Protein AF-0000000074001658 (afdb_homodimer)

Secondary structure (DSSP, 8-state):
-PBPEEEE-IIIIIHHT-SSPPPHHHHHHHHHHHHHTT--EEEEEE---TTT-GGGTTHHHHHHHHHT-HHHHTTSEEEEE--SHHHHHHHHHHT-SEEEEEEES-HHHHHHHHSS-HHHHHHHHHHHHHHHHHHT-EEEEEEE-SSEETTTEE--HHHHHHHHHHHHHHT-SEEEEEETTS---HHHHHHHHHHHTTTS-GGGEEEEEB-TTS-HHHHHHHHHHTT--EEEEBGGG----TTSTT---BPBHHHHHHHHHHHT-B----HHHHHHHHHHHHHHHTS----HHHHHHHTTTT-/-PBPEEEE-IIIIIHHT-SSPPPHHHHHHHHHHHHHTT--EEEEEE---TTT-GGGTTHHHHHHHHHT-HHHHTTSEEEEE--SHHHHHHHHHHT-SEEEEEEES-HHHHHHHHSS-HHHHHHHHHHHHHHHHHHT-EEEEEEE-SSEETTTEE--HHHHHHHHHHHHHHT-SEEEEEETTS---HHHHHHHHHHHTTTS-GGGEEEEEB-TTS-HHHHHHHHHHTT--EEEEBGGG----TTSTT---BPBHHHHHHHHHHHT-B----HHHHHHHHHHHHHHHTS----HHHHHHHTTTT-

InterPro domains:
  IPR000891 Pyruvate carboxyltransferase [PF00682] (4-279)
  IPR000891 Pyruvate carboxyltransferase [PS50991] (4-275)
  IPR013785 Aldolase-type TIM barrel [G3DSA:3.20.20.70] (1-299)
  IPR043594 HMG-CoA lyase [PTHR42738] (2-299)

pLDDT: mean 95.86, std 7.38, range [32.97, 98.94]

Foldseek 3Di:
DAAFAEAAECQAQQCQPQPDQFDLVLLLVLLVLQVVQQHQHYAHAELDDCVVGVNRVCVLVNLLVQVVDCVRPVRHQYEYEAQADVRLVSCVVSPHQEYEYEDELDQVVRCVPPNDGRVRSLVRCLVVLVVCVVVNGAYAYEYAQCAADPVPGGDQLVSVLVSLVSVVVSPHQAYEYHPFQQPDALVSLLNNLVVNVVPHPLARYEYWHFQQPHRRLRNVVSSVVSVHRYYYFHALQRHDHPSDPPGGTTHHPLLVCVSQVVVPHHHSGNNVSSLVSSVSVCVRSVHHGDHPRSVVVVVVVVD/DAAFAEAAECQAQQCQPQPDQFDLVLLLVLLVLQVVQQHQHYAHAELDDCVVGVSRVCVLVNLLVQVVDCVRPVRHQYEYEAQAVVRLVSCVVSPHQEYEYEDELDQVVRCVPPNDGRVRSLVRCLVVLVVCVVVNGAYAYEYAQCAADPVPGGDQLVSVLVSLVSVVVSPHQAYEYHPFQQPDALVSLLNNLVVNVVPHPLARYEYWHWQQPHRRLRNVVSSVVSVHRYYYFHALQRHDHPSDPPGGTTHHPLLVCVSQVVVPHHHSGNNVSSLVSSVSVCVRSVHHGDHPRSVVVVVVVVD

Sequence (606 aa):
METIKITEVGPRDGLQNEKKVLSTESKFVYIQKLAAAGLKRIEATSFVKKEKIPQMADASELSDEIFQHPHLSQTIAFSCLTPNTIAYEKALSAGYKEVAVFTATSETFTKKNINKTVRESLDAFTEIFQNARRDKIKVRAYISTVIACPYEGKILPEKTKEIAKRLLDEGAYEISLGETIGVAVPNEIAKLFSNLLSDIPKELFAGHFHDTYGMAIANVNEALRFGIRSFDSASGGLGGCPYAKGAAGNLATEDLVYFLERQGYETGIDLSKLVEASAYMQNQIARPLNSRTFIAREKDSAVMETIKITEVGPRDGLQNEKKVLSTESKFVYIQKLAAAGLKRIEATSFVKKEKIPQMADASELSDEIFQHPHLSQTIAFSCLTPNTIAYEKALSAGYKEVAVFTATSETFTKKNINKTVRESLDAFTEIFQNARRDKIKVRAYISTVIACPYEGKILPEKTKEIAKRLLDEGAYEISLGETIGVAVPNEIAKLFSNLLSDIPKELFAGHFHDTYGMAIANVNEALRFGIRSFDSASGGLGGCPYAKGAAGNLATEDLVYFLERQGYETGIDLSKLVEASAYMQNQIARPLNSRTFIAREKDSAV

Nearest PDB structures (foldseek):
  2cw6-assembly1_A  TM=9.741E-01  e=1.013E-39  Homo sapiens
  3mp5-assembly1_B  TM=9.664E-01  e=3.556E-39  Homo sapiens
  2ftp-assembly1_A  TM=9.738E-01  e=3.480E-37  Pseudomonas aeruginosa PAO1
  1ydo-assembly1_A  TM=9.804E-01  e=7.392E-37  Bacillus subtilis subsp. subtilis str. 168
  1ydn-assembly4_D  TM=9.862E-01  e=2.385E-34  Brucella melitensis bv. 1 str. 16M

Solvent-accessible surface area (backbone atoms only — not comparable to full-atom values): 29914 Å² total; per-residue (Å²): 118,59,67,42,48,57,37,37,28,26,65,23,64,15,39,49,75,46,85,68,67,71,54,61,66,58,51,49,54,42,51,52,30,39,45,72,11,38,51,44,27,36,32,56,31,31,49,57,60,37,89,80,35,62,55,33,51,52,32,68,62,42,36,49,58,47,60,70,34,58,82,50,53,75,64,28,54,48,28,31,39,28,88,43,62,69,23,42,52,52,40,50,72,54,63,49,55,30,38,27,39,75,52,40,58,40,50,69,58,26,31,74,73,72,69,32,48,48,68,55,51,57,57,59,43,49,60,46,40,52,50,23,61,74,69,68,34,46,38,35,33,35,35,30,25,44,52,35,34,100,85,75,38,76,40,61,46,66,52,42,41,54,53,49,52,54,43,45,73,61,55,34,70,34,40,33,41,19,32,60,69,11,78,62,46,40,64,59,50,48,52,37,49,58,58,42,52,72,81,39,70,46,86,38,39,26,46,29,38,17,22,18,41,58,28,28,63,32,32,49,56,46,40,43,74,70,58,40,48,31,35,44,26,6,53,31,16,30,48,45,27,93,88,24,61,87,14,42,10,31,24,20,35,50,33,49,49,54,52,39,45,73,67,54,35,41,67,71,57,41,63,72,42,40,42,49,28,29,52,53,48,30,64,73,66,69,50,88,65,74,18,34,33,39,43,30,46,57,59,55,66,76,98,118,59,67,42,48,58,37,36,28,26,65,23,64,16,39,49,75,45,84,68,68,71,53,60,66,58,52,49,53,43,53,51,30,40,44,73,10,39,52,45,28,35,32,57,30,30,49,59,61,40,90,79,36,61,56,32,52,50,32,68,61,43,36,49,59,46,59,71,34,56,81,50,54,75,62,29,52,49,29,30,38,28,88,43,60,68,24,43,50,53,41,50,74,54,63,48,55,29,38,28,39,75,52,39,58,41,50,69,57,26,31,74,72,71,70,30,48,48,68,53,50,54,58,60,44,49,59,45,39,52,51,24,61,73,70,68,34,47,38,36,33,35,35,31,25,44,51,36,34,100,84,74,39,76,38,61,45,66,52,40,41,55,53,48,53,53,44,46,74,59,55,35,70,32,40,34,41,20,33,61,69,12,78,63,45,39,66,58,50,50,52,37,49,58,60,41,52,72,82,39,70,47,86,37,39,24,45,28,40,16,22,17,40,58,29,29,62,32,32,48,55,47,41,44,74,71,58,41,47,32,36,42,24,5,54,31,16,29,47,46,29,93,88,23,62,88,14,41,12,32,23,20,34,50,33,50,50,54,50,40,45,76,67,54,34,40,67,71,58,42,63,70,43,39,41,50,28,29,51,53,46,30,64,72,66,69,50,87,64,73,18,34,32,40,42,32,47,57,57,55,66,76,99

Organism: NCBI:txid1917863

Structure (mmCIF, N/CA/C/O backbone):
data_AF-0000000074001658-model_v1
#
loop_
_entity.id
_entity.type
_entity.pdbx_description
1 polymer '2-isopropylmalate synthase'
#
loop_
_atom_site.group_PDB
_atom_site.id
_atom_site.type_symbol
_atom_site.label_atom_id
_atom_site.label_alt_id
_atom_site.label_comp_id
_atom_site.label_asym_id
_atom_site.label_entity_id
_atom_site.label_seq_id
_atom_site.pdbx_PDB_ins_code
_atom_site.Cartn_x
_atom_site.Cartn_y
_atom_site.Cartn_z
_atom_site.occupancy
_atom_site.B_iso_or_equiv
_atom_site.auth_seq_id
_atom_site.auth_comp_id
_atom_site.auth_asym_id
_atom_site.auth_atom_id
_atom_site.pdbx_PDB_model_num
ATOM 1 N N . MET A 1 1 ? -1.39 -0.233 25.719 1 79.31 1 MET A N 1
ATOM 2 C CA . MET A 1 1 ? -1.068 -0.083 24.297 1 79.31 1 MET A CA 1
ATOM 3 C C . MET A 1 1 ? -0.528 1.313 24.016 1 79.31 1 MET A C 1
ATOM 5 O O . MET A 1 1 ? -0.947 2.289 24.641 1 79.31 1 MET A O 1
ATOM 9 N N . GLU A 1 2 ? 0.47 1.406 23.234 1 95 2 GLU A N 1
ATOM 10 C CA . GLU A 1 2 ? 1.055 2.697 22.875 1 95 2 GLU A CA 1
ATOM 11 C C . GLU A 1 2 ? 0.135 3.488 21.953 1 95 2 GLU A C 1
ATOM 13 O O . GLU A 1 2 ? -0.503 2.916 21.062 1 95 2 GLU A O 1
ATOM 18 N N . THR A 1 3 ? 0.035 4.73 22.188 1 97.31 3 THR A N 1
ATOM 19 C CA . THR A 1 3 ? -0.812 5.605 21.391 1 97.31 3 THR A CA 1
ATOM 20 C C . THR A 1 3 ? -0.002 6.277 20.281 1 97.31 3 THR A C 1
ATOM 22 O O . THR A 1 3 ? 1.125 6.719 20.516 1 97.31 3 THR A O 1
ATOM 25 N N . ILE A 1 4 ? -0.525 6.293 19.078 1 98.75 4 ILE A N 1
ATOM 26 C CA . ILE A 1 4 ? 0.076 7 17.953 1 98.75 4 ILE A CA 1
ATOM 27 C C . ILE A 1 4 ? -0.666 8.312 17.719 1 98.75 4 ILE A C 1
ATOM 29 O O . ILE A 1 4 ? -1.898 8.336 17.656 1 98.75 4 ILE A O 1
ATOM 33 N N . LYS A 1 5 ? 0.056 9.422 17.641 1 98.75 5 LYS A N 1
ATOM 34 C CA . LYS A 1 5 ? -0.485 10.727 17.281 1 98.75 5 LYS A CA 1
ATOM 35 C C . LYS A 1 5 ? -0.726 10.836 15.781 1 98.75 5 LYS A C 1
ATOM 37 O O . LYS A 1 5 ? 0.189 10.625 14.984 1 98.75 5 LYS A O 1
ATOM 42 N N . ILE A 1 6 ? -1.959 11.07 15.398 1 98.94 6 ILE A N 1
ATOM 43 C CA . ILE A 1 6 ? -2.295 11.273 13.992 1 98.94 6 ILE A CA 1
ATOM 44 C C . ILE A 1 6 ? -2.787 12.703 13.781 1 98.94 6 ILE A C 1
ATOM 46 O O . ILE A 1 6 ? -3.701 13.156 14.469 1 98.94 6 ILE A O 1
ATOM 50 N N . THR A 1 7 ? -2.139 13.43 12.914 1 98.94 7 THR A N 1
ATOM 51 C CA . THR A 1 7 ? -2.586 14.75 12.484 1 98.94 7 THR A CA 1
ATOM 52 C C . THR A 1 7 ? -3.275 14.672 11.125 1 98.94 7 THR A C 1
ATOM 54 O O . THR A 1 7 ? -2.65 14.305 10.125 1 98.94 7 THR A O 1
ATOM 57 N N . GLU A 1 8 ? -4.562 14.984 11.141 1 98.94 8 GLU A N 1
ATOM 58 C CA . GLU A 1 8 ? -5.344 14.992 9.906 1 98.94 8 GLU A CA 1
ATOM 59 C C . GLU A 1 8 ? -5.09 16.266 9.102 1 98.94 8 GLU A C 1
ATOM 61 O O . GLU A 1 8 ? -5.363 17.375 9.578 1 98.94 8 GLU A O 1
ATOM 66 N N . VAL A 1 9 ? -4.629 16.047 7.863 1 98.88 9 VAL A N 1
ATOM 67 C CA . VAL A 1 9 ? -4.277 17.234 7.086 1 98.88 9 VAL A CA 1
ATOM 68 C C . VAL A 1 9 ? -5.195 17.344 5.871 1 98.88 9 VAL A C 1
ATOM 70 O O . VAL A 1 9 ? -4.977 18.188 4.996 1 98.88 9 VAL A O 1
ATOM 73 N N . GLY A 1 10 ? -6.258 16.594 5.797 1 98.62 10 GLY A N 1
ATOM 74 C CA . GLY A 1 10 ? -7.207 16.562 4.699 1 98.62 10 GLY A CA 1
ATOM 75 C C . GLY A 1 10 ? -7.77 17.938 4.363 1 98.62 10 GLY A C 1
ATOM 76 O O . GLY A 1 10 ? -7.719 18.359 3.211 1 98.62 10 GLY A O 1
ATOM 77 N N . PRO A 1 11 ? -8.25 18.672 5.348 1 98.75 11 PRO A N 1
ATOM 78 C CA . PRO A 1 11 ? -8.875 19.969 5.059 1 98.75 11 PRO A CA 1
ATOM 79 C C . PRO A 1 11 ? -7.906 20.969 4.449 1 98.75 11 PRO A C 1
ATOM 81 O O . PRO A 1 11 ? -8.297 21.781 3.602 1 98.75 11 PRO A O 1
ATOM 84 N N . ARG A 1 12 ? -6.703 20.906 4.871 1 98.44 12 ARG A N 1
ATOM 85 C CA . ARG A 1 12 ? -5.73 21.875 4.367 1 98.44 12 ARG A CA 1
ATOM 86 C C . ARG A 1 12 ? -4.918 21.281 3.217 1 98.44 12 ARG A C 1
ATOM 88 O O . ARG A 1 12 ? -5.18 21.578 2.049 1 98.44 12 ARG A O 1
ATOM 95 N N . ASP A 1 13 ? -4.027 20.328 3.463 1 97.38 13 ASP A N 1
ATOM 96 C CA . ASP A 1 13 ? -3.113 19.734 2.488 1 97.38 13 ASP A CA 1
ATOM 97 C C . ASP A 1 13 ? -3.869 18.891 1.472 1 97.38 13 ASP A C 1
ATOM 99 O O . ASP A 1 13 ? -3.588 18.938 0.273 1 97.38 13 ASP A O 1
ATOM 103 N N . GLY A 1 14 ? -4.789 18.094 1.959 1 97.56 14 GLY A N 1
ATOM 104 C CA . GLY A 1 14 ? -5.562 17.219 1.1 1 97.56 14 GLY A CA 1
ATOM 105 C C . GLY A 1 14 ? -6.398 17.969 0.079 1 97.56 14 GLY A C 1
ATOM 106 O O . GLY A 1 14 ? -6.516 17.531 -1.071 1 97.56 14 GLY A O 1
ATOM 107 N N . LEU A 1 15 ? -6.969 19.078 0.465 1 97.38 15 LEU A N 1
ATOM 108 C CA . LEU A 1 15 ? -7.891 19.812 -0.398 1 97.38 15 LEU A CA 1
ATOM 109 C C . LEU A 1 15 ? -7.137 20.844 -1.25 1 97.38 15 LEU A C 1
ATOM 111 O O . LEU A 1 15 ? -7.668 21.328 -2.248 1 97.38 15 LEU A O 1
ATOM 115 N N . GLN A 1 16 ? -5.926 21.109 -0.881 1 94 16 GLN A N 1
ATOM 116 C CA . GLN A 1 16 ? -5.191 22.234 -1.431 1 94 16 GLN A CA 1
ATOM 117 C C . GLN A 1 16 ? -5.176 22.203 -2.955 1 94 16 GLN A C 1
ATOM 119 O O . GLN A 1 16 ? -5.359 23.234 -3.611 1 94 16 GLN A O 1
ATOM 124 N N . ASN A 1 17 ? -5.031 21.062 -3.533 1 88.12 17 ASN A N 1
ATOM 125 C CA . ASN A 1 17 ? -4.852 20.953 -4.977 1 88.12 17 ASN A CA 1
ATOM 126 C C . ASN A 1 17 ? -6.098 20.406 -5.664 1 88.12 17 ASN A C 1
ATOM 128 O O . ASN A 1 17 ? -6.062 20.062 -6.848 1 88.12 17 ASN A O 1
ATOM 132 N N . GLU A 1 18 ? -7.137 20.297 -4.898 1 93.12 18 GLU A N 1
ATOM 133 C CA . GLU A 1 18 ? -8.383 19.859 -5.508 1 93.12 18 GLU A CA 1
ATOM 134 C C . GLU A 1 18 ? -8.906 20.875 -6.508 1 93.12 18 GLU A C 1
ATOM 136 O O . GLU A 1 18 ? -8.914 22.078 -6.23 1 93.12 18 GLU A O 1
ATOM 141 N N . LYS A 1 19 ? -9.32 20.453 -7.641 1 89.62 19 LYS A N 1
ATOM 142 C CA . LYS A 1 19 ? -9.75 21.328 -8.727 1 89.62 19 LYS A CA 1
ATOM 143 C C . LYS A 1 19 ? -11.039 22.062 -8.352 1 89.62 19 LYS A C 1
ATOM 145 O O . LYS A 1 19 ? -11.172 23.266 -8.617 1 89.62 19 LYS A O 1
ATOM 150 N N . LYS A 1 20 ? -11.961 21.359 -7.832 1 94.25 20 LYS A N 1
ATOM 151 C CA . LYS A 1 20 ? -13.227 21.953 -7.422 1 94.25 20 LYS A CA 1
ATOM 152 C C . LYS A 1 20 ? -13.086 22.672 -6.086 1 94.25 20 LYS A C 1
ATOM 154 O O . LYS A 1 20 ? -12.766 22.047 -5.066 1 94.25 20 LYS A O 1
ATOM 159 N N . VAL A 1 21 ? -13.297 23.938 -6.082 1 96.69 21 VAL A N 1
ATOM 160 C CA . VAL A 1 21 ? -13.266 24.703 -4.84 1 96.69 21 VAL A CA 1
ATOM 161 C C . VAL A 1 21 ? -14.531 24.422 -4.031 1 96.69 21 VAL A C 1
ATOM 163 O O . VAL A 1 21 ? -15.648 24.594 -4.535 1 96.69 21 VAL A O 1
ATOM 166 N N . LEU A 1 22 ? -14.414 24.016 -2.861 1 98.19 22 LEU A N 1
ATOM 167 C CA . LEU A 1 22 ? -15.539 23.672 -1.997 1 98.19 22 LEU A CA 1
ATOM 168 C C . LEU A 1 22 ? -16.016 24.875 -1.21 1 98.19 22 LEU A C 1
ATOM 170 O O . LEU A 1 22 ? -15.227 25.781 -0.921 1 98.19 22 LEU A O 1
ATOM 174 N N . SER A 1 23 ? -17.297 24.891 -0.864 1 98.38 23 SER A N 1
ATOM 175 C CA . SER A 1 23 ? -17.844 25.953 -0.021 1 98.38 23 SER A CA 1
ATOM 176 C C . SER A 1 23 ? -17.328 25.844 1.41 1 98.38 23 SER A C 1
ATOM 178 O O . SER A 1 23 ? -16.922 24.766 1.847 1 98.38 23 SER A O 1
ATOM 180 N N . THR A 1 24 ? -17.328 26.969 2.107 1 98.56 24 THR A N 1
ATOM 181 C CA . THR A 1 24 ? -16.969 26.984 3.521 1 98.56 24 THR A CA 1
ATOM 182 C C . THR A 1 24 ? -17.828 26 4.305 1 98.56 24 THR A C 1
ATOM 184 O O . THR A 1 24 ? -17.344 25.297 5.195 1 98.56 24 THR A O 1
ATOM 187 N N . GLU A 1 25 ? -19.094 25.906 3.928 1 98.44 25 GLU A N 1
ATOM 188 C CA . GLU A 1 25 ? -20.031 25.016 4.605 1 98.44 25 GLU A CA 1
ATOM 189 C C . GLU A 1 25 ? -19.641 23.562 4.406 1 98.44 25 GLU A C 1
ATOM 191 O O . GLU A 1 25 ? -19.672 22.766 5.355 1 98.44 25 GLU A O 1
ATOM 196 N N . SER A 1 26 ? -19.297 23.203 3.207 1 98.62 26 SER A N 1
ATOM 197 C CA . SER A 1 26 ? -18.891 21.844 2.91 1 98.62 26 SER A CA 1
ATOM 198 C C . SER A 1 26 ? -17.641 21.453 3.689 1 98.62 26 SER A C 1
ATOM 200 O O . SER A 1 26 ? -17.547 20.328 4.195 1 98.62 26 SER A O 1
ATOM 202 N N . LYS A 1 27 ? -16.719 22.359 3.762 1 98.75 27 LYS A N 1
ATOM 203 C CA . LYS A 1 27 ? -15.492 22.109 4.512 1 98.75 27 LYS A CA 1
ATOM 204 C C . LYS A 1 27 ? -15.781 21.953 6 1 98.75 27 LYS A C 1
ATOM 206 O O . LYS A 1 27 ? -15.195 21.094 6.66 1 98.75 27 LYS A O 1
ATOM 211 N N . PHE A 1 28 ? -16.656 22.781 6.48 1 98.75 28 PHE A N 1
ATOM 212 C CA . PHE A 1 28 ? -17 22.719 7.898 1 98.75 28 PHE A CA 1
ATOM 213 C C . PHE A 1 28 ? -17.688 21.406 8.227 1 98.75 28 PHE A C 1
ATOM 215 O O . PHE A 1 28 ? -17.406 20.781 9.25 1 98.75 28 PHE A O 1
ATOM 222 N N . VAL A 1 29 ? -18.594 20.938 7.375 1 98.75 29 VAL A N 1
ATOM 223 C CA . VAL A 1 29 ? -19.266 19.656 7.562 1 98.75 29 VAL A CA 1
ATOM 224 C C . VAL A 1 29 ? -18.234 18.531 7.574 1 98.75 29 VAL A C 1
ATOM 226 O O . VAL A 1 29 ? -18.312 17.609 8.398 1 98.75 29 VAL A O 1
ATOM 229 N N . TYR A 1 30 ? -17.281 18.609 6.703 1 98.81 30 TYR A N 1
ATOM 230 C CA . TYR A 1 30 ? -16.188 17.641 6.633 1 98.81 30 TYR A CA 1
ATOM 231 C C . TYR A 1 30 ? -15.414 17.594 7.945 1 98.81 30 TYR A C 1
ATOM 233 O O . TYR A 1 30 ? -15.188 16.516 8.5 1 98.81 30 TYR A O 1
ATOM 241 N N . ILE A 1 31 ? -15.062 18.734 8.5 1 98.81 31 ILE A N 1
ATOM 242 C CA . ILE A 1 31 ? -14.305 18.828 9.742 1 98.81 31 ILE A CA 1
ATOM 243 C C . ILE A 1 31 ? -15.133 18.234 10.891 1 98.81 31 ILE A C 1
ATOM 245 O O . ILE A 1 31 ? -14.594 17.531 11.75 1 98.81 31 ILE A O 1
ATOM 249 N N . GLN A 1 32 ? -16.438 18.484 10.867 1 98.75 32 GLN A N 1
ATOM 250 C CA . GLN A 1 32 ? -17.312 17.938 11.891 1 98.75 32 GLN A CA 1
ATOM 251 C C . GLN A 1 32 ? -17.328 16.406 11.836 1 98.75 32 GLN A C 1
ATOM 253 O O . GLN A 1 32 ? -17.328 15.742 12.875 1 98.75 32 GLN A O 1
ATOM 258 N N . LYS A 1 33 ? -17.359 15.883 10.648 1 98.81 33 LYS A N 1
ATOM 259 C CA . LYS A 1 33 ? -17.359 14.43 10.484 1 98.81 33 LYS A CA 1
ATOM 260 C C . LYS A 1 33 ? -16.031 13.836 10.938 1 98.81 33 LYS A C 1
ATOM 262 O O . LY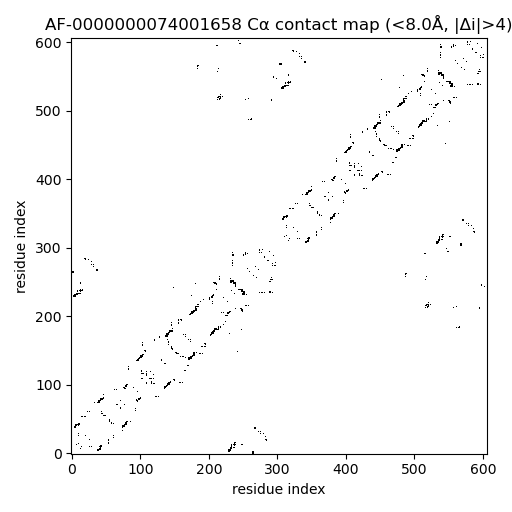S A 1 33 ? -16 12.758 11.539 1 98.81 33 LYS A O 1
ATOM 267 N N . LEU A 1 34 ? -14.922 14.516 10.633 1 98.88 34 LEU A N 1
ATOM 268 C CA . LEU A 1 34 ? -13.617 14.07 11.109 1 98.88 34 LEU A CA 1
ATOM 269 C C . LEU A 1 34 ? -13.562 14.086 12.633 1 98.88 34 LEU A C 1
ATOM 271 O O . LEU A 1 34 ? -13.031 13.156 13.242 1 98.88 34 LEU A O 1
ATOM 275 N N . ALA A 1 35 ? -14.086 15.141 13.211 1 98.69 35 ALA A N 1
ATOM 276 C CA . ALA A 1 35 ? -14.148 15.25 14.664 1 98.69 35 ALA A CA 1
ATOM 277 C C . ALA A 1 35 ? -14.969 14.109 15.266 1 98.69 35 ALA A C 1
ATOM 279 O O . ALA A 1 35 ? -14.578 13.523 16.281 1 98.69 35 ALA A O 1
ATOM 280 N N . ALA A 1 36 ? -16.094 13.82 14.633 1 98.38 36 ALA A N 1
ATOM 281 C CA . ALA A 1 36 ? -16.969 12.766 15.109 1 98.38 36 ALA A CA 1
ATOM 282 C C . ALA A 1 36 ? -16.281 11.406 15.07 1 98.38 36 ALA A C 1
ATOM 284 O O . ALA A 1 36 ? -16.594 10.523 15.875 1 98.38 36 ALA A O 1
ATOM 285 N N . ALA A 1 37 ? -15.32 11.297 14.172 1 98.69 37 ALA A N 1
ATOM 286 C CA . ALA A 1 37 ? -14.57 10.047 14.047 1 98.69 37 ALA A CA 1
ATOM 287 C C . ALA A 1 37 ? -13.539 9.914 15.164 1 98.69 37 ALA A C 1
ATOM 289 O O . ALA A 1 37 ? -12.977 8.844 15.375 1 98.69 37 ALA A O 1
ATOM 290 N N . GLY A 1 38 ? -13.211 10.984 15.836 1 98.62 38 GLY A N 1
ATOM 291 C CA . GLY A 1 38 ? -12.32 10.906 16.984 1 98.62 38 GLY A CA 1
ATOM 292 C C . GLY A 1 38 ? -10.984 11.57 16.75 1 98.62 38 GLY A C 1
ATOM 293 O O . GLY A 1 38 ? -10.078 11.469 17.578 1 98.62 38 GLY A O 1
ATOM 294 N N . LEU A 1 39 ? -10.82 12.258 15.609 1 98.75 39 LEU A N 1
ATOM 295 C CA . LEU A 1 39 ? -9.578 12.977 15.352 1 98.75 39 LEU A CA 1
ATOM 296 C C . LEU A 1 39 ? -9.406 14.133 16.328 1 98.75 39 LEU A C 1
ATOM 298 O O . LEU A 1 39 ? -10.336 14.914 16.547 1 98.75 39 LEU A O 1
ATOM 302 N N . LYS A 1 40 ? -8.211 14.227 16.875 1 98.56 40 LYS A N 1
ATOM 303 C CA . LYS A 1 40 ? -7.969 15.219 17.922 1 98.56 40 LYS A CA 1
ATOM 304 C C . LYS A 1 40 ? -7.039 16.328 17.422 1 98.56 40 LYS A C 1
ATOM 306 O O . LYS A 1 40 ? -6.855 17.344 18.094 1 98.56 40 LYS A O 1
ATOM 311 N N . ARG A 1 41 ? -6.48 16.156 16.281 1 98.81 41 ARG A N 1
ATOM 312 C CA . ARG A 1 41 ? -5.578 17.125 15.648 1 98.81 41 ARG A CA 1
ATOM 313 C C . ARG A 1 41 ? -5.898 17.281 14.164 1 98.81 41 ARG A C 1
ATOM 315 O O . ARG A 1 41 ? -5.848 16.312 13.406 1 98.81 41 ARG A O 1
ATOM 322 N N . ILE A 1 42 ? -6.25 18.484 13.758 1 98.94 42 ILE A N 1
ATOM 323 C CA . ILE A 1 42 ? -6.672 18.75 12.391 1 98.94 42 ILE A CA 1
ATOM 324 C C . ILE A 1 42 ? -6.027 20.031 11.883 1 98.94 42 ILE A C 1
ATOM 326 O O . ILE A 1 42 ? -6.18 21.094 12.5 1 98.94 42 ILE A O 1
ATOM 330 N N . GLU A 1 43 ? -5.211 19.922 10.875 1 98.94 43 GLU A N 1
ATOM 331 C CA . GLU A 1 43 ? -4.797 21.125 10.148 1 98.94 43 GLU A CA 1
ATOM 332 C C . GLU A 1 43 ? -5.91 21.641 9.242 1 98.94 43 GLU A C 1
ATOM 334 O O . GLU A 1 43 ? -6.172 21.062 8.188 1 98.94 43 GLU A O 1
ATOM 339 N N . ALA A 1 44 ? -6.48 22.75 9.57 1 98.75 44 ALA A N 1
ATOM 340 C CA . ALA A 1 44 ? -7.801 23.109 9.062 1 98.75 44 ALA A CA 1
ATOM 341 C C . ALA A 1 44 ? -7.695 23.891 7.77 1 98.75 44 ALA A C 1
ATOM 343 O O . ALA A 1 44 ? -8.562 23.797 6.898 1 98.75 44 ALA A O 1
ATOM 344 N N . THR A 1 45 ? -6.699 24.703 7.699 1 98.62 45 THR A N 1
ATOM 345 C CA . THR A 1 45 ? -6.633 25.625 6.582 1 98.62 45 THR A CA 1
ATOM 346 C C . THR A 1 45 ? -5.234 26.234 6.461 1 98.62 45 THR A C 1
ATOM 348 O O . THR A 1 45 ? -4.281 25.719 7.047 1 98.62 45 THR A O 1
ATOM 351 N N . SER A 1 46 ? -5.074 27.141 5.57 1 98.19 46 SER A N 1
ATOM 352 C CA . SER A 1 46 ? -3.84 27.891 5.348 1 98.19 46 SER A CA 1
ATOM 353 C C . SER A 1 46 ? -4.129 29.359 5.051 1 98.19 46 SER A C 1
ATOM 355 O O . SER A 1 46 ? -4.988 29.672 4.227 1 98.19 46 SER A O 1
ATOM 357 N N . PHE A 1 47 ? -3.42 30.25 5.805 1 97.19 47 PHE A N 1
ATOM 358 C CA . PHE A 1 47 ? -3.555 31.672 5.539 1 97.19 47 PHE A CA 1
ATOM 359 C C . PHE A 1 47 ? -2.566 32.125 4.465 1 97.19 47 PHE A C 1
ATOM 361 O O . PHE A 1 47 ? -1.668 32.906 4.734 1 97.19 47 PHE A O 1
ATOM 368 N N . VAL A 1 48 ? -2.785 31.469 3.277 1 92.94 48 VAL A N 1
ATOM 369 C CA . VAL A 1 48 ? -1.997 31.781 2.092 1 92.94 48 VAL A CA 1
ATOM 370 C C . VAL A 1 48 ? -2.77 32.75 1.208 1 92.94 48 VAL A C 1
ATOM 372 O O . VAL A 1 48 ? -3.932 33.062 1.482 1 92.94 48 VAL A O 1
ATOM 375 N N . LYS A 1 49 ? -2.129 33.344 0.203 1 88.12 49 LYS A N 1
ATOM 376 C CA . LYS A 1 49 ? -2.793 34.25 -0.731 1 88.12 49 LYS A CA 1
ATOM 377 C C . LYS A 1 49 ? -3.887 33.531 -1.512 1 88.12 49 LYS A C 1
ATOM 379 O O . LYS A 1 49 ? -3.635 32.5 -2.135 1 88.12 49 LYS A O 1
ATOM 384 N N . LYS A 1 50 ? -5.043 34.062 -1.484 1 90.19 50 LYS A N 1
ATOM 385 C CA . LYS A 1 50 ? -6.215 33.469 -2.1 1 90.19 50 LYS A CA 1
ATOM 386 C C . LYS A 1 50 ? -6.008 33.25 -3.6 1 90.19 50 LYS A C 1
ATOM 388 O O . LYS A 1 50 ? -6.523 32.312 -4.18 1 90.19 50 LYS A O 1
ATOM 393 N N . GLU A 1 51 ? -5.27 34.156 -4.223 1 90.31 51 GLU A N 1
ATOM 394 C CA . GLU A 1 51 ? -5.016 34.094 -5.66 1 90.31 51 GLU A CA 1
ATOM 395 C C . GLU A 1 51 ? -4.148 32.875 -6.012 1 90.31 51 GLU A C 1
ATOM 397 O O . GLU A 1 51 ? -4.277 32.312 -7.094 1 90.31 51 GLU A O 1
ATOM 402 N N . LYS A 1 52 ? -3.391 32.469 -5.074 1 88.62 52 LYS A N 1
ATOM 403 C CA . LYS A 1 52 ? -2.465 31.391 -5.332 1 88.62 52 LYS A CA 1
ATOM 404 C C . LYS A 1 52 ? -3.111 30.031 -5.023 1 88.62 52 LYS A C 1
ATOM 406 O O . LYS A 1 52 ? -2.852 29.047 -5.711 1 88.62 52 LYS A O 1
ATOM 411 N N . ILE A 1 53 ? -3.887 29.984 -3.994 1 93.5 53 ILE A N 1
ATOM 412 C CA . ILE A 1 53 ? -4.57 28.766 -3.598 1 93.5 53 ILE A CA 1
ATOM 413 C C . ILE A 1 53 ? -6.047 29.062 -3.334 1 93.5 53 ILE A C 1
ATOM 415 O O . ILE A 1 53 ? -6.473 29.125 -2.178 1 93.5 53 ILE A O 1
ATOM 419 N N . PRO A 1 54 ? -6.828 29.094 -4.34 1 95.12 54 PRO A N 1
ATOM 420 C CA . PRO A 1 54 ? -8.242 29.453 -4.203 1 95.12 54 PRO A CA 1
ATOM 421 C C . PRO A 1 54 ? -8.977 28.562 -3.203 1 95.12 54 PRO A C 1
ATOM 423 O O . PRO A 1 54 ? -9.906 29.031 -2.531 1 95.12 54 PRO A O 1
ATOM 426 N N . GLN A 1 55 ? -8.562 27.312 -3.053 1 96.69 55 GLN A N 1
ATOM 427 C CA . GLN A 1 55 ? -9.195 26.359 -2.154 1 96.69 55 GLN A CA 1
ATOM 428 C C . GLN A 1 55 ? -9.109 26.812 -0.703 1 96.69 55 GLN A C 1
ATOM 430 O O . GLN A 1 55 ? -9.906 26.391 0.136 1 96.69 55 GLN A O 1
ATOM 435 N N . MET A 1 56 ? -8.18 27.75 -0.389 1 97.25 56 MET A N 1
ATOM 436 C CA . MET A 1 56 ? -7.941 28.203 0.978 1 97.25 56 MET A CA 1
ATOM 437 C C . MET A 1 56 ? -8.406 29.641 1.16 1 97.25 56 MET A C 1
ATOM 439 O O . MET A 1 56 ? -8.133 30.266 2.189 1 97.25 56 MET A O 1
ATOM 443 N N . ALA A 1 57 ? -9.109 30.203 0.187 1 96.81 57 ALA A N 1
ATOM 444 C CA . ALA A 1 57 ? -9.508 31.609 0.176 1 96.81 57 ALA A CA 1
ATOM 445 C C . ALA A 1 57 ? -10.406 31.922 1.363 1 96.81 57 ALA A C 1
ATOM 447 O O . ALA A 1 57 ? -10.453 33.062 1.824 1 96.81 57 ALA A O 1
ATOM 448 N N . ASP A 1 58 ? -11.07 30.984 1.821 1 98 58 ASP A N 1
ATOM 449 C CA . ASP A 1 58 ? -12.062 31.219 2.871 1 98 58 ASP A CA 1
ATOM 450 C C . ASP A 1 58 ? -11.492 30.875 4.246 1 98 58 ASP A C 1
ATOM 452 O O . ASP A 1 58 ? -12.227 30.484 5.152 1 98 58 ASP A O 1
ATOM 456 N N . ALA A 1 59 ? -10.156 30.953 4.414 1 98.38 59 ALA A N 1
ATOM 457 C CA . ALA A 1 59 ? -9.477 30.547 5.645 1 98.38 59 ALA A CA 1
ATOM 458 C C . ALA A 1 59 ? -10.094 31.25 6.859 1 98.38 59 ALA A C 1
ATOM 460 O O . ALA A 1 59 ? -10.344 30.609 7.883 1 98.38 59 ALA A O 1
ATOM 461 N N . SER A 1 60 ? -10.305 32.531 6.766 1 98.12 60 SER A N 1
ATOM 462 C CA . SER A 1 60 ? -10.875 33.281 7.875 1 98.12 60 SER A CA 1
ATOM 463 C C . SER A 1 60 ? -12.297 32.844 8.18 1 98.12 60 SER A C 1
ATOM 465 O O . SER A 1 60 ? -12.664 32.656 9.344 1 98.12 60 SER A O 1
ATOM 467 N N . GLU A 1 61 ? -13.148 32.688 7.16 1 98.31 61 GLU A N 1
ATOM 468 C CA . GLU A 1 61 ? -14.539 32.281 7.328 1 98.31 61 GLU A CA 1
ATOM 469 C C . GLU A 1 61 ? -14.625 30.891 7.949 1 98.31 61 GLU A C 1
ATOM 471 O O . GLU A 1 61 ? -15.414 30.672 8.867 1 98.31 61 GLU A O 1
ATOM 476 N N . LEU A 1 62 ? -13.82 29.969 7.457 1 98.62 62 LEU A N 1
ATOM 477 C CA . LEU A 1 62 ? -13.805 28.609 8.008 1 98.62 62 LEU A CA 1
ATOM 478 C C . LEU A 1 62 ? -13.359 28.625 9.461 1 98.62 62 LEU A C 1
ATOM 480 O O . LEU A 1 62 ? -13.938 27.922 10.297 1 98.62 62 LEU A O 1
ATOM 484 N N . SER A 1 63 ? -12.352 29.406 9.734 1 98.62 63 SER A N 1
ATOM 485 C CA . SER A 1 63 ? -11.852 29.516 11.102 1 98.62 63 SER A CA 1
ATOM 486 C C . SER A 1 63 ? -12.922 30.062 12.039 1 98.62 63 SER A C 1
ATOM 488 O O . SER A 1 63 ? -13.086 29.578 13.164 1 98.62 63 SER A O 1
ATOM 490 N N . ASP A 1 64 ? -13.617 31.062 11.57 1 97.94 64 ASP A N 1
ATOM 491 C CA . ASP A 1 64 ? -14.703 31.641 12.367 1 97.94 64 ASP A CA 1
ATOM 492 C C . ASP A 1 64 ? -15.727 30.562 12.727 1 97.94 64 ASP A C 1
ATOM 494 O O . ASP A 1 64 ? -16.188 30.5 13.875 1 97.94 64 ASP A O 1
ATOM 498 N N . GLU A 1 65 ? -16.078 29.781 11.734 1 97.62 65 GLU A N 1
ATOM 499 C CA . GLU A 1 65 ? -17.047 28.703 11.969 1 97.62 65 GLU A CA 1
ATOM 500 C C . GLU A 1 65 ? -16.531 27.719 13.008 1 97.62 65 GLU A C 1
ATOM 502 O O . GLU A 1 65 ? -17.266 27.312 13.906 1 97.62 65 GLU A O 1
ATOM 507 N N . ILE A 1 66 ? -15.258 27.312 12.945 1 98.19 66 ILE A N 1
ATOM 508 C CA . ILE A 1 66 ? -14.641 26.328 13.828 1 98.19 66 ILE A CA 1
ATOM 509 C C . ILE A 1 66 ? -14.633 26.859 15.266 1 98.19 66 ILE A C 1
ATOM 511 O O . ILE A 1 66 ? -15.062 26.156 16.188 1 98.19 66 ILE A O 1
ATOM 515 N N . PHE A 1 67 ? -14.219 28.078 15.461 1 97.69 67 PHE A N 1
ATOM 516 C CA . PHE A 1 67 ? -13.953 28.594 16.797 1 97.69 67 PHE A CA 1
ATOM 517 C C . PHE A 1 67 ? -15.234 29.141 17.422 1 97.69 67 PHE A C 1
ATOM 519 O O . PHE A 1 67 ? -15.281 29.391 18.625 1 97.69 67 PHE A O 1
ATOM 526 N N . GLN A 1 68 ? -16.297 29.266 16.609 1 96.56 68 GLN A N 1
ATOM 527 C CA . GLN A 1 68 ? -17.609 29.609 17.156 1 96.56 68 GLN A CA 1
ATOM 528 C C . GLN A 1 68 ? -18.281 28.391 17.781 1 96.56 68 GLN A C 1
ATOM 530 O O . GLN A 1 68 ? -19.266 28.516 18.5 1 96.56 68 GLN A O 1
ATOM 535 N N . HIS A 1 69 ? -17.766 27.234 17.531 1 96.31 69 HIS A N 1
ATOM 536 C CA . HIS A 1 69 ? -18.297 26 18.094 1 96.31 69 HIS A CA 1
ATOM 537 C C . HIS A 1 69 ? -17.359 25.422 19.141 1 96.31 69 HIS A C 1
ATOM 539 O O . HIS A 1 69 ? -16.469 24.625 18.828 1 96.31 69 HIS A O 1
ATOM 545 N N . PRO A 1 70 ? -17.641 25.594 20.375 1 92.75 70 PRO A N 1
ATOM 546 C CA . PRO A 1 70 ? -16.734 25.219 21.453 1 92.75 70 PRO A CA 1
ATOM 547 C C . PRO A 1 70 ? -16.531 23.719 21.562 1 92.75 70 PRO A C 1
ATOM 549 O O . PRO A 1 70 ? -15.469 23.25 21.969 1 92.75 70 PRO A O 1
ATOM 552 N N . HIS A 1 71 ? -17.562 23.016 21.203 1 92.31 71 HIS A N 1
ATOM 553 C CA . HIS A 1 71 ? -17.453 21.562 21.281 1 92.31 71 HIS A CA 1
ATOM 554 C C . HIS A 1 71 ? -16.359 21.047 20.344 1 92.31 71 HIS A C 1
ATOM 556 O O . HIS A 1 71 ? -15.758 20 20.609 1 92.31 71 HIS A O 1
ATOM 562 N N . LEU A 1 72 ? -15.992 21.734 19.297 1 94.69 72 LEU A N 1
ATOM 563 C CA . LEU A 1 72 ? -14.898 21.406 18.391 1 94.69 72 LEU A CA 1
ATOM 564 C C . LEU A 1 72 ? -13.594 22.016 18.875 1 94.69 72 LEU A C 1
ATOM 566 O O . LEU A 1 72 ? -12.625 21.312 19.156 1 94.69 72 LEU A O 1
ATOM 570 N N . SER A 1 73 ? -13.633 23.328 19.141 1 92.31 73 SER A N 1
ATOM 571 C CA . SER A 1 73 ? -12.414 24.109 19.344 1 92.31 73 SER A CA 1
ATOM 572 C C . SER A 1 73 ? -11.773 23.766 20.688 1 92.31 73 SER A C 1
ATOM 574 O O . SER A 1 73 ? -10.57 23.984 20.891 1 92.31 73 SER A O 1
ATOM 576 N N . GLN A 1 74 ? -12.469 23.141 21.609 1 93.69 74 GLN A N 1
ATOM 577 C CA . GLN A 1 74 ? -11.922 22.797 22.922 1 93.69 74 GLN A CA 1
ATOM 578 C C . GLN A 1 74 ? -11.453 21.359 22.984 1 93.69 74 GLN A C 1
ATOM 580 O O . GLN A 1 74 ? -10.719 20.969 23.891 1 93.69 74 GLN A O 1
ATOM 585 N N . THR A 1 75 ? -11.852 20.594 21.984 1 96.25 75 THR A N 1
ATOM 586 C CA . THR A 1 75 ? -11.539 19.172 22.062 1 96.25 75 THR A CA 1
ATOM 587 C C . THR A 1 75 ? -10.531 18.781 20.969 1 96.25 75 THR A C 1
ATOM 589 O O . THR A 1 75 ? -9.898 17.734 21.062 1 96.25 75 THR A O 1
ATOM 592 N N . ILE A 1 76 ? -10.43 19.641 19.984 1 98.38 76 ILE A N 1
ATOM 593 C CA . ILE A 1 76 ? -9.547 19.359 18.859 1 98.38 76 ILE A CA 1
ATOM 594 C C . ILE A 1 76 ? -8.453 20.422 18.781 1 98.38 76 ILE A C 1
ATOM 596 O O . ILE A 1 76 ? -8.719 21.609 18.938 1 98.38 76 ILE A O 1
ATOM 600 N N . ALA A 1 77 ? -7.25 19.984 18.688 1 98.5 77 ALA A N 1
ATOM 601 C CA . ALA A 1 77 ? -6.148 20.906 18.391 1 98.5 77 ALA A CA 1
ATOM 602 C C . ALA A 1 77 ? -6.121 21.266 16.906 1 98.5 77 ALA A C 1
ATOM 604 O O . ALA A 1 77 ? -5.59 20.516 16.094 1 98.5 77 ALA A O 1
ATOM 605 N N . PHE A 1 78 ? -6.656 22.438 16.641 1 98.81 78 PHE A N 1
ATOM 606 C CA . PHE A 1 78 ? -6.652 22.922 15.258 1 98.81 78 PHE A CA 1
ATOM 607 C C . PHE A 1 78 ? -5.379 23.703 14.961 1 98.81 78 PHE A C 1
ATOM 609 O O . PHE A 1 78 ? -4.895 24.453 15.812 1 98.81 78 PHE A O 1
ATOM 616 N N . SER A 1 79 ? -4.82 23.469 13.812 1 98.81 79 SER A N 1
ATOM 617 C CA . SER A 1 79 ? -3.688 24.25 13.32 1 98.81 79 SER A CA 1
ATOM 618 C C . SER A 1 79 ? -3.943 24.781 11.914 1 98.81 79 SER A C 1
ATOM 620 O O . SER A 1 79 ? -4.949 24.438 11.289 1 98.81 79 SER A O 1
ATOM 622 N N . CYS A 1 80 ? -3.111 25.672 11.461 1 98.75 80 CYS A N 1
ATOM 623 C CA . CYS A 1 80 ? -3.162 26.203 10.102 1 98.75 80 CYS A CA 1
ATOM 624 C C . CYS A 1 80 ? -1.768 26.562 9.602 1 98.75 80 CYS A C 1
ATOM 626 O O . CYS A 1 80 ? -0.848 26.75 10.398 1 98.75 80 CYS A O 1
ATOM 628 N N . LEU A 1 81 ? -1.594 26.516 8.336 1 97.81 81 LEU A N 1
ATOM 629 C CA . LEU A 1 81 ? -0.33 26.906 7.715 1 97.81 81 LEU A CA 1
ATOM 630 C C . LEU A 1 81 ? -0.201 28.422 7.645 1 97.81 81 LEU A C 1
ATOM 632 O O . LEU A 1 81 ? -1.134 29.109 7.219 1 97.81 81 LEU A O 1
ATOM 636 N N . THR A 1 82 ? 0.947 28.938 8.078 1 97.06 82 THR A N 1
ATOM 637 C CA . THR A 1 82 ? 1.23 30.359 8.078 1 97.06 82 THR A CA 1
ATOM 638 C C . THR A 1 82 ? 2.568 30.656 7.398 1 97.06 82 THR A C 1
ATOM 640 O O . THR A 1 82 ? 3.619 30.594 8.039 1 97.06 82 THR A O 1
ATOM 643 N N . PRO A 1 83 ? 2.605 31.094 6.18 1 92.31 83 PRO A N 1
ATOM 644 C CA . PRO A 1 83 ? 3.842 31.266 5.41 1 92.31 83 PRO A CA 1
ATOM 645 C C . PRO A 1 83 ? 4.613 32.531 5.793 1 92.31 83 PRO A C 1
ATOM 647 O O . PRO A 1 83 ? 5.793 32.656 5.457 1 92.31 83 PRO A O 1
ATOM 650 N N . ASN A 1 84 ? 3.939 33.5 6.516 1 93.12 84 ASN A N 1
ATOM 651 C CA . ASN A 1 84 ? 4.578 34.781 6.902 1 93.12 84 ASN A CA 1
ATOM 652 C C . ASN A 1 84 ? 3.924 35.375 8.141 1 93.12 84 ASN A C 1
ATOM 654 O O . ASN A 1 84 ? 2.961 34.812 8.672 1 93.12 84 ASN A O 1
ATOM 658 N N . THR A 1 85 ? 4.434 36.5 8.508 1 96 85 THR A N 1
ATOM 659 C CA . THR A 1 85 ? 3.99 37.125 9.75 1 96 85 THR A CA 1
ATOM 660 C C . THR A 1 85 ? 2.559 37.625 9.625 1 96 85 THR A C 1
ATOM 662 O O . THR A 1 85 ? 1.799 37.625 10.594 1 96 85 THR A O 1
ATOM 665 N N . ILE A 1 86 ? 2.184 38.062 8.453 1 96.31 86 ILE A N 1
ATOM 666 C CA . ILE A 1 86 ? 0.812 38.531 8.227 1 96.31 86 ILE A CA 1
ATOM 667 C C . ILE A 1 86 ? -0.148 37.344 8.422 1 96.31 86 ILE A C 1
ATOM 669 O O . ILE A 1 86 ? -1.174 37.469 9.086 1 96.31 86 ILE A O 1
ATOM 673 N N . ALA A 1 87 ? 0.23 36.25 7.824 1 97.25 87 ALA A N 1
ATOM 674 C CA . ALA A 1 87 ? -0.55 35.031 7.992 1 97.25 87 ALA A CA 1
ATOM 675 C C . ALA A 1 87 ? -0.611 34.625 9.453 1 97.25 87 ALA A C 1
ATOM 677 O O . ALA A 1 87 ? -1.66 34.188 9.945 1 97.25 87 ALA A O 1
ATOM 678 N N . TYR A 1 88 ? 0.483 34.719 10.148 1 98.06 88 TYR A N 1
ATOM 679 C CA . TYR A 1 88 ? 0.542 34.406 11.57 1 98.06 88 TYR A CA 1
ATOM 680 C C . TYR A 1 88 ? -0.449 35.25 12.359 1 98.06 88 TYR A C 1
ATOM 682 O O . TYR A 1 88 ? -1.188 34.719 13.195 1 98.06 88 TYR A O 1
ATOM 690 N N . GLU A 1 89 ? -0.478 36.531 12.062 1 98.12 89 GLU A N 1
ATOM 691 C CA . GLU A 1 89 ? -1.374 37.438 12.773 1 98.12 89 GLU A CA 1
ATOM 692 C C . GLU A 1 89 ? -2.836 37.062 12.516 1 98.12 89 GLU A C 1
ATOM 694 O O . GLU A 1 89 ? -3.672 37.156 13.414 1 98.12 89 GLU A O 1
ATOM 699 N N . LYS A 1 90 ? -3.129 36.75 11.305 1 98.25 90 LYS A N 1
ATOM 700 C CA . LYS A 1 90 ? -4.484 36.312 10.969 1 98.25 90 LYS A CA 1
ATOM 701 C C . LYS A 1 90 ? -4.871 35.062 11.734 1 98.25 90 LYS A C 1
ATOM 703 O O . LYS A 1 90 ? -5.992 34.938 12.234 1 98.25 90 LYS A O 1
ATOM 708 N N . ALA A 1 91 ? -3.92 34.125 11.797 1 98.56 91 ALA A N 1
ATOM 709 C CA . ALA A 1 91 ? -4.156 32.906 12.539 1 98.56 91 ALA A CA 1
ATOM 710 C C . ALA A 1 91 ? -4.402 33.188 14.016 1 98.56 91 ALA A C 1
ATOM 712 O O . ALA A 1 91 ? -5.316 32.625 14.625 1 98.56 91 ALA A O 1
ATOM 713 N N . LEU A 1 92 ? -3.58 34.062 14.578 1 98.12 92 LEU A N 1
ATOM 714 C CA . LEU A 1 92 ? -3.723 34.469 15.969 1 98.12 92 LEU A CA 1
ATOM 715 C C . LEU A 1 92 ? -5.09 35.094 16.219 1 98.12 92 LEU A C 1
ATOM 717 O O . LEU A 1 92 ? -5.777 34.719 17.172 1 98.12 92 LEU A O 1
ATOM 721 N N . SER A 1 93 ? -5.449 36 15.336 1 97.94 93 SER A N 1
ATOM 722 C CA . SER A 1 93 ? -6.719 36.688 15.461 1 97.94 93 SER A CA 1
ATOM 723 C C . SER A 1 93 ? -7.898 35.75 15.344 1 97.94 93 SER A C 1
ATOM 725 O O . SER A 1 93 ? -8.945 35.969 15.953 1 97.94 93 SER A O 1
ATOM 727 N N . ALA A 1 94 ? -7.742 34.688 14.57 1 97.75 94 ALA A N 1
ATOM 728 C CA . ALA A 1 94 ? -8.805 33.719 14.336 1 97.75 94 ALA A CA 1
ATOM 729 C C . ALA A 1 94 ? -8.984 32.781 15.547 1 97.75 94 ALA A C 1
ATOM 731 O O . ALA A 1 94 ? -10.023 32.156 15.695 1 97.75 94 ALA A O 1
ATOM 732 N N . GLY A 1 95 ? -7.902 32.688 16.375 1 97.25 95 GLY A N 1
ATOM 733 C CA . GLY A 1 95 ? -8.062 31.906 17.609 1 97.25 95 GLY A CA 1
ATOM 734 C C . GLY A 1 95 ? -7.172 30.688 17.656 1 97.25 95 GLY A C 1
ATOM 735 O O . GLY A 1 95 ? -7.219 29.922 18.625 1 97.25 95 GLY A O 1
ATOM 736 N N . TYR A 1 96 ? -6.305 30.469 16.656 1 98.56 96 TYR A N 1
ATOM 737 C CA . TYR A 1 96 ? -5.438 29.297 16.641 1 98.56 96 TYR A CA 1
ATOM 738 C C . TYR A 1 96 ? -4.426 29.344 17.766 1 98.56 96 TYR A C 1
ATOM 740 O O . TYR A 1 96 ? -3.873 30.406 18.078 1 98.56 96 TYR A O 1
ATOM 748 N N . LYS A 1 97 ? -4.164 28.203 18.391 1 98.12 97 LYS A N 1
ATOM 749 C CA . LYS A 1 97 ? -3.139 28.062 19.422 1 98.12 97 LYS A CA 1
ATOM 750 C C . LYS A 1 97 ? -1.933 27.297 18.891 1 98.12 97 LYS A C 1
ATOM 752 O O . LYS A 1 97 ? -0.952 27.094 19.609 1 98.12 97 LYS A O 1
ATOM 757 N N . GLU A 1 98 ? -1.994 26.859 17.672 1 98.62 98 GLU A N 1
ATOM 758 C CA . GLU A 1 98 ? -0.928 26.172 16.953 1 98.62 98 GLU A CA 1
ATOM 759 C C . GLU A 1 98 ? -0.899 26.578 15.484 1 98.62 98 GLU A C 1
ATOM 761 O O . GLU A 1 98 ? -1.946 26.688 14.844 1 98.62 98 GLU A O 1
ATOM 766 N N . VAL A 1 99 ? 0.265 26.938 15.008 1 98.75 99 VAL A N 1
ATOM 767 C CA . VAL A 1 99 ? 0.435 27.234 13.594 1 98.75 99 VAL A CA 1
ATOM 768 C C . VAL A 1 99 ? 1.56 26.391 13.008 1 98.75 99 VAL A C 1
ATOM 770 O O . VAL A 1 99 ? 2.311 25.75 13.75 1 98.75 99 VAL A O 1
ATOM 773 N N . ALA A 1 100 ? 1.599 26.312 11.695 1 98.56 100 ALA A N 1
ATOM 774 C CA . ALA A 1 100 ? 2.633 25.547 11.008 1 98.56 100 ALA A CA 1
ATOM 775 C C . ALA A 1 100 ? 3.396 26.438 10.023 1 98.56 100 ALA A C 1
ATOM 777 O O . ALA A 1 100 ? 2.818 27.328 9.398 1 98.56 100 ALA A O 1
ATOM 778 N N . VAL A 1 101 ? 4.652 26.203 9.945 1 97.31 101 VAL A N 1
ATOM 779 C CA . VAL A 1 101 ? 5.5 26.781 8.898 1 97.31 101 VAL A CA 1
ATOM 780 C C . VAL A 1 101 ? 6.062 25.656 8.023 1 97.31 101 VAL A C 1
ATOM 782 O O . VAL A 1 101 ? 6.098 24.5 8.43 1 97.31 101 VAL A O 1
ATOM 785 N N . PHE A 1 102 ? 6.422 26.031 6.816 1 95.44 102 PHE A N 1
ATOM 786 C CA . PHE A 1 102 ? 6.875 24.984 5.906 1 95.44 102 PHE A CA 1
ATOM 787 C C . PHE A 1 102 ? 8.086 25.453 5.105 1 95.44 102 PHE A C 1
ATOM 789 O O . PHE A 1 102 ? 8.156 26.625 4.699 1 95.44 102 PHE A O 1
ATOM 796 N N . THR A 1 103 ? 9.047 24.609 5.016 1 96.94 103 THR A N 1
ATOM 797 C CA . THR A 1 103 ? 10.219 24.75 4.16 1 96.94 103 THR A CA 1
ATOM 798 C C . THR A 1 103 ? 10.555 23.422 3.479 1 96.94 103 THR A C 1
ATOM 800 O O . THR A 1 103 ? 9.727 22.516 3.418 1 96.94 103 THR A O 1
ATOM 803 N N . ALA A 1 104 ? 11.727 23.375 2.789 1 97.69 104 ALA A N 1
ATOM 804 C CA . ALA A 1 104 ? 12.133 22.172 2.088 1 97.69 104 ALA A CA 1
ATOM 805 C C . ALA A 1 104 ? 13.656 22.016 2.115 1 97.69 104 ALA A C 1
ATOM 807 O O . ALA A 1 104 ? 14.375 22.938 2.482 1 97.69 104 ALA A O 1
ATOM 808 N N . THR A 1 105 ? 14.062 20.859 1.8 1 97.94 105 THR A N 1
ATOM 809 C CA . THR A 1 105 ? 15.492 20.578 1.699 1 97.94 105 THR A CA 1
ATOM 810 C C . THR A 1 105 ? 16.047 21.062 0.359 1 97.94 105 THR A C 1
ATOM 812 O O . THR A 1 105 ? 17.219 21.422 0.254 1 97.94 105 THR A O 1
ATOM 815 N N . SER A 1 106 ? 15.227 21.094 -0.643 1 96.94 106 SER A N 1
ATOM 816 C CA . SER A 1 106 ? 15.633 21.406 -2.008 1 96.94 106 SER A CA 1
ATOM 817 C C . SER A 1 106 ? 15.562 22.906 -2.275 1 96.94 106 SER A C 1
ATOM 819 O O . SER A 1 106 ? 14.523 23.531 -2.072 1 96.94 106 SER A O 1
ATOM 821 N N . GLU A 1 107 ? 16.656 23.469 -2.805 1 96.5 107 GLU A N 1
ATOM 822 C CA . GLU A 1 107 ? 16.688 24.875 -3.174 1 96.5 107 GLU A CA 1
ATOM 823 C C . GLU A 1 107 ? 15.711 25.172 -4.309 1 96.5 107 GLU A C 1
ATOM 825 O O . GLU A 1 107 ? 14.977 26.172 -4.258 1 96.5 107 GLU A O 1
ATOM 830 N N . THR A 1 108 ? 15.742 24.297 -5.301 1 96.94 108 THR A N 1
ATOM 831 C CA . THR A 1 108 ? 14.875 24.484 -6.457 1 96.94 108 THR A CA 1
ATOM 832 C C . THR A 1 108 ? 13.406 24.391 -6.051 1 96.94 108 THR A C 1
ATOM 834 O O . THR A 1 108 ? 12.594 25.219 -6.48 1 96.94 108 THR A O 1
ATOM 837 N N . PHE A 1 109 ? 13.07 23.453 -5.215 1 95.88 109 PHE A N 1
ATOM 838 C CA . PHE A 1 109 ? 11.703 23.281 -4.734 1 95.88 109 PHE A CA 1
ATOM 839 C C . PHE A 1 109 ? 11.266 24.5 -3.928 1 95.88 109 PHE A C 1
ATOM 841 O O . PHE A 1 109 ? 10.156 25.016 -4.109 1 95.88 109 PHE A O 1
ATOM 848 N N . THR A 1 110 ? 12.094 24.969 -3.053 1 94.5 110 THR A N 1
ATOM 849 C CA . THR A 1 110 ? 11.781 26.125 -2.209 1 94.5 110 THR A CA 1
ATOM 850 C C . THR A 1 110 ? 11.57 27.375 -3.055 1 94.5 110 THR A C 1
ATOM 852 O O . THR A 1 110 ? 10.625 28.125 -2.826 1 94.5 110 THR A O 1
ATOM 855 N N . LYS A 1 111 ? 12.383 27.531 -4.004 1 94.19 111 LYS A N 1
ATOM 856 C CA . LYS A 1 111 ? 12.273 28.688 -4.895 1 94.19 111 LYS A CA 1
ATOM 857 C C . LYS A 1 111 ? 10.969 28.672 -5.672 1 94.19 111 LYS A C 1
ATOM 859 O O . LYS A 1 111 ? 10.289 29.688 -5.797 1 94.19 111 LYS A O 1
ATOM 864 N N . LYS A 1 112 ? 10.648 27.578 -6.141 1 90.75 112 LYS A N 1
ATOM 865 C CA . LYS A 1 112 ? 9.445 27.438 -6.953 1 90.75 112 LYS A CA 1
ATOM 866 C C . LYS A 1 112 ? 8.188 27.625 -6.109 1 90.75 112 LYS A C 1
ATOM 868 O O . LYS A 1 112 ? 7.176 28.141 -6.59 1 90.75 112 LYS A O 1
ATOM 873 N N . ASN A 1 113 ? 8.273 27.203 -4.84 1 86.31 113 ASN A N 1
ATOM 874 C CA . ASN A 1 113 ? 7.078 27.219 -4.004 1 86.31 113 ASN A CA 1
ATOM 875 C C . ASN A 1 113 ? 6.891 28.562 -3.303 1 86.31 113 ASN A C 1
ATOM 877 O O . ASN A 1 113 ? 5.77 29.047 -3.186 1 86.31 113 ASN A O 1
ATOM 881 N N . ILE A 1 114 ? 7.984 29.156 -2.779 1 84.25 114 ILE A N 1
ATOM 882 C CA . ILE A 1 114 ? 7.77 30.344 -1.969 1 84.25 114 ILE A CA 1
ATOM 883 C C . ILE A 1 114 ? 8.734 31.453 -2.398 1 84.25 114 ILE A C 1
ATOM 885 O O . ILE A 1 114 ? 8.852 32.469 -1.733 1 84.25 114 ILE A O 1
ATOM 889 N N . ASN A 1 115 ? 9.492 31.25 -3.557 1 88.25 115 ASN A N 1
ATOM 890 C CA . ASN A 1 115 ? 10.375 32.219 -4.172 1 88.25 115 ASN A CA 1
ATOM 891 C C . ASN A 1 115 ? 11.461 32.688 -3.201 1 88.25 115 ASN A C 1
ATOM 893 O O . ASN A 1 115 ? 11.711 33.906 -3.08 1 88.25 115 ASN A O 1
ATOM 897 N N . LYS A 1 116 ? 12.008 31.797 -2.453 1 91.81 116 LYS A N 1
ATOM 898 C CA . LYS A 1 116 ? 13.117 32.031 -1.526 1 91.81 116 LYS A CA 1
ATOM 899 C C . LYS A 1 116 ? 14.125 30.875 -1.576 1 91.81 116 LYS A C 1
ATOM 901 O O . LYS A 1 116 ? 13.805 29.797 -2.059 1 91.81 116 LYS A O 1
ATOM 906 N N . THR A 1 117 ? 15.391 31.219 -1.157 1 93.75 117 THR A N 1
ATOM 907 C CA . THR A 1 117 ? 16.312 30.141 -0.846 1 93.75 117 THR A CA 1
ATOM 908 C C . THR A 1 117 ? 15.922 29.453 0.458 1 93.75 117 THR A C 1
ATOM 910 O O . THR A 1 117 ? 15.117 29.969 1.227 1 93.75 117 THR A O 1
ATOM 913 N N . VAL A 1 118 ? 16.469 28.266 0.69 1 94.5 118 VAL A N 1
ATOM 914 C CA . VAL A 1 118 ? 16.219 27.562 1.939 1 94.5 118 VAL A CA 1
ATOM 915 C C . VAL A 1 118 ? 16.641 28.422 3.123 1 94.5 118 VAL A C 1
ATOM 917 O O . VAL A 1 118 ? 15.891 28.578 4.09 1 94.5 118 VAL A O 1
ATOM 920 N N . ARG A 1 119 ? 17.797 29.062 3.033 1 93.88 119 ARG A N 1
ATOM 921 C CA . ARG A 1 119 ? 18.297 29.922 4.094 1 93.88 119 ARG A CA 1
ATOM 922 C C . ARG A 1 119 ? 17.359 31.109 4.316 1 93.88 119 ARG A C 1
ATOM 924 O O . ARG A 1 119 ? 17.031 31.438 5.457 1 93.88 119 ARG A O 1
ATOM 931 N N . GLU A 1 120 ? 16.938 31.719 3.258 1 92.69 120 GLU A N 1
ATOM 932 C CA . GLU A 1 120 ? 16.016 32.844 3.348 1 92.69 120 GLU A CA 1
ATOM 933 C C . GLU A 1 120 ? 14.695 32.438 3.99 1 92.69 120 GLU A C 1
ATOM 935 O O . GLU A 1 120 ? 14.109 33.219 4.758 1 92.69 120 GLU A O 1
ATOM 940 N N . SER A 1 121 ? 14.219 31.281 3.59 1 91.06 121 SER A N 1
ATOM 941 C CA . SER A 1 121 ? 12.969 30.797 4.16 1 91.06 121 SER A CA 1
ATOM 942 C C . SER A 1 121 ? 13.086 30.609 5.668 1 91.06 121 SER A C 1
ATOM 944 O O . SER A 1 121 ? 12.172 30.953 6.418 1 91.06 121 SER A O 1
ATOM 946 N N . LEU A 1 122 ? 14.188 30.094 6.125 1 93.94 122 LEU A N 1
ATOM 947 C CA . LEU A 1 122 ? 14.422 29.844 7.543 1 93.94 122 LEU A CA 1
ATOM 948 C C . LEU A 1 122 ? 14.531 31.172 8.305 1 93.94 122 LEU A C 1
ATOM 950 O O . LEU A 1 122 ? 13.984 31.297 9.398 1 93.94 122 LEU A O 1
ATOM 954 N N . ASP A 1 123 ? 15.156 32.094 7.68 1 92.44 123 ASP A N 1
ATOM 955 C CA . ASP A 1 123 ? 15.305 33.406 8.305 1 92.44 123 ASP A CA 1
ATOM 956 C C . ASP A 1 123 ? 13.953 34.094 8.43 1 92.44 123 ASP A C 1
ATOM 958 O O . ASP A 1 123 ? 13.695 34.812 9.414 1 92.44 123 ASP A O 1
ATOM 962 N N . ALA A 1 124 ? 13.188 33.875 7.461 1 89.88 124 ALA A N 1
ATOM 963 C CA . ALA A 1 124 ? 11.867 34.531 7.43 1 89.88 124 ALA A CA 1
ATOM 964 C C . ALA A 1 124 ? 10.992 34 8.57 1 89.88 124 ALA A C 1
ATOM 966 O O . ALA A 1 124 ? 10.07 34.688 9.008 1 89.88 124 ALA A O 1
ATOM 967 N N . PHE A 1 125 ? 11.266 32.812 9.078 1 94.88 125 PHE A N 1
ATOM 968 C CA . PHE A 1 125 ? 10.422 32.219 10.102 1 94.88 125 PHE A CA 1
ATOM 969 C C . PHE A 1 125 ? 10.805 32.719 11.484 1 94.88 125 PHE A C 1
ATOM 971 O O . PHE A 1 125 ? 10.055 32.531 12.445 1 94.88 125 PHE A O 1
ATOM 978 N N . THR A 1 126 ? 12 33.375 11.602 1 96.25 126 THR A N 1
ATOM 979 C CA . THR A 1 126 ? 12.492 33.812 12.898 1 96.25 126 THR A CA 1
ATOM 980 C C . THR A 1 126 ? 11.469 34.719 13.594 1 96.25 126 THR A C 1
ATOM 982 O O . THR A 1 126 ? 11.203 34.562 14.789 1 96.25 126 THR A O 1
ATOM 985 N N . GLU A 1 127 ? 10.961 35.594 12.836 1 96.31 127 GLU A N 1
ATOM 986 C CA . GLU A 1 127 ? 9.984 36.531 13.406 1 96.31 127 GLU A CA 1
ATOM 987 C C . GLU A 1 127 ? 8.727 35.781 13.859 1 96.31 127 GLU A C 1
ATOM 989 O O . GLU A 1 127 ? 8.141 36.125 14.891 1 96.31 127 GLU A O 1
ATOM 994 N N . ILE A 1 128 ? 8.273 34.812 13.109 1 97.5 128 ILE A N 1
ATOM 995 C CA . ILE A 1 128 ? 7.109 34.031 13.469 1 97.5 128 ILE A CA 1
ATOM 996 C C . ILE A 1 128 ? 7.363 33.281 14.789 1 97.5 128 ILE A C 1
ATOM 998 O O . ILE A 1 128 ? 6.516 33.312 15.68 1 97.5 128 ILE A O 1
ATOM 1002 N N . PHE A 1 129 ? 8.5 32.719 14.953 1 98.31 129 PHE A N 1
ATOM 1003 C CA . PHE A 1 129 ? 8.844 31.984 16.172 1 98.31 129 PHE A CA 1
ATOM 1004 C C . PHE A 1 129 ? 8.922 32.906 17.359 1 98.31 129 PHE A C 1
ATOM 1006 O O . PHE A 1 129 ? 8.5 32.562 18.469 1 98.31 129 PHE A O 1
ATOM 1013 N N . GLN A 1 130 ? 9.469 34.094 17.125 1 97.94 130 GLN A N 1
ATOM 1014 C CA . GLN A 1 130 ? 9.531 35.094 18.188 1 97.94 130 GLN A CA 1
ATOM 1015 C C . GLN A 1 130 ? 8.133 35.5 18.641 1 97.94 130 GLN A C 1
ATOM 1017 O O . GLN A 1 130 ? 7.848 35.531 19.844 1 97.94 130 GLN A O 1
ATOM 1022 N N . ASN A 1 131 ? 7.328 35.844 17.656 1 98.19 131 ASN A N 1
ATOM 1023 C CA . ASN A 1 131 ? 5.949 36.188 17.953 1 98.19 131 ASN A CA 1
ATOM 1024 C C . ASN A 1 131 ? 5.207 35.062 18.656 1 98.19 131 ASN A C 1
ATOM 1026 O O . ASN A 1 131 ? 4.461 35.312 19.609 1 98.19 131 ASN A O 1
ATOM 1030 N N . ALA A 1 132 ? 5.406 33.875 18.172 1 98.5 132 ALA A N 1
ATOM 1031 C CA . ALA A 1 132 ? 4.738 32.688 18.734 1 98.5 132 ALA A CA 1
ATOM 1032 C C . ALA A 1 132 ? 5.125 32.5 20.203 1 98.5 132 ALA A C 1
ATOM 1034 O O . ALA A 1 132 ? 4.281 32.125 21.031 1 98.5 132 ALA A O 1
ATOM 1035 N N . ARG A 1 133 ? 6.398 32.656 20.5 1 97.94 133 ARG A N 1
ATOM 1036 C CA . ARG A 1 133 ? 6.863 32.562 21.875 1 97.94 133 ARG A CA 1
ATOM 1037 C C . ARG A 1 133 ? 6.191 33.594 22.766 1 97.94 133 ARG A C 1
ATOM 1039 O O . ARG A 1 133 ? 5.738 33.281 23.859 1 97.94 133 ARG A O 1
ATOM 1046 N N . ARG A 1 134 ? 6.172 34.75 22.219 1 98 134 ARG A N 1
ATOM 1047 C CA . ARG A 1 134 ? 5.543 35.844 22.953 1 98 134 ARG A CA 1
ATOM 1048 C C . ARG A 1 134 ? 4.066 35.562 23.203 1 98 134 ARG A C 1
ATOM 1050 O O . ARG A 1 134 ? 3.562 35.812 24.297 1 98 134 ARG A O 1
ATOM 1057 N N . ASP A 1 135 ? 3.432 35.062 22.234 1 98.38 135 ASP A N 1
ATOM 1058 C CA . ASP A 1 135 ? 1.982 34.906 22.266 1 98.38 135 ASP A CA 1
ATOM 1059 C C . ASP A 1 135 ? 1.597 33.531 22.812 1 98.38 135 ASP A C 1
ATOM 1061 O O . ASP A 1 135 ? 0.411 33.219 22.922 1 98.38 135 ASP A O 1
ATOM 1065 N N . LYS A 1 136 ? 2.564 32.625 23.125 1 98 136 LYS A N 1
ATOM 1066 C CA . LYS A 1 136 ? 2.363 31.281 23.641 1 98 136 LYS A CA 1
ATOM 1067 C C . LYS A 1 136 ? 1.621 30.422 22.625 1 98 136 LYS A C 1
ATOM 1069 O O . LYS A 1 136 ? 0.644 29.75 22.969 1 98 136 LYS A O 1
ATOM 1074 N N . ILE A 1 137 ? 1.97 30.547 21.391 1 98.44 137 ILE A N 1
ATOM 1075 C CA . ILE A 1 137 ? 1.458 29.766 20.281 1 98.44 137 ILE A CA 1
ATOM 1076 C C . ILE A 1 137 ? 2.471 28.672 19.906 1 98.44 137 ILE A C 1
ATOM 1078 O O . ILE A 1 137 ? 3.67 28.953 19.812 1 98.44 137 ILE A O 1
ATOM 1082 N N . LYS A 1 138 ? 2.033 27.422 19.781 1 98.62 138 LYS A N 1
ATOM 1083 C CA . LYS A 1 138 ? 2.908 26.344 19.328 1 98.62 138 LYS A CA 1
ATOM 1084 C C . LYS A 1 138 ? 3.174 26.453 17.828 1 98.62 138 LYS A C 1
ATOM 1086 O O . LYS A 1 138 ? 2.275 26.797 17.062 1 98.62 138 LYS A O 1
ATOM 1091 N N . VAL A 1 139 ? 4.414 26.141 17.422 1 98.81 139 VAL A N 1
ATOM 1092 C CA . VAL A 1 139 ? 4.754 26.156 16 1 98.81 139 VAL A CA 1
ATOM 1093 C C . VAL A 1 139 ? 5.254 24.781 15.57 1 98.81 139 VAL A C 1
ATOM 1095 O O . VAL A 1 139 ? 6.223 24.266 16.125 1 98.81 139 VAL A O 1
ATOM 1098 N N . ARG A 1 140 ? 4.535 24.172 14.672 1 98.81 140 ARG A N 1
ATOM 1099 C CA . ARG A 1 140 ? 4.957 22.953 14 1 98.81 140 ARG A CA 1
ATOM 1100 C C . ARG A 1 140 ? 5.648 23.281 12.672 1 98.81 140 ARG A C 1
ATOM 1102 O O . ARG A 1 140 ? 5.234 24.188 11.961 1 98.81 140 ARG A O 1
ATOM 1109 N N . ALA A 1 141 ? 6.711 22.547 12.336 1 98.75 141 ALA A N 1
ATOM 1110 C CA . ALA A 1 141 ? 7.426 22.859 11.102 1 98.75 141 ALA A CA 1
ATOM 1111 C C . ALA A 1 141 ? 7.402 21.656 10.148 1 98.75 141 ALA A C 1
ATOM 1113 O O . ALA A 1 141 ? 7.562 20.516 10.578 1 98.75 141 ALA A O 1
ATOM 1114 N N . TYR A 1 142 ? 7.121 21.953 8.93 1 98.38 142 TYR A N 1
ATOM 1115 C CA . TYR A 1 142 ? 7.191 20.953 7.867 1 98.38 142 TYR A CA 1
ATOM 1116 C C . TYR A 1 142 ? 8.477 21.109 7.066 1 98.38 142 TYR A C 1
ATOM 1118 O O . TYR A 1 142 ? 8.852 22.219 6.684 1 98.38 142 TYR A O 1
ATOM 1126 N N . ILE A 1 143 ? 9.148 19.984 6.832 1 98.56 143 ILE A N 1
ATOM 1127 C CA . ILE A 1 143 ? 10.258 19.938 5.883 1 98.56 143 ILE A CA 1
ATOM 1128 C C . ILE A 1 143 ? 9.883 19.047 4.699 1 98.56 143 ILE A C 1
ATOM 1130 O O . ILE A 1 143 ? 9.781 17.828 4.84 1 98.56 143 ILE A O 1
ATOM 1134 N N . SER A 1 144 ? 9.695 19.641 3.525 1 97.69 144 SER A N 1
ATOM 1135 C CA . SER A 1 144 ? 9.367 18.906 2.309 1 97.69 144 SER A CA 1
ATOM 1136 C C . SER A 1 144 ? 10.617 18.312 1.672 1 97.69 144 SER A C 1
ATOM 1138 O O . SER A 1 144 ? 11.734 18.734 1.967 1 97.69 144 SER A O 1
ATOM 1140 N N . THR A 1 145 ? 10.492 17.312 0.826 1 98.12 145 THR A N 1
ATOM 1141 C CA . THR A 1 145 ? 11.484 16.688 -0.036 1 98.12 145 THR A CA 1
ATOM 1142 C C . THR A 1 145 ? 12.609 16.078 0.792 1 98.12 145 THR A C 1
ATOM 1144 O O . THR A 1 145 ? 13.781 16.219 0.46 1 98.12 145 THR A O 1
ATOM 1147 N N . VAL A 1 146 ? 12.195 15.375 1.848 1 98.5 146 VAL A N 1
ATOM 1148 C CA . VAL A 1 146 ? 13.211 14.906 2.789 1 98.5 146 VAL A CA 1
ATOM 1149 C C . VAL A 1 146 ? 13.922 13.688 2.213 1 98.5 146 VAL A C 1
ATOM 1151 O O . VAL A 1 146 ? 14.992 13.297 2.695 1 98.5 146 VAL A O 1
ATOM 1154 N N . ILE A 1 147 ? 13.328 13.039 1.16 1 98.31 147 ILE A N 1
ATOM 1155 C CA . ILE A 1 147 ? 13.93 11.867 0.534 1 98.31 147 ILE A CA 1
ATOM 1156 C C . ILE A 1 147 ? 14.352 12.203 -0.896 1 98.31 147 ILE A C 1
ATOM 1158 O O . ILE A 1 147 ? 15.445 11.852 -1.328 1 98.31 147 ILE A O 1
ATOM 1162 N N . ALA A 1 148 ? 13.438 12.836 -1.58 1 97.56 148 ALA A N 1
ATOM 1163 C CA . ALA A 1 148 ? 13.648 13.172 -2.984 1 97.56 148 ALA A CA 1
ATOM 1164 C C . ALA A 1 148 ? 12.844 14.414 -3.373 1 97.56 148 ALA A C 1
ATOM 1166 O O . ALA A 1 148 ? 11.812 14.711 -2.77 1 97.56 148 ALA A O 1
ATOM 1167 N N . CYS A 1 149 ? 13.406 15.086 -4.289 1 97.31 149 CYS A N 1
ATOM 1168 C CA . CYS A 1 149 ? 12.812 16.281 -4.883 1 97.31 149 CYS A CA 1
ATOM 1169 C C . CYS A 1 149 ? 12.484 16.047 -6.352 1 97.31 149 CYS A C 1
ATOM 1171 O O . CYS A 1 149 ? 13.266 15.438 -7.082 1 97.31 149 CYS A O 1
ATOM 1173 N N . PRO A 1 150 ? 11.336 16.469 -6.789 1 94.69 150 PRO A N 1
ATOM 1174 C CA . PRO A 1 150 ? 10.984 16.25 -8.195 1 94.69 150 PRO A CA 1
ATOM 1175 C C . PRO A 1 150 ? 11.938 16.969 -9.156 1 94.69 150 PRO A C 1
ATOM 1177 O O . PRO A 1 150 ? 12.023 16.594 -10.328 1 94.69 150 PRO A O 1
ATOM 1180 N N . TYR A 1 151 ? 12.742 17.922 -8.672 1 96 151 TYR A N 1
ATOM 1181 C CA . TYR A 1 151 ? 13.609 18.734 -9.531 1 96 151 TYR A CA 1
ATOM 1182 C C . TYR A 1 151 ? 15.078 18.344 -9.344 1 96 151 TYR A C 1
ATOM 1184 O O . TYR A 1 151 ? 15.859 18.375 -10.289 1 96 151 TYR A O 1
ATOM 1192 N N . GLU A 1 152 ? 15.414 17.984 -8.109 1 97.06 152 GLU A N 1
ATOM 1193 C CA . GLU A 1 152 ? 16.828 17.797 -7.793 1 97.06 152 GLU A CA 1
ATOM 1194 C C . GLU A 1 152 ? 17.156 16.328 -7.59 1 97.06 152 GLU A C 1
ATOM 1196 O O . GLU A 1 152 ? 18.328 15.953 -7.48 1 97.06 152 GLU A O 1
ATOM 1201 N N . GLY A 1 153 ? 16.141 15.508 -7.59 1 96.88 153 GLY A N 1
ATOM 1202 C CA . GLY A 1 153 ? 16.406 14.094 -7.391 1 96.88 153 GLY A CA 1
ATOM 1203 C C . GLY A 1 153 ? 16.609 13.719 -5.93 1 96.88 153 GLY A C 1
ATOM 1204 O O . GLY A 1 153 ? 15.875 14.203 -5.059 1 96.88 153 GLY A O 1
ATOM 1205 N N . LYS A 1 154 ? 17.516 12.852 -5.715 1 97.38 154 LYS A N 1
ATOM 1206 C CA . LYS A 1 154 ? 17.75 12.312 -4.375 1 97.38 154 LYS A CA 1
ATOM 1207 C C . LYS A 1 154 ? 18.266 13.398 -3.434 1 97.38 154 LYS A C 1
ATOM 1209 O O . LYS A 1 154 ? 19.109 14.211 -3.824 1 97.38 154 LYS A O 1
ATOM 1214 N N . ILE A 1 155 ? 17.812 13.422 -2.207 1 98.06 155 ILE A N 1
ATOM 1215 C CA . ILE A 1 155 ? 18.234 14.367 -1.173 1 98.06 155 ILE A CA 1
ATOM 1216 C C . ILE A 1 155 ? 18.969 13.617 -0.061 1 98.06 155 ILE A C 1
ATOM 1218 O O . ILE A 1 155 ? 18.484 12.602 0.434 1 98.06 155 ILE A O 1
ATOM 1222 N N . LEU A 1 156 ? 20.125 14.086 0.301 1 97.19 156 LEU A N 1
ATOM 1223 C CA . LEU A 1 156 ? 20.906 13.469 1.37 1 97.19 156 LEU A CA 1
ATOM 1224 C C . LEU A 1 156 ? 20.266 13.75 2.73 1 97.19 156 LEU A C 1
ATOM 1226 O O . LEU A 1 156 ? 19.812 14.859 2.992 1 97.19 156 LEU A O 1
ATOM 1230 N N . PRO A 1 157 ? 20.219 12.742 3.596 1 98.19 157 PRO A N 1
ATOM 1231 C CA . PRO A 1 157 ? 19.594 12.898 4.914 1 98.19 157 PRO A CA 1
ATOM 1232 C C . PRO A 1 157 ? 20.219 14.031 5.727 1 98.19 157 PRO A C 1
ATOM 1234 O O . PRO A 1 157 ? 19.531 14.656 6.547 1 98.19 157 PRO A O 1
ATOM 1237 N N . GLU A 1 158 ? 21.484 14.344 5.488 1 98.12 158 GLU A N 1
ATOM 1238 C CA . GLU A 1 158 ? 22.203 15.383 6.23 1 98.12 158 GLU A CA 1
ATOM 1239 C C . GLU A 1 158 ? 21.562 16.75 6.02 1 98.12 158 GLU A C 1
ATOM 1241 O O . GLU A 1 158 ? 21.562 17.594 6.926 1 98.12 158 GLU A O 1
ATOM 1246 N N . LYS A 1 159 ? 21.047 16.953 4.848 1 97.62 159 LYS A N 1
ATOM 1247 C CA . LYS A 1 159 ? 20.391 18.219 4.562 1 97.62 159 LYS A CA 1
ATOM 1248 C C . LYS A 1 159 ? 19.141 18.391 5.422 1 97.62 159 LYS A C 1
ATOM 1250 O O . LYS A 1 159 ? 18.891 19.469 5.961 1 97.62 159 LYS A O 1
ATOM 1255 N N . THR A 1 160 ? 18.391 17.375 5.527 1 98.56 160 THR A N 1
ATOM 1256 C CA . THR A 1 160 ? 17.203 17.375 6.367 1 98.56 160 THR A CA 1
ATOM 1257 C C . THR A 1 160 ? 17.578 17.625 7.828 1 98.56 160 THR A C 1
ATOM 1259 O O . THR A 1 160 ? 16.906 18.406 8.516 1 98.56 160 THR A O 1
ATOM 1262 N N . LYS A 1 161 ? 18.609 16.984 8.266 1 98.56 161 LYS A N 1
ATOM 1263 C CA . LYS A 1 161 ? 19.047 17.125 9.648 1 98.56 161 LYS A CA 1
ATOM 1264 C C . LYS A 1 161 ? 19.438 18.562 9.961 1 98.56 161 LYS A C 1
ATOM 1266 O O . LYS A 1 161 ? 19.094 19.109 11.016 1 98.56 161 LYS A O 1
ATOM 1271 N N . GLU A 1 162 ? 20.188 19.156 9.047 1 98 162 GLU A N 1
ATOM 1272 C CA . GLU A 1 162 ? 20.625 20.547 9.227 1 98 162 GLU A CA 1
ATOM 1273 C C . GLU A 1 162 ? 19.438 21.469 9.383 1 98 162 GLU A C 1
ATOM 1275 O O . GLU A 1 162 ? 19.391 22.297 10.297 1 98 162 GLU A O 1
ATOM 1280 N N . ILE A 1 163 ? 18.469 21.344 8.57 1 98.25 163 ILE A N 1
ATOM 1281 C CA . ILE A 1 163 ? 17.281 22.203 8.57 1 98.25 163 ILE A CA 1
ATOM 1282 C C . ILE A 1 163 ? 16.453 21.922 9.82 1 98.25 163 ILE A C 1
ATOM 1284 O O . ILE A 1 163 ? 15.953 22.859 10.461 1 98.25 163 ILE A O 1
ATOM 1288 N N . ALA A 1 164 ? 16.312 20.656 10.156 1 98.69 164 ALA A N 1
ATOM 1289 C CA . ALA A 1 164 ? 15.555 20.266 11.344 1 98.69 164 ALA A CA 1
ATOM 1290 C C . ALA A 1 164 ? 16.141 20.891 12.602 1 98.69 164 ALA A C 1
ATOM 1292 O O . ALA A 1 164 ? 15.422 21.438 13.43 1 98.69 164 ALA A O 1
ATOM 1293 N N . LYS A 1 165 ? 17.469 20.812 12.727 1 98.31 165 LYS A N 1
ATOM 1294 C CA . LYS A 1 165 ? 18.141 21.375 13.898 1 98.31 165 LYS A CA 1
ATOM 1295 C C . LYS A 1 165 ? 17.891 22.875 14.008 1 98.31 165 LYS A C 1
ATOM 1297 O O . LYS A 1 165 ? 17.625 23.391 15.102 1 98.31 165 LYS A O 1
ATOM 1302 N N . ARG A 1 166 ? 17.953 23.531 12.922 1 97.75 166 ARG A N 1
ATOM 1303 C CA . ARG A 1 166 ? 17.734 24.969 12.914 1 97.75 166 ARG A CA 1
ATOM 1304 C C . ARG A 1 166 ? 16.312 25.312 13.367 1 97.75 166 ARG A C 1
ATOM 1306 O O . ARG A 1 166 ? 16.109 26.234 14.164 1 97.75 166 ARG A O 1
ATOM 1313 N N . LEU A 1 167 ? 15.336 24.594 12.844 1 98.44 167 LEU A N 1
ATOM 1314 C CA . LEU A 1 167 ? 13.938 24.828 13.156 1 98.44 167 LEU A CA 1
ATOM 1315 C C . LEU A 1 167 ? 13.648 24.531 14.625 1 98.44 167 LEU A C 1
ATOM 1317 O O . LEU A 1 167 ? 12.906 25.25 15.281 1 98.44 167 LEU A O 1
ATOM 1321 N N . LEU A 1 168 ? 14.242 23.422 15.094 1 98.5 168 LEU A N 1
ATOM 1322 C CA . LEU A 1 168 ? 14.086 23.062 16.5 1 98.5 168 LEU A CA 1
ATOM 1323 C C . LEU A 1 168 ? 14.711 24.125 17.406 1 98.5 168 LEU A C 1
ATOM 1325 O O . LEU A 1 168 ? 14.133 24.484 18.438 1 98.5 168 LEU A O 1
ATOM 1329 N N . ASP A 1 169 ? 15.875 24.641 17.016 1 97.62 169 ASP A N 1
ATOM 1330 C CA . ASP A 1 169 ? 16.547 25.703 17.766 1 97.62 169 ASP A CA 1
ATOM 1331 C C . ASP A 1 169 ? 15.695 26.953 17.844 1 97.62 169 ASP A C 1
ATOM 1333 O O . ASP A 1 169 ? 15.727 27.688 18.828 1 97.62 169 ASP A O 1
ATOM 1337 N N . GLU A 1 170 ? 14.961 27.203 16.797 1 97.44 170 GLU A N 1
ATOM 1338 C CA . GLU A 1 170 ? 14.094 28.375 16.75 1 97.44 170 GLU A CA 1
ATOM 1339 C C . GLU A 1 170 ? 12.867 28.203 17.625 1 97.44 170 GLU A C 1
ATOM 1341 O O . GLU A 1 170 ? 12.242 29.172 18.047 1 97.44 170 GLU A O 1
ATOM 1346 N N . GLY A 1 171 ? 12.461 26.938 17.797 1 97.94 171 GLY A N 1
ATOM 1347 C CA . GLY A 1 171 ? 11.375 26.75 18.734 1 97.94 171 GLY A CA 1
ATOM 1348 C C . GLY A 1 171 ? 10.273 25.844 18.219 1 97.94 171 GLY A C 1
ATOM 1349 O O . GLY A 1 171 ? 9.234 25.703 18.859 1 97.94 171 GLY A O 1
ATOM 1350 N N . ALA A 1 172 ? 10.453 25.203 17.078 1 98.69 172 ALA A N 1
ATOM 1351 C CA . ALA A 1 172 ? 9.453 24.25 16.625 1 98.69 172 ALA A CA 1
ATOM 1352 C C . ALA A 1 172 ? 9.281 23.109 17.625 1 98.69 172 ALA A C 1
ATOM 1354 O O . ALA A 1 172 ? 10.266 22.531 18.094 1 98.69 172 ALA A O 1
ATOM 1355 N N . TYR A 1 173 ? 8.047 22.734 17.953 1 98.5 173 TYR A N 1
ATOM 1356 C CA . TYR A 1 173 ? 7.867 21.688 18.953 1 98.5 173 TYR A CA 1
ATOM 1357 C C . TYR A 1 173 ? 7.887 20.297 18.312 1 98.5 173 TYR A C 1
ATOM 1359 O O . TYR A 1 173 ? 8.062 19.297 19 1 98.5 173 TYR A O 1
ATOM 1367 N N . GLU A 1 174 ? 7.707 20.281 16.953 1 98.81 174 GLU A N 1
ATOM 1368 C CA . GLU A 1 174 ? 7.691 19.047 16.172 1 98.81 174 GLU A CA 1
ATOM 1369 C C . GLU A 1 174 ? 8.047 19.312 14.719 1 98.81 174 GLU A C 1
ATOM 1371 O O . GLU A 1 174 ? 7.609 20.312 14.141 1 98.81 174 GLU A O 1
ATOM 1376 N N . ILE A 1 175 ? 8.836 18.438 14.133 1 98.88 175 ILE A N 1
ATOM 1377 C CA . ILE A 1 175 ? 9.203 18.5 12.727 1 98.88 175 ILE A CA 1
ATOM 1378 C C . ILE A 1 175 ? 8.477 17.406 11.953 1 98.88 175 ILE A C 1
ATOM 1380 O O . ILE A 1 175 ? 8.695 16.219 12.195 1 98.88 175 ILE A O 1
ATOM 1384 N N . SER A 1 176 ? 7.578 17.812 11.086 1 98.88 176 SER A N 1
ATOM 1385 C CA . SER A 1 176 ? 6.93 16.875 10.18 1 98.88 176 SER A CA 1
ATOM 1386 C C . SER A 1 176 ? 7.766 16.641 8.93 1 98.88 176 SER A C 1
ATOM 1388 O O . SER A 1 176 ? 8.023 17.578 8.164 1 98.88 176 SER A O 1
ATOM 1390 N N . LEU A 1 177 ? 8.195 15.438 8.703 1 98.88 177 LEU A N 1
ATOM 1391 C CA . LEU A 1 177 ? 9.078 15.086 7.602 1 98.88 177 LEU A CA 1
ATOM 1392 C C . LEU A 1 177 ? 8.273 14.688 6.363 1 98.88 177 LEU A C 1
ATOM 1394 O O . LEU A 1 177 ? 7.746 13.578 6.293 1 98.88 177 LEU A O 1
ATOM 1398 N N . GLY A 1 178 ? 8.305 15.547 5.363 1 98.38 178 GLY A N 1
ATOM 1399 C CA . GLY A 1 178 ? 7.488 15.367 4.176 1 98.38 178 GLY A CA 1
ATOM 1400 C C . GLY A 1 178 ? 8.18 14.57 3.086 1 98.38 178 GLY A C 1
ATOM 1401 O O . GLY A 1 178 ? 8.992 15.109 2.336 1 98.38 178 GLY A O 1
ATOM 1402 N N . GLU A 1 179 ? 7.883 13.312 3.09 1 97.12 179 GLU A N 1
ATOM 1403 C CA . GLU A 1 179 ? 8.211 12.516 1.91 1 97.12 179 GLU A CA 1
ATOM 1404 C C . GLU A 1 179 ? 7.324 12.891 0.728 1 97.12 179 GLU A C 1
ATOM 1406 O O . GLU A 1 179 ? 6.379 12.172 0.4 1 97.12 179 GLU A O 1
ATOM 1411 N N . THR A 1 180 ? 7.617 13.859 0.014 1 95.5 180 THR A N 1
ATOM 1412 C CA . THR A 1 180 ? 6.766 14.766 -0.753 1 95.5 180 THR A CA 1
ATOM 1413 C C . THR A 1 180 ? 6.234 14.078 -2.004 1 95.5 180 THR A C 1
ATOM 1415 O O . THR A 1 180 ? 5.055 14.219 -2.342 1 95.5 180 THR A O 1
ATOM 1418 N N . ILE A 1 181 ? 7.047 13.273 -2.662 1 95.62 181 ILE A N 1
ATOM 1419 C CA . ILE A 1 181 ? 6.598 12.812 -3.969 1 95.62 181 ILE A CA 1
ATOM 1420 C C . ILE A 1 181 ? 6.262 11.32 -3.9 1 95.62 181 ILE A C 1
ATOM 1422 O O . ILE A 1 181 ? 5.934 10.703 -4.918 1 95.62 181 ILE A O 1
ATOM 1426 N N . GLY A 1 182 ? 6.34 10.727 -2.705 1 96.75 182 GLY A N 1
ATOM 1427 C CA . GLY A 1 182 ? 5.84 9.383 -2.469 1 96.75 182 GLY A CA 1
ATOM 1428 C C . GLY A 1 182 ? 6.656 8.312 -3.17 1 96.75 182 GLY A C 1
ATOM 1429 O O . GLY A 1 182 ? 6.105 7.305 -3.625 1 96.75 182 GLY A O 1
ATOM 1430 N N . VAL A 1 183 ? 8 8.484 -3.303 1 97.12 183 VAL A N 1
ATOM 1431 C CA . VAL A 1 183 ? 8.828 7.551 -4.059 1 97.12 183 VAL A CA 1
ATOM 1432 C C . VAL A 1 183 ? 9.625 6.672 -3.096 1 97.12 183 VAL A C 1
ATOM 1434 O O . VAL A 1 183 ? 10.188 5.652 -3.5 1 97.12 183 VAL A O 1
ATOM 1437 N N . ALA A 1 184 ? 9.672 7.039 -1.821 1 98.25 184 ALA A N 1
ATOM 1438 C CA . ALA A 1 184 ? 10.594 6.395 -0.891 1 98.25 184 ALA A CA 1
ATOM 1439 C C . ALA A 1 184 ? 10.141 4.977 -0.558 1 98.25 184 ALA A C 1
ATOM 1441 O O . ALA A 1 184 ? 8.938 4.691 -0.534 1 98.25 184 ALA A O 1
ATOM 1442 N N . VAL A 1 185 ? 11.062 4.129 -0.326 1 98.62 185 VAL A N 1
ATOM 1443 C CA . VAL A 1 185 ? 10.836 2.787 0.209 1 98.62 185 VAL A CA 1
ATOM 1444 C C . VAL A 1 185 ? 11.484 2.67 1.588 1 98.62 185 VAL A C 1
ATOM 1446 O O . VAL A 1 185 ? 12.227 3.562 2.014 1 98.62 185 VAL A O 1
ATOM 1449 N N . PRO A 1 186 ? 11.234 1.592 2.316 1 98.75 186 PRO A N 1
ATOM 1450 C CA . PRO A 1 186 ? 11.586 1.497 3.736 1 98.75 186 PRO A CA 1
ATOM 1451 C C . PRO A 1 186 ? 13.078 1.676 3.992 1 98.75 186 PRO A C 1
ATOM 1453 O O . PRO A 1 186 ? 13.469 2.312 4.973 1 98.75 186 PRO A O 1
ATOM 1456 N N . ASN A 1 187 ? 13.945 1.183 3.145 1 98.12 187 ASN A N 1
ATOM 1457 C CA . ASN A 1 187 ? 15.375 1.313 3.408 1 98.12 187 ASN A CA 1
ATOM 1458 C C . ASN A 1 187 ? 15.828 2.771 3.359 1 98.12 187 ASN A C 1
ATOM 1460 O O . ASN A 1 187 ? 16.734 3.168 4.082 1 98.12 187 ASN A O 1
ATOM 1464 N N . GLU A 1 188 ? 15.203 3.578 2.518 1 98.44 188 GLU A N 1
ATOM 1465 C CA . GLU A 1 188 ? 15.508 5.004 2.443 1 98.44 188 GLU A CA 1
ATOM 1466 C C . GLU A 1 188 ? 14.977 5.746 3.668 1 98.44 188 GLU A C 1
ATOM 1468 O O . GLU A 1 188 ? 15.617 6.684 4.152 1 98.44 188 GLU A O 1
ATOM 1473 N N . ILE A 1 189 ? 13.844 5.309 4.184 1 98.75 189 ILE A N 1
ATOM 1474 C CA . ILE A 1 189 ? 13.297 5.836 5.426 1 98.75 189 ILE A CA 1
ATOM 1475 C C . ILE A 1 189 ? 14.219 5.492 6.59 1 98.75 189 ILE A C 1
ATOM 1477 O O . ILE A 1 189 ? 14.492 6.336 7.445 1 98.75 189 ILE A O 1
ATOM 1481 N N . ALA A 1 190 ? 14.68 4.281 6.59 1 98.62 190 ALA A N 1
ATOM 1482 C CA . ALA A 1 190 ? 15.609 3.846 7.629 1 98.62 190 ALA A CA 1
ATOM 1483 C C . ALA A 1 190 ? 16.875 4.711 7.637 1 98.62 190 ALA A C 1
ATOM 1485 O O . ALA A 1 190 ? 17.344 5.105 8.703 1 98.62 190 ALA A O 1
ATOM 1486 N N . LYS A 1 191 ? 17.391 4.984 6.457 1 98.5 191 LYS A N 1
ATOM 1487 C CA . LYS A 1 191 ? 18.578 5.82 6.344 1 98.5 191 LYS A CA 1
ATOM 1488 C C . LYS A 1 191 ? 18.328 7.227 6.883 1 98.5 191 LYS A C 1
ATOM 1490 O O . LYS A 1 191 ? 19.156 7.793 7.586 1 98.5 191 LYS A O 1
ATOM 1495 N N . LEU A 1 192 ? 17.172 7.785 6.543 1 98.81 192 LEU A N 1
ATOM 1496 C CA . LEU A 1 192 ? 16.797 9.117 7.008 1 98.81 192 LEU A CA 1
ATOM 1497 C C . LEU A 1 192 ? 16.766 9.164 8.531 1 98.81 192 LEU A C 1
ATOM 1499 O O . LEU A 1 192 ? 17.422 10 9.148 1 98.81 192 LEU A O 1
ATOM 1503 N N . PHE A 1 193 ? 16.047 8.219 9.164 1 98.81 193 PHE A N 1
ATOM 1504 C CA . PHE A 1 193 ? 15.844 8.273 10.609 1 98.81 193 PHE A CA 1
ATOM 1505 C C . PHE A 1 193 ? 17.109 7.883 11.352 1 98.81 193 PHE A C 1
ATOM 1507 O O . PHE A 1 193 ? 17.391 8.406 12.43 1 98.81 193 PHE A O 1
ATOM 1514 N N . SER A 1 194 ? 17.922 6.922 10.742 1 98.75 194 SER A N 1
ATOM 1515 C CA . SER A 1 194 ? 19.203 6.613 11.352 1 98.75 194 SER A CA 1
ATOM 1516 C C . SER A 1 194 ? 20.062 7.867 11.492 1 98.75 194 SER A C 1
ATOM 1518 O O . SER A 1 194 ? 20.719 8.062 12.516 1 98.75 194 SER A O 1
ATOM 1520 N N . ASN A 1 195 ? 20.031 8.672 10.477 1 98.69 195 ASN A N 1
ATOM 1521 C CA . ASN A 1 195 ? 20.797 9.914 10.492 1 98.69 195 ASN A CA 1
ATOM 1522 C C . ASN A 1 195 ? 20.203 10.922 11.477 1 98.69 195 ASN A C 1
ATOM 1524 O O . ASN A 1 195 ? 20.938 11.492 12.297 1 98.69 195 ASN A O 1
ATOM 1528 N N . LEU A 1 196 ? 18.938 11.164 11.461 1 98.81 196 LEU A N 1
ATOM 1529 C CA . LEU A 1 196 ? 18.266 12.172 12.273 1 98.81 196 LEU A CA 1
ATOM 1530 C C . LEU A 1 196 ? 18.391 11.844 13.758 1 98.81 196 LEU A C 1
ATOM 1532 O O . LEU A 1 196 ? 18.672 12.727 14.57 1 98.81 196 LEU A O 1
ATOM 1536 N N . LEU A 1 197 ? 18.219 10.555 14.117 1 98.62 197 LEU A N 1
ATOM 1537 C CA . LEU A 1 197 ? 18.062 10.156 15.508 1 98.62 197 LEU A CA 1
ATOM 1538 C C . LEU A 1 197 ? 19.422 9.953 16.172 1 98.62 197 LEU A C 1
ATOM 1540 O O . LEU A 1 197 ? 19.5 9.688 17.375 1 98.62 197 LEU A O 1
ATOM 1544 N N . SER A 1 198 ? 20.469 10.117 15.383 1 97.75 198 SER A N 1
ATOM 1545 C CA . SER A 1 198 ? 21.812 10.07 15.969 1 97.75 198 SER A CA 1
ATOM 1546 C C . SER A 1 198 ? 22.016 11.211 16.969 1 97.75 198 SER A C 1
ATOM 1548 O O . SER A 1 198 ? 22.797 11.078 17.906 1 97.75 198 SER A O 1
ATOM 1550 N N . ASP A 1 199 ? 21.203 12.375 16.75 1 95.31 199 ASP A N 1
ATOM 1551 C CA . ASP A 1 199 ? 21.453 13.477 17.672 1 95.31 199 ASP A CA 1
ATOM 1552 C C . ASP A 1 199 ? 20.172 14.234 18 1 95.31 199 ASP A C 1
ATOM 1554 O O . ASP A 1 199 ? 20.188 15.195 18.766 1 95.31 199 ASP A O 1
ATOM 1558 N N . ILE A 1 200 ? 19.109 13.898 17.391 1 98.62 200 ILE A N 1
ATOM 1559 C CA . ILE A 1 200 ? 17.828 14.547 17.688 1 98.62 200 ILE A CA 1
ATOM 1560 C C . ILE A 1 200 ? 16.844 13.523 18.25 1 98.62 200 ILE A C 1
ATOM 1562 O O . ILE A 1 200 ? 16.703 12.43 17.703 1 98.62 200 ILE A O 1
ATOM 1566 N N . PRO A 1 201 ? 16.172 13.828 19.359 1 98.56 201 PRO A N 1
ATOM 1567 C CA . PRO A 1 201 ? 15.234 12.883 19.969 1 98.56 201 PRO A CA 1
ATOM 1568 C C . PRO A 1 201 ? 14.094 12.508 19.031 1 98.56 201 PRO A C 1
ATOM 1570 O O . PRO A 1 201 ? 13.57 13.367 18.312 1 98.56 201 PRO A O 1
ATOM 1573 N N . LYS A 1 202 ? 13.656 11.227 19.016 1 98.5 202 LYS A N 1
ATOM 1574 C CA . LYS A 1 202 ? 12.641 10.68 18.125 1 98.5 202 LYS A CA 1
ATOM 1575 C C . LYS A 1 202 ? 11.281 11.328 18.359 1 98.5 202 LYS A C 1
ATOM 1577 O O . LYS A 1 202 ? 10.469 11.43 17.438 1 98.5 202 LYS A O 1
ATOM 1582 N N . GLU A 1 203 ? 11.016 11.867 19.578 1 98.5 203 GLU A N 1
ATOM 1583 C CA . GLU A 1 203 ? 9.719 12.438 19.953 1 98.5 203 GLU A CA 1
ATOM 1584 C C . GLU A 1 203 ? 9.461 13.75 19.234 1 98.5 203 GLU A C 1
ATOM 1586 O O . GLU A 1 203 ? 8.336 14.242 19.203 1 98.5 203 GLU A O 1
ATOM 1591 N N . LEU A 1 204 ? 10.469 14.281 18.578 1 98.81 204 LEU A N 1
ATOM 1592 C CA . LEU A 1 204 ? 10.367 15.594 17.953 1 98.81 204 LEU A CA 1
ATOM 1593 C C . LEU A 1 204 ? 10.023 15.461 16.484 1 98.81 204 LEU A C 1
ATOM 1595 O O . LEU A 1 204 ? 9.906 16.469 15.773 1 98.81 204 LEU A O 1
ATOM 1599 N N . PHE A 1 205 ? 9.836 14.172 16.016 1 98.94 205 PHE A N 1
ATOM 1600 C CA . PHE A 1 205 ? 9.617 13.977 14.594 1 98.94 205 PHE A CA 1
ATOM 1601 C C . PHE A 1 205 ? 8.25 13.359 14.336 1 98.94 205 PHE A C 1
ATOM 1603 O O . PHE A 1 205 ? 7.754 12.57 15.141 1 98.94 205 PHE A O 1
ATOM 1610 N N . ALA A 1 206 ? 7.66 13.773 13.25 1 98.88 206 ALA A N 1
ATOM 1611 C CA . ALA A 1 206 ? 6.488 13.141 12.656 1 98.88 206 ALA A CA 1
ATOM 1612 C C . ALA A 1 206 ? 6.758 12.727 11.211 1 98.88 206 ALA A C 1
ATOM 1614 O O . ALA A 1 206 ? 7.523 13.383 10.508 1 98.88 206 ALA A O 1
ATOM 1615 N N . GLY A 1 207 ? 6.195 11.633 10.82 1 98.88 207 GLY A N 1
ATOM 1616 C CA . GLY A 1 207 ? 6.273 11.227 9.43 1 98.88 207 GLY A CA 1
ATOM 1617 C C . GLY A 1 207 ? 5.102 11.719 8.594 1 98.88 207 GLY A C 1
ATOM 1618 O O . GLY A 1 207 ? 3.943 11.523 8.969 1 98.88 207 GLY A O 1
ATOM 1619 N N . HIS A 1 208 ? 5.328 12.375 7.52 1 98.81 208 HIS A N 1
ATOM 1620 C CA . HIS A 1 208 ? 4.371 12.781 6.496 1 98.81 208 HIS A CA 1
ATOM 1621 C C . HIS A 1 208 ? 4.68 12.117 5.16 1 98.81 208 HIS A C 1
ATOM 1623 O O . HIS A 1 208 ? 5.391 12.68 4.328 1 98.81 208 HIS A O 1
ATOM 1629 N N . PHE A 1 209 ? 4.035 10.961 4.938 1 98.5 209 PHE A N 1
ATOM 1630 C CA . PHE A 1 209 ? 4.359 10.148 3.775 1 98.5 209 PHE A CA 1
ATOM 1631 C C . PHE A 1 209 ? 3.279 10.266 2.707 1 98.5 209 PHE A C 1
ATOM 1633 O O . PHE A 1 209 ? 2.088 10.219 3.016 1 98.5 209 PHE A O 1
ATOM 1640 N N . HIS A 1 210 ? 3.717 10.5 1.495 1 97.88 210 HIS A N 1
ATOM 1641 C CA . HIS A 1 210 ? 2.807 10.383 0.361 1 97.88 210 HIS A CA 1
ATOM 1642 C C . HIS A 1 210 ? 2.803 8.969 -0.199 1 97.88 210 HIS A C 1
ATOM 1644 O O . HIS A 1 210 ? 3.723 8.188 0.066 1 97.88 210 HIS A O 1
ATOM 1650 N N . ASP A 1 211 ? 1.762 8.672 -0.945 1 97.75 211 ASP A N 1
ATOM 1651 C CA . ASP A 1 211 ? 1.534 7.273 -1.3 1 97.75 211 ASP A CA 1
ATOM 1652 C C . ASP A 1 211 ? 1.486 7.09 -2.814 1 97.75 211 ASP A C 1
ATOM 1654 O O . ASP A 1 211 ? 0.762 6.23 -3.32 1 97.75 211 ASP A O 1
ATOM 1658 N N . THR A 1 212 ? 2.279 7.848 -3.539 1 96.75 212 THR A N 1
ATOM 1659 C CA . THR A 1 212 ? 2.285 7.855 -5 1 96.75 212 THR A CA 1
ATOM 1660 C C . THR A 1 212 ? 2.551 6.457 -5.547 1 96.75 212 THR A C 1
ATOM 1662 O O . THR A 1 212 ? 1.852 6 -6.453 1 96.75 212 THR A O 1
ATOM 1665 N N . TYR A 1 213 ? 3.486 5.707 -4.961 1 97.12 213 TYR A N 1
ATOM 1666 C CA . TYR A 1 213 ? 3.857 4.395 -5.48 1 97.12 213 TYR A CA 1
ATOM 1667 C C . TYR A 1 213 ? 3.41 3.289 -4.531 1 97.12 213 TYR A C 1
ATOM 1669 O O . TYR A 1 213 ? 3.84 2.141 -4.664 1 97.12 213 TYR A O 1
ATOM 1677 N N . GLY A 1 214 ? 2.619 3.631 -3.541 1 97.31 214 GLY A N 1
ATOM 1678 C CA . GLY A 1 214 ? 2.014 2.631 -2.676 1 97.31 214 GLY A CA 1
ATOM 1679 C C . GLY A 1 214 ? 2.938 2.162 -1.568 1 97.31 214 GLY A C 1
ATOM 1680 O O . GLY A 1 214 ? 2.824 1.029 -1.095 1 97.31 214 GLY A O 1
ATOM 1681 N N . MET A 1 215 ? 3.873 3.023 -1.159 1 98.62 215 MET A N 1
ATOM 1682 C CA . MET A 1 215 ? 4.902 2.592 -0.217 1 98.62 215 MET A CA 1
ATOM 1683 C C . MET A 1 215 ? 4.637 3.158 1.174 1 98.62 215 MET A C 1
ATOM 1685 O O . MET A 1 215 ? 5.309 2.787 2.139 1 98.62 215 MET A O 1
ATOM 1689 N N . ALA A 1 216 ? 3.617 3.975 1.353 1 98.69 216 ALA A N 1
ATOM 1690 C CA . ALA A 1 216 ? 3.471 4.809 2.543 1 98.69 216 ALA A CA 1
ATOM 1691 C C . ALA A 1 216 ? 3.328 3.953 3.797 1 98.69 216 ALA A C 1
ATOM 1693 O O . ALA A 1 216 ? 3.969 4.223 4.816 1 98.69 216 ALA A O 1
ATOM 1694 N N . ILE A 1 217 ? 2.486 2.893 3.77 1 98.88 217 ILE A N 1
ATOM 1695 C CA . ILE A 1 217 ? 2.268 2.062 4.949 1 98.88 217 ILE A CA 1
ATOM 1696 C C . ILE A 1 217 ? 3.559 1.336 5.316 1 98.88 217 ILE A C 1
ATOM 1698 O O . ILE A 1 217 ? 3.908 1.239 6.496 1 98.88 217 ILE A O 1
ATOM 1702 N N . ALA A 1 218 ? 4.25 0.797 4.301 1 98.81 218 ALA A N 1
ATOM 1703 C CA . ALA A 1 218 ? 5.535 0.152 4.559 1 98.81 218 ALA A CA 1
ATOM 1704 C C . ALA A 1 218 ? 6.527 1.134 5.176 1 98.81 218 ALA A C 1
ATOM 1706 O O . ALA A 1 218 ? 7.316 0.762 6.047 1 98.81 218 ALA A O 1
ATOM 1707 N N . ASN A 1 219 ? 6.496 2.381 4.738 1 98.88 219 ASN A N 1
ATOM 1708 C CA . ASN A 1 219 ? 7.363 3.418 5.281 1 98.88 219 ASN A CA 1
ATOM 1709 C C . ASN A 1 219 ? 6.992 3.762 6.723 1 98.88 219 ASN A C 1
ATOM 1711 O O . ASN A 1 219 ? 7.871 3.971 7.559 1 98.88 219 ASN A O 1
ATOM 1715 N N . VAL A 1 220 ? 5.688 3.832 7.004 1 98.94 220 VAL A N 1
ATOM 1716 C CA . VAL A 1 220 ? 5.227 4.023 8.375 1 98.94 220 VAL A CA 1
ATOM 1717 C C . VAL A 1 220 ? 5.742 2.887 9.258 1 98.94 220 VAL A C 1
ATOM 1719 O O . VAL A 1 220 ? 6.234 3.125 10.359 1 98.94 220 VAL A O 1
ATOM 1722 N N . ASN A 1 221 ? 5.582 1.656 8.75 1 98.81 221 ASN A N 1
ATOM 1723 C CA . ASN A 1 221 ? 6.047 0.492 9.5 1 98.81 221 ASN A CA 1
ATOM 1724 C C . ASN A 1 221 ? 7.523 0.613 9.859 1 98.81 221 ASN A C 1
ATOM 1726 O O . ASN A 1 221 ? 7.926 0.281 10.977 1 98.81 221 ASN A O 1
ATOM 1730 N N . GLU A 1 222 ? 8.344 1.057 8.883 1 98.69 222 GLU A N 1
ATOM 1731 C CA . GLU A 1 222 ? 9.766 1.267 9.133 1 98.69 222 GLU A CA 1
ATOM 1732 C C . GLU A 1 222 ? 9.984 2.375 10.156 1 98.69 222 GLU A C 1
ATOM 1734 O O . GLU A 1 222 ? 10.812 2.234 11.062 1 98.69 222 GLU A O 1
ATOM 1739 N N . ALA A 1 223 ? 9.266 3.488 10.039 1 98.88 223 ALA A N 1
ATOM 1740 C CA . ALA A 1 223 ? 9.383 4.609 10.969 1 98.88 223 ALA A CA 1
ATOM 1741 C C . ALA A 1 223 ? 9.031 4.184 12.391 1 98.88 223 ALA A C 1
ATOM 1743 O O . ALA A 1 223 ? 9.672 4.613 13.352 1 98.88 223 ALA A O 1
ATOM 1744 N N . LEU A 1 224 ? 7.992 3.33 12.547 1 98.69 224 LEU A N 1
ATOM 1745 C CA . LEU A 1 224 ? 7.602 2.811 13.852 1 98.69 224 LEU A CA 1
ATOM 1746 C C . LEU A 1 224 ? 8.758 2.064 14.508 1 98.69 224 LEU A C 1
ATOM 1748 O O . LEU A 1 224 ? 8.938 2.146 15.727 1 98.69 224 LEU A O 1
ATOM 1752 N N . ARG A 1 225 ? 9.5 1.354 13.742 1 97.62 225 ARG A N 1
ATOM 1753 C CA . ARG A 1 225 ? 10.633 0.592 14.258 1 97.62 225 ARG A CA 1
ATOM 1754 C C . ARG A 1 225 ? 11.703 1.517 14.828 1 97.62 225 ARG A C 1
ATOM 1756 O O . ARG A 1 225 ? 12.445 1.13 15.734 1 97.62 225 ARG A O 1
ATOM 1763 N N . PHE A 1 226 ? 11.812 2.742 14.32 1 98.44 226 PHE A N 1
ATOM 1764 C CA . PHE A 1 226 ? 12.766 3.729 14.812 1 98.44 226 PHE A CA 1
ATOM 1765 C C . PHE A 1 226 ? 12.172 4.504 15.984 1 98.44 226 PHE A C 1
ATOM 1767 O O . PHE A 1 226 ? 12.805 5.434 16.5 1 98.44 226 PHE A O 1
ATOM 1774 N N . GLY A 1 227 ? 10.93 4.176 16.359 1 98.38 227 GLY A N 1
ATOM 1775 C CA . GLY A 1 227 ? 10.328 4.754 17.547 1 98.38 227 GLY A CA 1
ATOM 1776 C C . GLY A 1 227 ? 9.477 5.977 17.25 1 98.38 227 GLY A C 1
ATOM 1777 O O . GLY A 1 227 ? 8.969 6.625 18.172 1 98.38 227 GLY A O 1
ATOM 1778 N N . ILE A 1 228 ? 9.273 6.32 15.977 1 98.81 228 ILE A N 1
ATOM 1779 C CA . ILE A 1 228 ? 8.406 7.434 15.617 1 98.81 228 ILE A CA 1
ATOM 1780 C C . ILE A 1 228 ? 6.957 7.102 15.984 1 98.81 228 ILE A C 1
ATOM 1782 O O . ILE A 1 228 ? 6.496 5.98 15.758 1 98.81 228 ILE A O 1
ATOM 1786 N N . ARG A 1 229 ? 6.246 8.07 16.562 1 98.81 229 ARG A N 1
ATOM 1787 C CA . ARG A 1 229 ? 4.895 7.809 17.047 1 98.81 229 ARG A CA 1
ATOM 1788 C C . ARG A 1 229 ? 3.943 8.93 16.656 1 98.81 229 ARG A C 1
ATOM 1790 O O . ARG A 1 229 ? 2.887 9.102 17.266 1 98.81 229 ARG A O 1
ATOM 1797 N N . SER A 1 230 ? 4.289 9.734 15.633 1 98.88 230 SER A N 1
ATOM 1798 C CA . SER A 1 230 ? 3.482 10.812 15.086 1 98.88 230 SER A CA 1
ATOM 1799 C C . SER A 1 230 ? 3.473 10.789 13.562 1 98.88 230 SER A C 1
ATOM 1801 O O . SER A 1 230 ? 4.527 10.672 12.93 1 98.88 230 SER A O 1
ATOM 1803 N N . PHE A 1 231 ? 2.234 10.797 13.008 1 98.94 231 PHE A N 1
ATOM 1804 C CA . PHE A 1 231 ? 2.125 10.711 11.555 1 98.94 231 PHE A CA 1
ATOM 1805 C C . PHE A 1 231 ? 1.036 11.641 11.039 1 98.94 231 PHE A C 1
ATOM 1807 O O . PHE A 1 231 ? 0.008 11.828 11.695 1 98.94 231 PHE A O 1
ATOM 1814 N N . ASP A 1 232 ? 1.274 12.219 9.891 1 98.94 232 ASP A N 1
ATOM 1815 C CA . ASP A 1 232 ? 0.265 12.977 9.156 1 98.94 232 ASP A CA 1
ATOM 1816 C C . ASP A 1 232 ? -0.442 12.094 8.125 1 98.94 232 ASP A C 1
ATOM 1818 O O . ASP A 1 232 ? 0.186 11.242 7.496 1 98.94 232 ASP A O 1
ATOM 1822 N N . SER A 1 233 ? -1.663 12.297 7.957 1 98.88 233 SER A N 1
ATOM 1823 C CA . SER A 1 233 ? -2.455 11.594 6.949 1 98.88 233 SER A CA 1
ATOM 1824 C C . SER A 1 233 ? -3.672 12.414 6.535 1 98.88 233 SER A C 1
ATOM 1826 O O . SER A 1 233 ? -3.992 13.422 7.168 1 98.88 233 SER A O 1
ATOM 1828 N N . ALA A 1 234 ? -4.289 12.062 5.453 1 98.81 234 ALA A N 1
ATOM 1829 C CA . ALA A 1 234 ? -5.492 12.727 4.957 1 98.81 234 ALA A CA 1
ATOM 1830 C C . ALA A 1 234 ? -6.59 11.711 4.648 1 98.81 234 ALA A C 1
ATOM 1832 O O . ALA A 1 234 ? -6.379 10.773 3.867 1 98.81 234 ALA A O 1
ATOM 1833 N N . SER A 1 235 ? -7.73 11.906 5.238 1 98.44 235 SER A N 1
ATOM 1834 C CA . SER A 1 235 ? -8.859 11.008 5.012 1 98.44 235 SER A CA 1
ATOM 1835 C C . SER A 1 235 ? -9.086 10.766 3.525 1 98.44 235 SER A C 1
ATOM 1837 O O . SER A 1 235 ? -9.023 11.695 2.721 1 98.44 235 SER A O 1
ATOM 1839 N N . GLY A 1 236 ? -9.32 9.5 3.158 1 97.31 236 GLY A N 1
ATOM 1840 C CA . GLY A 1 236 ? -9.57 9.125 1.776 1 97.31 236 GLY A CA 1
ATOM 1841 C C . GLY A 1 236 ? -8.328 9.188 0.908 1 97.31 236 GLY A C 1
ATOM 1842 O O . GLY A 1 236 ? -8.375 8.844 -0.276 1 97.31 236 GLY A O 1
ATOM 1843 N N . GLY A 1 237 ? -7.223 9.586 1.479 1 97.62 237 GLY A N 1
ATOM 1844 C CA . GLY A 1 237 ? -6.031 9.805 0.674 1 97.62 237 GLY A CA 1
ATOM 1845 C C . GLY A 1 237 ? -6.105 11.062 -0.168 1 97.62 237 GLY A C 1
ATOM 1846 O O . GLY A 1 237 ? -5.562 11.109 -1.274 1 97.62 237 GLY A O 1
ATOM 1847 N N . LEU A 1 238 ? -6.809 12.023 0.315 1 97.19 238 LEU A N 1
ATOM 1848 C CA . LEU A 1 238 ? -6.945 13.289 -0.388 1 97.19 238 LEU A CA 1
ATOM 1849 C C . LEU A 1 238 ? -5.578 13.883 -0.708 1 97.19 238 LEU A C 1
ATOM 1851 O O . LEU A 1 238 ? -4.609 13.648 0.015 1 97.19 238 LEU A O 1
ATOM 1855 N N . GLY A 1 239 ? -5.629 14.641 -1.583 1 94 239 GLY A N 1
ATOM 1856 C CA . GLY A 1 239 ? -4.414 15.195 -2.148 1 94 239 GLY A CA 1
ATOM 1857 C C . GLY A 1 239 ? -4.098 14.664 -3.533 1 94 239 GLY A C 1
ATOM 1858 O O . GLY A 1 239 ? -5.008 14.391 -4.32 1 94 239 GLY A O 1
ATOM 1859 N N . GLY A 1 240 ? -2.971 14.414 -3.949 1 86.5 240 GLY A N 1
ATOM 1860 C CA . GLY A 1 240 ? -2.434 13.992 -5.234 1 86.5 240 GLY A CA 1
ATOM 1861 C C . GLY A 1 240 ? -0.987 14.406 -5.438 1 86.5 240 GLY A C 1
ATOM 1862 O O . GLY A 1 240 ? -0.432 15.164 -4.641 1 86.5 240 GLY A O 1
ATOM 1863 N N . CYS A 1 241 ? -0.497 13.758 -6.336 1 82.81 241 CYS A N 1
ATOM 1864 C CA . CYS A 1 241 ? 0.877 14.117 -6.672 1 82.81 241 CYS A CA 1
ATOM 1865 C C . CYS A 1 241 ? 0.927 14.961 -7.941 1 82.81 241 CYS A C 1
ATOM 1867 O O . CYS A 1 241 ? 0.595 14.477 -9.023 1 82.81 241 CYS A O 1
ATOM 1869 N N . PRO A 1 242 ? 1.308 16.25 -7.781 1 82.38 242 PRO A N 1
ATOM 1870 C CA . PRO A 1 242 ? 1.358 17.094 -8.977 1 82.38 242 PRO A CA 1
ATOM 1871 C C . PRO A 1 242 ? 2.389 16.609 -10 1 82.38 242 PRO A C 1
ATOM 1873 O O . PRO A 1 242 ? 2.348 17 -11.164 1 82.38 242 PRO A O 1
ATOM 1876 N N . TYR A 1 243 ? 3.254 15.773 -9.578 1 82.19 243 TYR A N 1
ATOM 1877 C CA . TYR A 1 243 ? 4.352 15.328 -10.422 1 82.19 243 TYR A CA 1
ATOM 1878 C C . TYR A 1 243 ? 4.027 13.992 -11.078 1 82.19 243 TYR A C 1
ATOM 1880 O O . TYR A 1 243 ? 4.781 13.508 -11.922 1 82.19 243 TYR A O 1
ATOM 1888 N N . ALA A 1 244 ? 2.996 13.375 -10.68 1 83.31 244 ALA A N 1
ATOM 1889 C CA . ALA A 1 244 ? 2.465 12.133 -11.242 1 83.31 244 ALA A CA 1
ATOM 1890 C C . ALA A 1 244 ? 0.942 12.18 -11.336 1 83.31 244 ALA A C 1
ATOM 1892 O O . ALA A 1 244 ? 0.245 11.781 -10.398 1 83.31 244 ALA A O 1
ATOM 1893 N N . LYS A 1 245 ? 0.484 12.609 -12.391 1 82.38 245 LYS A N 1
ATOM 1894 C CA . LYS A 1 245 ? -0.949 12.844 -12.555 1 82.38 245 LYS A CA 1
ATOM 1895 C C . LYS A 1 245 ? -1.742 11.562 -12.289 1 82.38 245 LYS A C 1
ATOM 1897 O O . LYS A 1 245 ? -1.399 10.492 -12.797 1 82.38 245 LYS A O 1
ATOM 1902 N N . GLY A 1 246 ? -2.715 11.734 -11.484 1 82 246 GLY A N 1
ATOM 1903 C CA . GLY A 1 246 ? -3.586 10.609 -11.18 1 82 246 GLY A CA 1
ATOM 1904 C C . GLY A 1 246 ? -3.092 9.766 -10.023 1 82 246 GLY A C 1
ATOM 1905 O O . GLY A 1 246 ? -3.828 8.922 -9.5 1 82 246 GLY A O 1
ATOM 1906 N N . ALA A 1 247 ? -1.905 9.992 -9.656 1 88.56 247 ALA A N 1
ATOM 1907 C CA . ALA A 1 247 ? -1.313 9.219 -8.57 1 88.56 247 ALA A CA 1
ATOM 1908 C C . ALA A 1 247 ? -1.814 9.703 -7.215 1 88.56 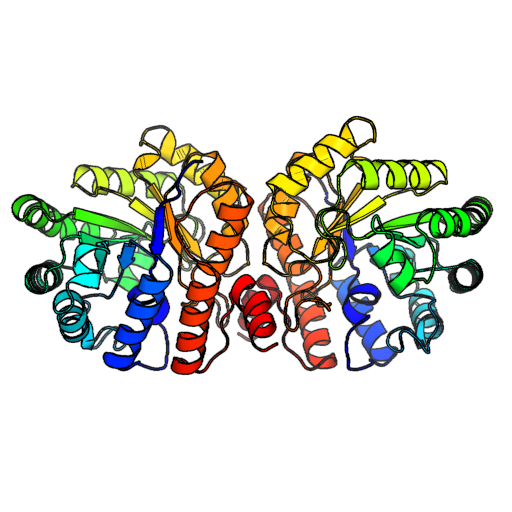247 ALA A C 1
ATOM 1910 O O . ALA A 1 247 ? -2.26 10.844 -7.082 1 88.56 247 ALA A O 1
ATOM 1911 N N . ALA A 1 248 ? -1.721 8.797 -6.27 1 88.44 248 ALA A N 1
ATOM 1912 C CA . ALA A 1 248 ? -2.125 9.109 -4.902 1 88.44 248 ALA A CA 1
ATOM 1913 C C . ALA A 1 248 ? -1.204 10.156 -4.281 1 88.44 248 ALA A C 1
ATOM 1915 O O . ALA A 1 248 ? -0.024 10.234 -4.629 1 88.44 248 ALA A O 1
ATOM 1916 N N . GLY A 1 249 ? -1.773 10.93 -3.391 1 91.44 249 GLY A N 1
ATOM 1917 C CA . GLY A 1 249 ? -1.02 11.93 -2.652 1 91.44 249 GLY A CA 1
ATOM 1918 C C . GLY A 1 249 ? -0.705 11.508 -1.229 1 91.44 249 GLY A C 1
ATOM 1919 O O . GLY A 1 249 ? 0.064 10.57 -1.01 1 91.44 249 GLY A O 1
ATOM 1920 N N . ASN A 1 250 ? -1.482 12.086 -0.271 1 97.88 250 ASN A N 1
ATOM 1921 C CA . ASN A 1 250 ? -1.264 11.805 1.145 1 97.88 250 ASN A CA 1
ATOM 1922 C C . ASN A 1 250 ? -1.59 10.359 1.488 1 97.88 250 ASN A C 1
ATOM 1924 O O . ASN A 1 250 ? -2.443 9.742 0.848 1 97.88 250 ASN A O 1
ATOM 1928 N N . LEU A 1 251 ? -0.899 9.797 2.424 1 98.56 251 LEU A N 1
ATOM 1929 C CA . LEU A 1 251 ? -1.339 8.547 3.035 1 98.56 251 LEU A CA 1
ATOM 1930 C C . LEU A 1 251 ? -2.766 8.672 3.561 1 98.56 251 LEU A C 1
ATOM 1932 O O . LEU A 1 251 ? -3.092 9.633 4.262 1 98.56 251 LEU A O 1
ATOM 1936 N N . ALA A 1 252 ? -3.598 7.727 3.211 1 98.69 252 ALA A N 1
ATOM 1937 C CA . ALA A 1 252 ? -4.988 7.754 3.656 1 98.69 252 ALA A CA 1
ATOM 1938 C C . ALA A 1 252 ? -5.086 7.492 5.156 1 98.69 252 ALA A C 1
ATOM 1940 O O . ALA A 1 252 ? -4.512 6.527 5.664 1 98.69 252 ALA A O 1
ATOM 1941 N N . THR A 1 253 ? -5.883 8.312 5.852 1 98.94 253 THR A N 1
ATOM 1942 C CA . THR A 1 253 ? -6.043 8.141 7.289 1 98.94 253 THR A CA 1
ATOM 1943 C C . THR A 1 253 ? -6.668 6.785 7.605 1 98.94 253 THR A C 1
ATOM 1945 O O . THR A 1 253 ? -6.289 6.133 8.586 1 98.94 253 THR A O 1
ATOM 1948 N N . GLU A 1 254 ? -7.625 6.344 6.762 1 98.75 254 GLU A N 1
ATOM 1949 C CA . GLU A 1 254 ? -8.258 5.051 6.988 1 98.75 254 GLU A CA 1
ATOM 1950 C C . GLU A 1 254 ? -7.234 3.918 6.926 1 98.75 254 GLU A C 1
ATOM 1952 O O . GLU A 1 254 ? -7.25 3.012 7.762 1 98.75 254 GLU A O 1
ATOM 1957 N N . ASP A 1 255 ? -6.371 3.961 5.922 1 98.75 255 ASP A N 1
ATOM 1958 C CA . ASP A 1 255 ? -5.348 2.93 5.777 1 98.75 255 ASP A CA 1
ATOM 1959 C C . ASP A 1 255 ? -4.391 2.93 6.969 1 98.75 255 ASP A C 1
ATOM 1961 O O . ASP A 1 255 ? -4.012 1.867 7.465 1 98.75 255 ASP A O 1
ATOM 1965 N N . LEU A 1 256 ? -4.027 4.129 7.41 1 98.94 256 LEU A N 1
ATOM 1966 C CA . LEU A 1 256 ? -3.131 4.277 8.547 1 98.94 256 LEU A CA 1
ATOM 1967 C C . LEU A 1 256 ? -3.768 3.727 9.82 1 98.94 256 LEU A C 1
ATOM 1969 O O . LEU A 1 256 ? -3.139 2.961 10.555 1 98.94 256 LEU A O 1
ATOM 1973 N N . VAL A 1 257 ? -4.996 4.117 10.109 1 98.94 257 VAL A N 1
ATOM 1974 C CA . VAL A 1 257 ? -5.707 3.68 11.305 1 98.94 257 VAL A CA 1
ATOM 1975 C C . VAL A 1 257 ? -5.867 2.16 11.289 1 98.94 257 VAL A C 1
ATOM 1977 O O . VAL A 1 257 ? -5.613 1.489 12.289 1 98.94 257 VAL A O 1
ATOM 1980 N N . TYR A 1 258 ? -6.285 1.614 10.109 1 98.75 258 TYR A N 1
ATOM 1981 C CA . TYR A 1 258 ? -6.426 0.171 9.961 1 98.75 258 TYR A CA 1
ATOM 1982 C C . TYR A 1 258 ? -5.129 -0.544 10.328 1 98.75 258 TYR A C 1
ATOM 1984 O O . TYR A 1 258 ? -5.133 -1.463 11.148 1 98.75 258 TYR A O 1
ATOM 1992 N N . PHE A 1 259 ? -4.078 -0.085 9.734 1 98.88 259 PHE A N 1
ATOM 1993 C CA . PHE A 1 259 ? -2.756 -0.669 9.93 1 98.88 259 PHE A CA 1
ATOM 1994 C C . PHE A 1 259 ? -2.342 -0.599 11.391 1 98.88 259 PHE A C 1
ATOM 1996 O O . PHE A 1 259 ? -1.974 -1.612 11.984 1 98.88 259 PHE A O 1
ATOM 2003 N N . LEU A 1 260 ? -2.438 0.601 11.992 1 98.88 260 LEU A N 1
ATOM 2004 C CA . LEU A 1 260 ? -1.944 0.845 13.344 1 98.88 260 LEU A CA 1
ATOM 2005 C C . LEU A 1 260 ? -2.732 0.034 14.367 1 98.88 260 LEU A C 1
ATOM 2007 O O . LEU A 1 260 ? -2.146 -0.637 15.219 1 98.88 260 LEU A O 1
ATOM 2011 N N . GLU A 1 261 ? -4.016 0.09 14.281 1 98.44 261 GLU A N 1
ATOM 2012 C CA . GLU A 1 261 ? -4.836 -0.591 15.281 1 98.44 261 GLU A CA 1
ATOM 2013 C C . GLU A 1 261 ? -4.645 -2.104 15.219 1 98.44 261 GLU A C 1
ATOM 2015 O O . GLU A 1 261 ? -4.57 -2.77 16.25 1 98.44 261 GLU A O 1
ATOM 20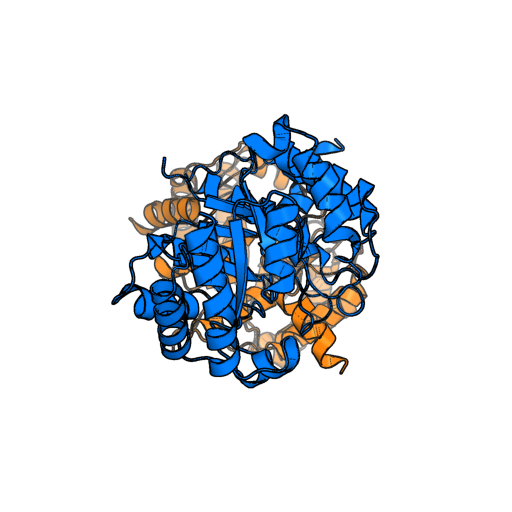20 N N . ARG A 1 262 ? -4.523 -2.629 14.055 1 97.62 262 ARG A N 1
ATOM 2021 C CA . ARG A 1 262 ? -4.324 -4.066 13.906 1 97.62 262 ARG A CA 1
ATOM 2022 C C . ARG A 1 262 ? -2.92 -4.473 14.336 1 97.62 262 ARG A C 1
ATOM 2024 O O . ARG A 1 262 ? -2.684 -5.629 14.688 1 97.62 262 ARG A O 1
ATOM 2031 N N . GLN A 1 263 ? -2.006 -3.527 14.273 1 97.69 263 GLN A N 1
ATOM 2032 C CA . GLN A 1 263 ? -0.652 -3.775 14.758 1 97.69 263 GLN A CA 1
ATOM 2033 C C . GLN A 1 263 ? -0.588 -3.684 16.281 1 97.69 263 GLN A C 1
ATOM 2035 O O . GLN A 1 263 ? 0.442 -3.994 16.891 1 97.69 263 GLN A O 1
ATOM 2040 N N . GLY A 1 264 ? -1.671 -3.207 16.891 1 97.19 264 GLY A N 1
ATOM 2041 C CA . GLY A 1 264 ? -1.738 -3.186 18.344 1 97.19 264 GLY A CA 1
ATOM 2042 C C . GLY A 1 264 ? -1.576 -1.796 18.938 1 97.19 264 GLY A C 1
ATOM 2043 O O . GLY A 1 264 ? -1.413 -1.642 20.141 1 97.19 264 GLY A O 1
ATOM 2044 N N . TYR A 1 265 ? -1.561 -0.738 18.078 1 98.44 265 TYR A N 1
ATOM 2045 C CA . TYR A 1 265 ? -1.489 0.638 18.562 1 98.44 265 TYR A CA 1
ATOM 2046 C C . TYR A 1 265 ? -2.885 1.221 18.75 1 98.44 265 TYR A C 1
ATOM 2048 O O . TYR A 1 265 ? -3.854 0.736 18.172 1 98.44 265 TYR A O 1
ATOM 2056 N N . GLU A 1 266 ? -2.953 2.209 19.609 1 98.44 266 GLU A N 1
ATOM 2057 C CA . GLU A 1 266 ? -4.191 2.959 19.797 1 98.44 266 GLU A CA 1
ATOM 2058 C C . GLU A 1 266 ? -4.156 4.285 19.047 1 98.44 266 GLU A C 1
ATOM 2060 O O . GLU A 1 266 ? -3.152 4.996 19.078 1 98.44 266 GLU A O 1
ATOM 2065 N N . THR A 1 267 ? -5.23 4.559 18.344 1 98.38 267 THR A N 1
ATOM 2066 C CA . THR A 1 267 ? -5.309 5.82 17.625 1 98.38 267 THR A CA 1
ATOM 2067 C C . THR A 1 267 ? -6.43 6.695 18.172 1 98.38 267 THR A C 1
ATOM 2069 O O . THR A 1 267 ? -6.406 7.918 18.016 1 98.38 267 THR A O 1
ATOM 2072 N N . GLY A 1 268 ? -7.465 6.047 18.797 1 98.31 268 GLY A N 1
ATOM 2073 C CA . GLY A 1 268 ? -8.633 6.758 19.297 1 98.31 268 GLY A CA 1
ATOM 2074 C C . GLY A 1 268 ? -9.609 7.141 18.188 1 98.31 268 GLY A C 1
ATOM 2075 O O . GLY A 1 268 ? -10.531 7.922 18.422 1 98.31 268 GLY A O 1
ATOM 2076 N N . ILE A 1 269 ? -9.461 6.551 17 1 98.75 269 ILE A N 1
ATOM 2077 C CA . ILE A 1 269 ? -10.266 6.957 15.852 1 98.75 269 ILE A CA 1
ATOM 2078 C C . ILE A 1 269 ? -11.234 5.84 15.477 1 98.75 269 ILE A C 1
ATOM 2080 O O . ILE A 1 269 ? -10.852 4.672 15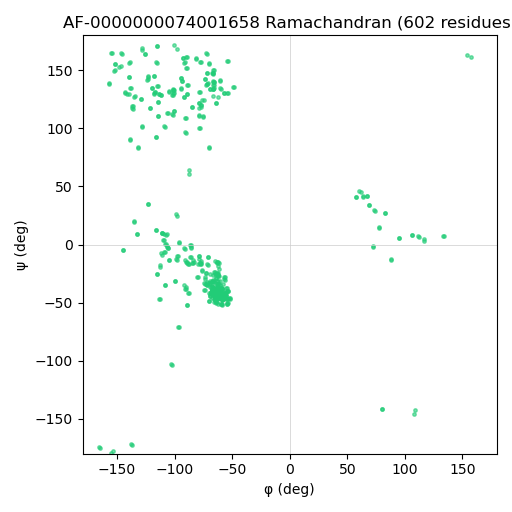.406 1 98.75 269 ILE A O 1
ATOM 2084 N N . ASP A 1 270 ? -12.492 6.176 15.344 1 98.62 270 ASP A N 1
ATOM 2085 C CA . ASP A 1 270 ? -13.516 5.25 14.859 1 98.62 270 ASP A CA 1
ATOM 2086 C C . ASP A 1 270 ? -13.469 5.121 13.344 1 98.62 270 ASP A C 1
ATOM 2088 O O . ASP A 1 270 ? -13.891 6.031 12.625 1 98.62 270 ASP A O 1
ATOM 2092 N N . LEU A 1 271 ? -13.094 4.023 12.906 1 98.19 271 LEU A N 1
ATOM 2093 C CA . LEU A 1 271 ? -12.852 3.801 11.484 1 98.19 271 LEU A CA 1
ATOM 2094 C C . LEU A 1 271 ? -14.141 3.932 10.688 1 98.19 271 LEU A C 1
ATOM 2096 O O . LEU A 1 271 ? -14.141 4.453 9.57 1 98.19 271 LEU A O 1
ATOM 2100 N N . SER A 1 272 ? -15.25 3.439 11.148 1 97.94 272 SER A N 1
ATOM 2101 C CA . SER A 1 272 ? -16.531 3.527 10.445 1 97.94 272 SER A CA 1
ATOM 2102 C C . SER A 1 272 ? -16.938 4.98 10.227 1 97.94 272 SER A C 1
ATOM 2104 O O . SER A 1 272 ? -17.391 5.348 9.133 1 97.94 272 SER A O 1
ATOM 2106 N N . LYS A 1 273 ? -16.781 5.812 11.25 1 98.69 273 LYS A N 1
ATOM 2107 C CA . LYS A 1 273 ? -17.094 7.23 11.133 1 98.69 273 LYS A CA 1
ATOM 2108 C C . LYS A 1 273 ? -16.125 7.945 10.203 1 98.69 273 LYS A C 1
ATOM 2110 O O . LYS A 1 273 ? -16.516 8.883 9.5 1 98.69 273 LYS A O 1
ATOM 2115 N N . LEU A 1 274 ? -14.875 7.508 10.281 1 98.75 274 LEU A N 1
ATOM 2116 C CA . LEU A 1 274 ? -13.883 8.07 9.367 1 98.75 274 LEU A CA 1
ATOM 2117 C C . LEU A 1 274 ? -14.258 7.781 7.914 1 98.75 274 LEU A C 1
ATOM 2119 O O . LEU A 1 274 ? -14.117 8.656 7.051 1 98.75 274 LEU A O 1
ATOM 2123 N N . VAL A 1 275 ? -14.734 6.586 7.617 1 98.25 275 VAL A N 1
ATOM 2124 C CA . VAL A 1 275 ? -15.172 6.199 6.281 1 98.25 275 VAL A CA 1
ATOM 2125 C C . VAL A 1 275 ? -16.344 7.078 5.852 1 98.25 275 VAL A C 1
ATOM 2127 O O . VAL A 1 275 ? -16.438 7.48 4.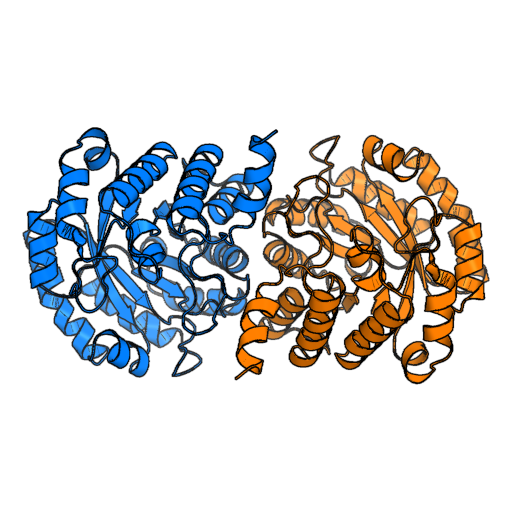688 1 98.25 275 VAL A O 1
ATOM 2130 N N . GLU A 1 276 ? -17.219 7.41 6.777 1 98.31 276 GLU A N 1
ATOM 2131 C CA . GLU A 1 276 ? -18.328 8.305 6.48 1 98.31 276 GLU A CA 1
ATOM 2132 C C . GLU A 1 276 ? -17.828 9.688 6.066 1 98.31 276 GLU A C 1
ATOM 2134 O O . GLU A 1 276 ? -18.375 10.305 5.148 1 98.31 276 GLU A O 1
ATOM 2139 N N . ALA A 1 277 ? -16.828 10.164 6.793 1 98.69 277 ALA A N 1
ATOM 2140 C CA . ALA A 1 277 ? -16.234 11.453 6.457 1 98.69 277 ALA A CA 1
ATOM 2141 C C . ALA A 1 277 ? -15.656 11.445 5.047 1 98.69 277 ALA A C 1
ATOM 2143 O O . ALA A 1 277 ? -15.867 12.375 4.27 1 98.69 277 ALA A O 1
ATOM 2144 N N . SER A 1 278 ? -14.953 10.367 4.727 1 98.38 278 SER A N 1
ATOM 2145 C CA . SER A 1 278 ? -14.344 10.234 3.41 1 98.38 278 SER A CA 1
ATOM 2146 C C . SER A 1 278 ? -15.406 10.086 2.322 1 98.38 278 SER A C 1
ATOM 2148 O O . SER A 1 278 ? -15.242 10.609 1.218 1 98.38 278 SER A O 1
ATOM 2150 N N . ALA A 1 279 ? -16.453 9.352 2.623 1 98.19 279 ALA A N 1
ATOM 2151 C CA . ALA A 1 279 ? -17.562 9.211 1.67 1 98.19 279 ALA A CA 1
ATOM 2152 C C . ALA A 1 279 ? -18.188 10.562 1.357 1 98.19 279 ALA A C 1
ATOM 2154 O O . ALA A 1 279 ? -18.484 10.867 0.199 1 98.19 279 ALA A O 1
ATOM 2155 N N . TYR A 1 280 ? -18.438 11.367 2.395 1 98.5 280 TYR A N 1
ATOM 2156 C CA . TYR A 1 280 ? -18.953 12.719 2.213 1 98.5 280 TYR A CA 1
ATOM 2157 C C . TYR A 1 280 ? -18.062 13.531 1.283 1 98.5 280 TYR A C 1
ATOM 2159 O O . TYR A 1 280 ? -18.547 14.172 0.35 1 98.5 280 TYR A O 1
ATOM 2167 N N . MET A 1 281 ? -16.75 13.453 1.537 1 98 281 MET A N 1
ATOM 2168 C CA . MET A 1 281 ? -15.805 14.242 0.754 1 98 281 MET A CA 1
ATOM 2169 C C . MET A 1 281 ? -15.75 13.75 -0.689 1 98 281 MET A C 1
ATOM 2171 O O . MET A 1 281 ? -15.633 14.555 -1.617 1 98 281 MET A O 1
ATOM 2175 N N . GLN A 1 282 ? -15.75 12.453 -0.861 1 97.19 282 GLN A N 1
ATOM 2176 C CA . GLN A 1 282 ? -15.773 11.906 -2.213 1 97.19 282 GLN A CA 1
ATOM 2177 C C . GLN A 1 282 ? -16.922 12.508 -3.027 1 97.19 282 GLN A C 1
ATOM 2179 O O . GLN A 1 282 ? -16.734 12.859 -4.195 1 97.19 282 GLN A O 1
ATOM 2184 N N . ASN A 1 283 ? -18.062 12.562 -2.428 1 97.75 283 ASN A N 1
ATOM 2185 C CA . ASN A 1 283 ? -19.219 13.148 -3.092 1 97.75 283 ASN A CA 1
ATOM 2186 C C . ASN A 1 283 ? -19.016 14.625 -3.398 1 97.75 283 ASN A C 1
ATOM 2188 O O . ASN A 1 283 ? -19.406 15.109 -4.457 1 97.75 283 ASN A O 1
ATOM 2192 N N . GLN A 1 284 ? -18.406 15.352 -2.492 1 98 284 GLN A N 1
ATOM 2193 C CA . GLN A 1 284 ? -18.203 16.797 -2.648 1 98 284 GLN A CA 1
ATOM 2194 C C . GLN A 1 284 ? -17.219 17.094 -3.771 1 98 284 GLN A C 1
ATOM 2196 O O . GLN A 1 284 ? -17.422 18.031 -4.551 1 98 284 GLN A O 1
ATOM 2201 N N . ILE A 1 285 ? -16.156 16.328 -3.848 1 96.81 285 ILE A N 1
ATOM 2202 C CA . ILE A 1 285 ? -15.109 16.641 -4.82 1 96.81 285 ILE A CA 1
ATOM 2203 C C . ILE A 1 285 ? -15.414 15.938 -6.145 1 96.81 285 ILE A C 1
ATOM 2205 O O . ILE A 1 285 ? -14.781 16.219 -7.164 1 96.81 285 ILE A O 1
ATOM 2209 N N . ALA A 1 286 ? -16.312 14.953 -6.195 1 95.38 286 ALA A N 1
ATOM 2210 C CA . ALA A 1 286 ? -16.859 14.305 -7.383 1 95.38 286 ALA A CA 1
ATOM 2211 C C . ALA A 1 286 ? -15.789 13.508 -8.117 1 95.38 286 ALA A C 1
ATOM 2213 O O . ALA A 1 286 ? -15.703 13.562 -9.352 1 95.38 286 ALA A O 1
ATOM 2214 N N . ARG A 1 287 ? -14.961 12.797 -7.383 1 92.88 287 ARG A N 1
ATOM 2215 C CA . ARG A 1 287 ? -14.008 11.828 -7.918 1 92.88 287 ARG A CA 1
ATOM 2216 C C . ARG A 1 287 ? -13.711 10.734 -6.902 1 92.88 287 ARG A C 1
ATOM 2218 O O . ARG A 1 287 ? -13.875 10.938 -5.695 1 92.88 287 ARG A O 1
ATOM 2225 N N . PRO A 1 288 ? -13.305 9.609 -7.391 1 92.12 288 PRO A N 1
ATOM 2226 C CA . PRO A 1 288 ? -13.023 8.516 -6.453 1 92.12 288 PRO A CA 1
ATOM 2227 C C . PRO A 1 288 ? -11.82 8.812 -5.559 1 92.12 288 PRO A C 1
ATOM 2229 O O . PRO A 1 288 ? -10.906 9.539 -5.961 1 92.12 288 PRO A O 1
ATOM 2232 N N . LEU A 1 289 ? -11.891 8.305 -4.363 1 94.38 289 LEU A N 1
ATOM 2233 C CA . LEU A 1 289 ? -10.766 8.359 -3.439 1 94.38 289 LEU A CA 1
ATOM 2234 C C . LEU A 1 289 ? -9.914 7.098 -3.549 1 94.38 289 LEU A C 1
ATOM 2236 O O . LEU A 1 289 ? -10.383 6.062 -4.031 1 94.38 289 LEU A O 1
ATOM 2240 N N . ASN A 1 290 ? -8.703 7.184 -3.098 1 91.69 290 ASN A N 1
ATOM 2241 C CA . ASN A 1 290 ? -7.73 6.137 -3.391 1 91.69 290 ASN A CA 1
ATOM 2242 C C . ASN A 1 290 ? -7.426 5.293 -2.156 1 91.69 290 ASN A C 1
ATOM 2244 O O . ASN A 1 290 ? -6.609 4.367 -2.215 1 91.69 290 ASN A O 1
ATOM 2248 N N . SER A 1 291 ? -8.047 5.57 -1.033 1 96.38 291 SER A N 1
ATOM 2249 C CA . SER A 1 291 ? -7.848 4.785 0.179 1 96.38 291 SER A CA 1
ATOM 2250 C C . SER A 1 291 ? -8.336 3.352 -0.004 1 96.38 291 SER A C 1
ATOM 2252 O O . SER A 1 291 ? -9.5 3.125 -0.337 1 96.38 291 SER A O 1
ATOM 2254 N N . ARG A 1 292 ? -7.449 2.352 0.181 1 96.69 292 ARG A N 1
ATOM 2255 C CA . ARG A 1 292 ? -7.828 0.949 0.057 1 96.69 292 ARG A CA 1
ATOM 2256 C C . ARG A 1 292 ? -8.844 0.562 1.127 1 96.69 292 ARG A C 1
ATOM 2258 O O . ARG A 1 292 ? -9.805 -0.161 0.848 1 96.69 292 ARG A O 1
ATOM 2265 N N . THR A 1 293 ? -8.609 1.03 2.324 1 97.56 293 THR A N 1
ATOM 2266 C CA . THR A 1 293 ? -9.516 0.729 3.426 1 97.56 293 THR A CA 1
ATOM 2267 C C . THR A 1 293 ? -10.891 1.349 3.184 1 97.56 293 THR A C 1
ATOM 2269 O O . THR A 1 293 ? -11.914 0.713 3.434 1 97.56 293 THR A O 1
ATOM 2272 N N . PHE A 1 294 ? -10.914 2.6 2.703 1 97.31 294 PHE A N 1
ATOM 2273 C CA . PHE A 1 294 ? -12.172 3.264 2.373 1 97.31 294 PHE A CA 1
ATOM 2274 C C . PHE A 1 294 ? -12.945 2.465 1.332 1 97.31 294 PHE A C 1
ATOM 2276 O O . PHE A 1 294 ? -14.133 2.186 1.516 1 97.31 294 PHE A O 1
ATOM 2283 N N . ILE A 1 295 ? -12.266 2.006 0.276 1 95.19 295 ILE A N 1
ATOM 2284 C CA . ILE A 1 295 ? -12.891 1.275 -0.822 1 95.19 295 ILE A CA 1
ATOM 2285 C C . ILE A 1 295 ? -13.438 -0.055 -0.312 1 95.19 295 ILE A C 1
ATOM 2287 O O . ILE A 1 295 ? -14.562 -0.436 -0.638 1 95.19 295 ILE A O 1
ATOM 2291 N N . ALA A 1 296 ? -12.672 -0.723 0.507 1 95.25 296 ALA A N 1
ATOM 2292 C CA . ALA A 1 296 ? -13.039 -2.043 1.012 1 95.25 296 ALA A CA 1
ATOM 2293 C C . ALA A 1 296 ? -14.25 -1.957 1.938 1 95.25 296 ALA A C 1
ATOM 2295 O O . ALA A 1 296 ? -15.062 -2.883 1.997 1 95.25 296 ALA A O 1
ATOM 2296 N N . ARG A 1 297 ? -14.367 -0.806 2.664 1 93.81 297 ARG A N 1
ATOM 2297 C CA . ARG A 1 297 ? -15.375 -0.713 3.713 1 93.81 297 ARG A CA 1
ATOM 2298 C C . ARG A 1 297 ? -16.609 0.034 3.221 1 93.81 297 ARG A C 1
ATOM 2300 O O . ARG A 1 297 ? -17.688 -0.063 3.822 1 93.81 297 ARG A O 1
ATOM 2307 N N . GLU A 1 298 ? -16.375 0.96 2.334 1 82.44 298 GLU A N 1
ATOM 2308 C CA . GLU A 1 298 ? -17.516 1.747 1.875 1 82.44 298 GLU A CA 1
ATOM 2309 C C . GLU A 1 298 ? -18.625 0.849 1.332 1 82.44 298 GLU A C 1
ATOM 2311 O O . GLU A 1 298 ? -19.812 1.097 1.576 1 82.44 298 GLU A O 1
ATOM 2316 N N . LYS A 1 299 ? -18.281 -0.201 0.589 1 65.31 299 LYS A N 1
ATOM 2317 C CA . LYS A 1 299 ? -19.328 -0.987 -0.058 1 65.31 299 LYS A CA 1
ATOM 2318 C C . LYS A 1 299 ? -19.906 -2.029 0.897 1 65.31 299 LYS A C 1
ATOM 2320 O O . LYS A 1 299 ? -20.922 -2.646 0.605 1 65.31 299 LYS A O 1
ATOM 2325 N N . ASP A 1 300 ? -19.234 -2.332 2.012 1 56.69 300 ASP A N 1
ATOM 2326 C CA . ASP A 1 300 ? -19.828 -3.205 3.018 1 56.69 300 ASP A CA 1
ATOM 2327 C C . ASP A 1 300 ? -21.016 -2.527 3.697 1 56.69 300 ASP A C 1
ATOM 2329 O O . ASP A 1 300 ? -21.953 -3.199 4.129 1 56.69 300 ASP A O 1
ATOM 2333 N N . SER A 1 301 ? -21 -1.21 3.93 1 43.38 301 SER A N 1
ATOM 2334 C CA . SER A 1 301 ? -22.078 -0.495 4.613 1 43.38 301 SER A CA 1
ATOM 2335 C C . SER A 1 301 ? -23.312 -0.375 3.729 1 43.38 301 SER A C 1
ATOM 2337 O O . SER A 1 301 ? -24.375 0.082 4.18 1 43.38 301 SER A O 1
ATOM 2339 N N . ALA A 1 302 ? -23.156 -0.25 2.5 1 36.78 302 ALA A N 1
ATOM 2340 C CA . ALA A 1 302 ? -24.406 -0.261 1.743 1 36.78 302 ALA A CA 1
ATOM 2341 C C . ALA A 1 302 ? -25.125 -1.598 1.894 1 36.78 302 ALA A C 1
ATOM 2343 O O . ALA A 1 302 ? -26.188 -1.811 1.298 1 36.78 302 ALA A O 1
ATOM 2344 N N . VAL A 1 303 ? -24.484 -2.639 2.369 1 32.97 303 VAL A N 1
ATOM 2345 C CA . VAL A 1 303 ? -25.328 -3.805 2.633 1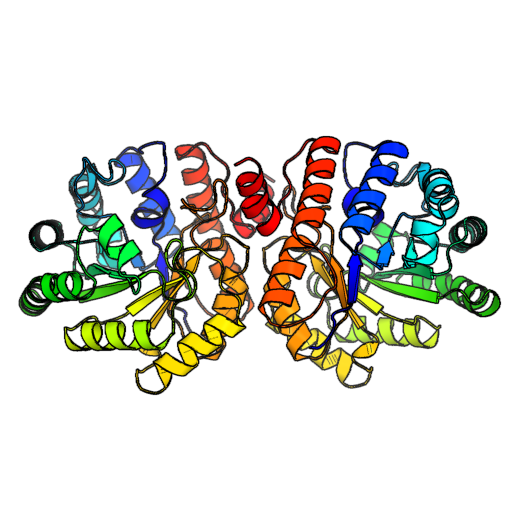 32.97 303 VAL A CA 1
ATOM 2346 C C . VAL A 1 303 ? -25.891 -3.723 4.047 1 32.97 303 VAL A C 1
ATOM 2348 O O . VAL A 1 303 ? -25.172 -3.471 5.008 1 32.97 303 VAL A O 1
ATOM 2351 N N . MET B 1 1 ? 23.797 -8.766 -5.52 1 79.25 1 MET B N 1
ATOM 2352 C CA . MET B 1 1 ? 22.453 -8.484 -5.051 1 79.25 1 MET B CA 1
ATOM 2353 C C . MET B 1 1 ? 21.609 -9.758 -5.023 1 79.25 1 MET B C 1
ATOM 2355 O O . MET B 1 1 ? 21.781 -10.641 -5.863 1 79.25 1 MET B O 1
ATOM 2359 N N . GLU B 1 2 ? 20.844 -9.93 -4.023 1 95 2 GLU B N 1
ATOM 2360 C CA . GLU B 1 2 ? 19.984 -11.109 -3.906 1 95 2 GLU B CA 1
ATOM 2361 C C . GLU B 1 2 ? 18.828 -11.047 -4.891 1 95 2 GLU B C 1
ATOM 2363 O O . GLU B 1 2 ? 18.25 -9.977 -5.109 1 95 2 GLU B O 1
ATOM 2368 N N . THR B 1 3 ? 18.531 -12.125 -5.492 1 97.31 3 THR B N 1
ATOM 2369 C CA . THR B 1 3 ? 17.438 -12.211 -6.461 1 97.31 3 THR B CA 1
ATOM 2370 C C . THR B 1 3 ? 16.156 -12.688 -5.793 1 97.31 3 THR B C 1
ATOM 2372 O O . THR B 1 3 ? 16.172 -13.609 -4.973 1 97.31 3 THR B O 1
ATOM 2375 N N . ILE B 1 4 ? 15.055 -12.047 -6.078 1 98.75 4 ILE B N 1
ATOM 2376 C CA . ILE B 1 4 ? 13.734 -12.461 -5.609 1 98.75 4 ILE B CA 1
ATOM 2377 C C . ILE B 1 4 ? 12.984 -13.164 -6.742 1 98.75 4 ILE B C 1
ATOM 2379 O O . ILE B 1 4 ? 12.938 -12.664 -7.867 1 98.75 4 ILE B O 1
ATOM 2383 N N . LYS B 1 5 ? 12.461 -14.352 -6.477 1 98.75 5 LYS B N 1
ATOM 2384 C CA . LYS B 1 5 ? 11.602 -15.086 -7.402 1 98.75 5 LYS B CA 1
ATOM 2385 C C . LYS B 1 5 ? 10.188 -14.516 -7.418 1 98.75 5 LYS B C 1
ATOM 2387 O O . LYS B 1 5 ? 9.547 -14.406 -6.375 1 98.75 5 LYS B O 1
ATOM 2392 N N . ILE B 1 6 ? 9.758 -14.062 -8.578 1 98.94 6 ILE B N 1
ATOM 2393 C CA . ILE B 1 6 ? 8.391 -13.57 -8.727 1 98.94 6 ILE B CA 1
ATOM 2394 C C . ILE B 1 6 ? 7.613 -14.477 -9.68 1 98.94 6 ILE B C 1
ATOM 2396 O O . ILE B 1 6 ? 8.062 -14.75 -10.797 1 98.94 6 ILE B O 1
ATOM 2400 N N . THR B 1 7 ? 6.523 -15.016 -9.219 1 98.94 7 THR B N 1
ATOM 2401 C CA . THR B 1 7 ? 5.598 -15.773 -10.047 1 98.94 7 THR B CA 1
ATOM 2402 C C . THR B 1 7 ? 4.391 -14.922 -10.43 1 98.94 7 THR B C 1
ATOM 2404 O O . THR B 1 7 ? 3.623 -14.5 -9.555 1 98.94 7 THR B O 1
ATOM 2407 N N . GLU B 1 8 ? 4.273 -14.664 -11.727 1 98.94 8 GLU B N 1
ATOM 2408 C CA . GLU B 1 8 ? 3.143 -13.898 -12.242 1 98.94 8 GLU B CA 1
ATOM 2409 C C . GLU B 1 8 ? 1.893 -14.766 -12.352 1 98.94 8 GLU B C 1
ATOM 2411 O O . GLU B 1 8 ? 1.88 -15.75 -13.094 1 98.94 8 GLU B O 1
ATOM 2416 N N . VAL B 1 9 ? 0.852 -14.297 -11.648 1 98.88 9 VAL B N 1
ATOM 2417 C CA . VAL B 1 9 ? -0.342 -15.141 -11.648 1 98.88 9 VAL B CA 1
ATOM 2418 C C . VAL B 1 9 ? -1.494 -14.406 -12.328 1 98.88 9 VAL B C 1
ATOM 2420 O O . VAL B 1 9 ? -2.637 -14.867 -12.297 1 98.88 9 VAL B O 1
ATOM 2423 N N . GLY B 1 10 ? -1.258 -13.32 -13 1 98.62 10 GLY B N 1
ATOM 2424 C CA . GLY B 1 10 ? -2.25 -12.5 -13.68 1 98.62 10 GLY B CA 1
ATOM 2425 C C . GLY B 1 10 ? -3.111 -13.289 -14.648 1 98.62 10 GLY B C 1
ATOM 2426 O O . GLY B 1 10 ? -4.34 -13.242 -14.578 1 98.62 10 GLY B O 1
ATOM 2427 N N . PRO B 1 11 ? -2.512 -14.07 -15.531 1 98.75 11 PRO B N 1
ATOM 2428 C CA . PRO B 1 11 ? -3.299 -14.781 -16.547 1 98.75 11 PRO B CA 1
ATOM 2429 C C . PRO B 1 11 ? -4.27 -15.789 -15.93 1 98.75 11 PRO B C 1
ATOM 2431 O O . PRO B 1 11 ? -5.375 -15.977 -16.453 1 98.75 11 PRO B O 1
ATOM 2434 N N . ARG B 1 12 ? -3.861 -16.391 -14.883 1 98.38 12 ARG B N 1
ATOM 2435 C CA . ARG B 1 12 ? -4.719 -17.391 -14.266 1 98.38 12 ARG B CA 1
ATOM 2436 C C . ARG B 1 12 ? -5.527 -16.797 -13.117 1 98.38 12 ARG B C 1
ATOM 2438 O O . ARG B 1 12 ? -6.715 -16.516 -13.273 1 98.38 12 ARG B O 1
ATOM 2445 N N . ASP B 1 13 ? -4.914 -16.469 -11.984 1 97.38 13 ASP B N 1
ATOM 2446 C CA . ASP B 1 13 ? -5.57 -15.992 -10.773 1 97.38 13 ASP B CA 1
ATOM 2447 C C . ASP B 1 13 ? -6.148 -14.594 -10.977 1 97.38 13 ASP B C 1
ATOM 2449 O O . ASP B 1 13 ? -7.27 -14.312 -10.547 1 97.38 13 ASP B O 1
ATOM 2453 N N . GLY B 1 14 ? -5.379 -13.734 -11.594 1 97.56 14 GLY B N 1
ATOM 2454 C CA . GLY B 1 14 ? -5.805 -12.367 -11.828 1 97.56 14 GLY B CA 1
ATOM 2455 C C . GLY B 1 14 ? -7.035 -12.266 -12.711 1 97.56 14 GLY B C 1
ATOM 2456 O O . GLY B 1 14 ? -7.91 -11.43 -12.469 1 97.56 14 GLY B O 1
ATOM 2457 N N . LEU B 1 15 ? -7.133 -13.117 -13.711 1 97.38 15 LEU B N 1
ATOM 2458 C CA . LEU B 1 15 ? -8.219 -13.031 -14.68 1 97.38 15 LEU B CA 1
ATOM 2459 C C . LEU B 1 15 ? -9.406 -13.875 -14.25 1 97.38 15 LEU B C 1
ATOM 2461 O O . LEU B 1 15 ? -10.516 -13.703 -14.758 1 97.38 15 LEU B O 1
ATOM 2465 N N . GLN B 1 16 ? -9.18 -14.719 -13.297 1 93.88 16 GLN B N 1
ATOM 2466 C CA . GLN B 1 16 ? -10.141 -15.766 -12.961 1 93.88 16 GLN B CA 1
ATOM 2467 C C . GLN B 1 16 ? -11.523 -15.172 -12.695 1 93.88 16 GLN B C 1
ATOM 2469 O O . GLN B 1 16 ? -12.539 -15.719 -13.141 1 93.88 16 GLN B O 1
ATOM 2474 N N . ASN B 1 17 ? -11.594 -14.07 -12.039 1 88.12 17 ASN B N 1
ATOM 2475 C CA . ASN B 1 17 ? -12.875 -13.523 -11.602 1 88.12 17 ASN B CA 1
ATOM 2476 C C . ASN B 1 17 ? -13.281 -12.305 -12.422 1 88.12 17 ASN B C 1
ATO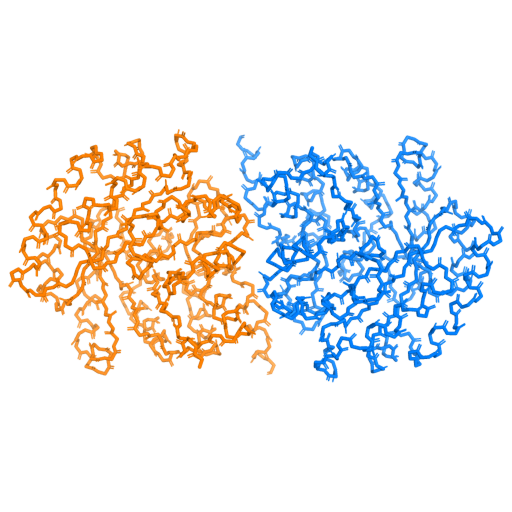M 2478 O O . ASN B 1 17 ? -14.219 -11.594 -12.07 1 88.12 17 ASN B O 1
ATOM 2482 N N . GLU B 1 18 ? -12.531 -12.078 -13.461 1 93.06 18 GLU B N 1
ATOM 2483 C CA . GLU B 1 18 ? -12.906 -10.969 -14.336 1 93.06 18 GLU B CA 1
ATOM 2484 C C . GLU B 1 18 ? -14.234 -11.242 -15.039 1 93.06 18 GLU B C 1
ATOM 2486 O O . GLU B 1 18 ? -14.461 -12.344 -15.531 1 93.06 18 GLU B O 1
ATOM 2491 N N . LYS B 1 19 ? -15.094 -10.305 -15.055 1 89.5 19 LYS B N 1
ATOM 2492 C CA . LYS B 1 19 ? -16.438 -10.461 -15.609 1 89.5 19 LYS B CA 1
ATOM 2493 C C . LYS B 1 19 ? -16.391 -10.688 -17.109 1 89.5 19 LYS B C 1
ATOM 2495 O O . LYS B 1 19 ? -17.109 -11.539 -17.641 1 89.5 19 LYS B O 1
ATOM 2500 N N . LYS B 1 20 ? -15.633 -9.891 -17.781 1 94.25 20 LYS B N 1
ATOM 2501 C CA . LYS B 1 20 ? -15.492 -10.023 -19.219 1 94.25 20 LYS B CA 1
ATOM 2502 C C . LYS B 1 20 ? -14.57 -11.18 -19.578 1 94.25 20 LYS B C 1
ATOM 2504 O O . LYS B 1 20 ? -13.391 -11.18 -19.219 1 94.25 20 LYS B O 1
ATOM 2509 N N . VAL B 1 21 ? -15.062 -12.148 -20.266 1 96.69 21 VAL B N 1
ATOM 2510 C CA . VAL B 1 21 ? -14.242 -13.258 -20.719 1 96.69 21 VAL B CA 1
ATOM 2511 C C . VAL B 1 21 ? -13.383 -12.812 -21.906 1 96.69 21 VAL B C 1
ATOM 2513 O O . VAL B 1 21 ? -13.906 -12.312 -22.906 1 96.69 21 VAL B O 1
ATOM 2516 N N . LEU B 1 22 ? -12.156 -12.953 -21.828 1 98.19 22 LEU B N 1
ATOM 2517 C CA . LEU B 1 22 ? -11.219 -12.523 -22.875 1 98.19 22 LEU B CA 1
ATOM 2518 C C . LEU B 1 22 ? -10.992 -13.641 -23.891 1 98.19 22 LEU B C 1
ATOM 2520 O O . LEU B 1 22 ? -11.102 -14.82 -23.562 1 98.19 22 LEU B O 1
ATOM 2524 N N . SER B 1 23 ? -10.68 -13.258 -25.125 1 98.38 23 SER B N 1
ATOM 2525 C CA . SER B 1 23 ? -10.336 -14.234 -26.141 1 98.38 23 SER B CA 1
ATOM 2526 C C . SER B 1 23 ? -8.984 -14.883 -25.859 1 98.38 23 SER B C 1
ATOM 2528 O O . SER B 1 23 ? -8.148 -14.305 -25.156 1 98.38 23 SER B O 1
ATOM 2530 N N . THR B 1 24 ? -8.789 -16.078 -26.391 1 98.56 24 THR B N 1
ATOM 2531 C CA . THR B 1 24 ? -7.508 -16.766 -26.297 1 98.56 24 THR B CA 1
ATOM 2532 C C . THR B 1 24 ? -6.387 -15.883 -26.844 1 98.56 24 THR B C 1
ATOM 2534 O O . THR B 1 24 ? -5.297 -15.828 -26.281 1 98.56 24 THR B O 1
ATOM 2537 N N . GLU B 1 25 ? -6.68 -15.148 -27.906 1 98.44 25 GLU B N 1
ATOM 2538 C CA . GLU B 1 25 ? -5.699 -14.281 -28.531 1 98.44 25 GLU B CA 1
ATOM 2539 C C . GLU B 1 25 ? -5.289 -13.141 -27.609 1 98.44 25 GLU B C 1
ATOM 2541 O O . GLU B 1 25 ? -4.102 -12.828 -27.484 1 98.44 25 GLU B O 1
ATOM 2546 N N . SER B 1 26 ? -6.25 -12.547 -26.953 1 98.62 26 SER B N 1
ATOM 2547 C CA . SER B 1 26 ? -5.965 -11.453 -26.031 1 98.62 26 SER B CA 1
ATOM 2548 C C . SER B 1 26 ? -5.102 -11.93 -24.859 1 98.62 26 SER B C 1
ATOM 2550 O O . SER B 1 26 ? -4.188 -11.227 -24.438 1 98.62 26 SER B O 1
ATOM 2552 N N . LYS B 1 27 ? -5.41 -13.094 -24.391 1 98.75 27 LYS B N 1
ATOM 2553 C CA . LYS B 1 27 ? -4.625 -13.664 -23.297 1 98.75 27 LYS B CA 1
ATOM 2554 C C . LYS B 1 27 ? -3.197 -13.961 -23.734 1 98.75 27 LYS B C 1
ATOM 2556 O O . LYS B 1 27 ? -2.248 -13.734 -22.984 1 98.75 27 LYS B O 1
ATOM 2561 N N . PHE B 1 28 ? -3.094 -14.484 -24.922 1 98.75 28 PHE B N 1
ATOM 2562 C CA . PHE B 1 28 ? -1.773 -14.828 -25.438 1 98.75 28 PHE B CA 1
ATOM 2563 C C . PHE B 1 28 ? -0.931 -13.57 -25.625 1 98.75 28 PHE B C 1
ATOM 2565 O O . PHE B 1 28 ? 0.256 -13.555 -25.297 1 98.75 28 PHE B O 1
ATOM 2572 N N . VAL B 1 29 ? -1.516 -12.492 -26.156 1 98.75 29 VAL B N 1
ATOM 2573 C CA . VAL B 1 29 ? -0.819 -11.227 -26.312 1 98.75 29 VAL B CA 1
ATOM 2574 C C . VAL B 1 29 ? -0.353 -10.719 -24.953 1 98.75 29 VAL B C 1
ATOM 2576 O O . VAL B 1 29 ? 0.771 -10.227 -24.812 1 98.75 29 VAL B O 1
ATOM 2579 N N . TYR B 1 30 ? -1.194 -10.852 -23.969 1 98.81 30 TYR B N 1
ATOM 2580 C CA . TYR B 1 30 ? -0.868 -10.461 -22.594 1 98.81 30 TYR B CA 1
ATOM 2581 C C . TYR B 1 30 ? 0.347 -11.227 -22.094 1 98.81 30 TYR B C 1
ATOM 2583 O O . TYR B 1 30 ? 1.29 -10.625 -21.562 1 98.81 30 TYR B O 1
ATOM 2591 N N . ILE B 1 31 ? 0.39 -12.516 -22.281 1 98.81 31 ILE B N 1
ATOM 2592 C CA . ILE B 1 31 ? 1.485 -13.375 -21.828 1 98.81 31 ILE B CA 1
ATOM 2593 C C . ILE B 1 31 ? 2.773 -12.977 -22.547 1 98.81 31 ILE B C 1
ATOM 2595 O O . ILE B 1 31 ? 3.842 -12.93 -21.938 1 98.81 31 ILE B O 1
ATOM 2599 N N . GLN B 1 32 ? 2.656 -12.648 -23.828 1 98.75 32 GLN B N 1
ATOM 2600 C CA . GLN B 1 32 ? 3.822 -12.203 -24.594 1 98.75 32 GLN B CA 1
ATOM 2601 C C . GLN B 1 32 ? 4.391 -10.906 -24.016 1 98.75 32 GLN B C 1
ATOM 2603 O O . GLN B 1 32 ? 5.609 -10.742 -23.953 1 98.75 32 GLN B O 1
ATOM 2608 N N . LYS B 1 33 ? 3.521 -10.016 -23.656 1 98.81 33 LYS B N 1
ATOM 2609 C CA . LYS B 1 33 ? 3.969 -8.75 -23.078 1 98.81 33 LYS B CA 1
ATOM 2610 C C . LYS B 1 33 ? 4.621 -8.961 -21.719 1 98.81 33 LYS B C 1
ATOM 2612 O O . LYS B 1 33 ? 5.605 -8.305 -21.391 1 98.81 33 LYS B O 1
ATOM 2617 N N . LEU B 1 34 ? 4.055 -9.859 -20.922 1 98.88 34 LEU B N 1
ATOM 2618 C CA . LEU B 1 34 ? 4.66 -10.203 -19.641 1 98.88 34 LEU B CA 1
ATOM 2619 C C . LEU B 1 34 ? 6.047 -10.805 -19.844 1 98.88 34 LEU B C 1
ATOM 2621 O O . LEU B 1 34 ? 6.984 -10.477 -19.109 1 98.88 34 LEU B O 1
ATOM 2625 N N . ALA B 1 35 ? 6.148 -11.688 -20.812 1 98.69 35 ALA B N 1
ATOM 2626 C CA . ALA B 1 35 ? 7.434 -12.297 -21.156 1 98.69 35 ALA B CA 1
ATOM 2627 C C . ALA B 1 35 ? 8.445 -11.234 -21.562 1 98.69 35 ALA B C 1
ATOM 2629 O O . ALA B 1 35 ? 9.609 -11.281 -21.156 1 98.69 35 ALA B O 1
ATOM 2630 N N . ALA B 1 36 ? 8 -10.305 -22.375 1 98.44 36 ALA B N 1
ATOM 2631 C CA . ALA B 1 36 ? 8.867 -9.234 -22.875 1 98.44 36 ALA B CA 1
ATOM 2632 C C . ALA B 1 36 ? 9.383 -8.375 -21.719 1 98.44 36 ALA B C 1
ATOM 2634 O O . ALA B 1 36 ? 10.484 -7.816 -21.797 1 98.44 36 ALA B O 1
ATOM 2635 N N . ALA B 1 37 ? 8.586 -8.344 -20.656 1 98.69 37 ALA B N 1
ATOM 2636 C CA . ALA B 1 37 ? 8.984 -7.562 -19.484 1 98.69 37 ALA B CA 1
ATOM 2637 C C . ALA B 1 37 ? 10.047 -8.289 -18.672 1 98.69 37 ALA B C 1
ATOM 2639 O O . ALA B 1 37 ? 10.672 -7.703 -17.781 1 98.69 37 ALA B O 1
ATOM 2640 N N . GLY B 1 38 ? 10.234 -9.555 -18.891 1 98.62 38 GLY B N 1
ATOM 2641 C CA . GLY B 1 38 ? 11.312 -10.281 -18.234 1 98.62 38 GLY B CA 1
ATOM 2642 C C . GLY B 1 38 ? 10.82 -11.297 -17.219 1 98.62 38 GLY B C 1
ATOM 2643 O O . GLY B 1 38 ? 11.617 -11.891 -16.5 1 98.62 38 GLY B O 1
ATOM 2644 N N . LEU B 1 39 ? 9.5 -11.523 -17.141 1 98.75 39 LEU B N 1
ATOM 2645 C CA . LEU B 1 39 ? 8.969 -12.531 -16.234 1 98.75 39 LEU B CA 1
ATOM 2646 C C . LEU B 1 39 ? 9.391 -13.93 -16.672 1 98.75 39 LEU B C 1
ATOM 2648 O O . LEU B 1 39 ? 9.273 -14.281 -17.844 1 98.75 39 LEU B O 1
ATOM 2652 N N . LYS B 1 40 ? 9.836 -14.688 -15.703 1 98.56 40 LYS B N 1
ATOM 2653 C CA . LYS B 1 40 ? 10.383 -16 -16.031 1 98.56 40 LYS B CA 1
ATOM 2654 C C . LYS B 1 40 ? 9.484 -17.125 -15.508 1 98.56 40 LYS B C 1
ATOM 2656 O O . LYS B 1 40 ? 9.68 -18.297 -15.836 1 98.56 40 LYS B O 1
ATOM 2661 N N . ARG B 1 41 ? 8.5 -16.781 -14.75 1 98.81 41 ARG B N 1
ATOM 2662 C CA . ARG B 1 41 ? 7.531 -17.719 -14.18 1 98.81 41 ARG B CA 1
ATOM 2663 C C . ARG B 1 41 ? 6.113 -17.172 -14.289 1 98.81 41 ARG B C 1
ATOM 2665 O O . ARG B 1 41 ? 5.812 -16.109 -13.758 1 98.81 41 ARG B O 1
ATOM 2672 N N . ILE B 1 42 ? 5.254 -17.891 -15.008 1 98.94 42 ILE B N 1
ATOM 2673 C CA . ILE B 1 42 ? 3.898 -17.406 -15.258 1 98.94 42 ILE B CA 1
ATOM 2674 C C . ILE B 1 42 ? 2.908 -18.562 -15.078 1 98.94 42 ILE B C 1
ATOM 2676 O O . ILE B 1 42 ? 3.039 -19.609 -15.711 1 98.94 42 ILE B O 1
ATOM 2680 N N . GLU B 1 43 ? 2.029 -18.422 -14.125 1 98.88 43 GLU B N 1
ATOM 2681 C CA . GLU B 1 43 ? 0.877 -19.312 -14.078 1 98.88 43 GLU B CA 1
ATOM 2682 C C . GLU B 1 43 ? -0.154 -18.953 -15.141 1 98.88 43 GLU B C 1
ATOM 2684 O O . GLU B 1 43 ? -0.877 -17.953 -14.992 1 98.88 43 GLU B O 1
ATOM 2689 N N . ALA B 1 44 ? -0.305 -19.766 -16.125 1 98.75 44 ALA B N 1
ATOM 2690 C CA . ALA B 1 44 ? -0.907 -19.328 -17.391 1 98.75 44 ALA B CA 1
ATOM 2691 C C . ALA B 1 44 ? -2.416 -19.562 -17.375 1 98.75 44 ALA B C 1
ATOM 2693 O O . ALA B 1 44 ? -3.166 -18.797 -18 1 98.75 44 ALA B O 1
ATOM 2694 N N . THR B 1 45 ? -2.805 -20.609 -16.75 1 98.62 45 THR B N 1
ATOM 2695 C CA . THR B 1 45 ? -4.207 -20.984 -16.859 1 98.62 45 THR B CA 1
ATOM 2696 C C . THR B 1 45 ? -4.566 -22.016 -15.789 1 98.62 45 THR B C 1
ATOM 2698 O O . THR B 1 45 ? -3.824 -22.203 -14.828 1 98.62 45 THR B O 1
ATOM 2701 N N . SER B 1 46 ? -5.75 -22.516 -15.844 1 98.12 46 SER B N 1
ATOM 2702 C CA . SER B 1 46 ? -6.262 -23.562 -14.961 1 98.12 46 SER B CA 1
ATOM 2703 C C . SER B 1 46 ? -7.133 -24.547 -15.727 1 98.12 46 SER B C 1
ATOM 2705 O O . SER B 1 46 ? -8.016 -24.156 -16.484 1 98.12 46 SER B O 1
ATOM 2707 N N . PHE B 1 47 ? -6.82 -25.875 -15.539 1 97.19 47 PHE B N 1
ATOM 2708 C CA . PHE B 1 47 ? -7.648 -26.906 -16.156 1 97.19 47 PHE B CA 1
ATOM 2709 C C . PHE B 1 47 ? -8.812 -27.266 -15.242 1 97.19 47 PHE B C 1
ATOM 2711 O O . PHE B 1 47 ? -8.883 -28.391 -14.742 1 97.19 47 PHE B O 1
ATOM 2718 N N . VAL B 1 48 ? -9.68 -26.25 -15.039 1 92.81 48 VAL B N 1
ATOM 2719 C CA . VAL B 1 48 ? -10.891 -26.391 -14.242 1 92.81 48 VAL B CA 1
ATOM 2720 C C . VAL B 1 48 ? -12.102 -26.562 -15.164 1 92.81 48 VAL B C 1
ATOM 2722 O O . VAL B 1 48 ? -11.969 -26.453 -16.391 1 92.81 48 VAL B O 1
ATOM 2725 N N . LYS B 1 49 ? -13.227 -26.859 -14.602 1 90.31 49 LYS B N 1
ATOM 2726 C CA . LYS B 1 49 ? -14.445 -27 -15.391 1 90.31 49 LYS B CA 1
ATOM 2727 C C . LYS B 1 49 ? -14.859 -25.672 -15.992 1 90.31 49 LYS B C 1
ATOM 2729 O O . LYS B 1 49 ? -14.992 -24.672 -15.273 1 90.31 49 LYS B O 1
ATOM 2734 N N . LYS B 1 50 ? -15.062 -25.688 -17.281 1 90.5 50 LYS B N 1
ATOM 2735 C CA . LYS B 1 50 ? -15.375 -24.469 -18.016 1 90.5 50 LYS B CA 1
ATOM 2736 C C . LYS B 1 50 ? -16.672 -23.828 -17.5 1 90.5 50 LYS B C 1
ATOM 2738 O O . LYS B 1 50 ? -16.812 -22.609 -17.516 1 90.5 50 LYS B O 1
ATOM 2743 N N . GLU B 1 51 ? -17.578 -24.656 -17.031 1 90.25 51 GLU B N 1
ATOM 2744 C CA . GLU B 1 51 ? -18.859 -24.172 -16.547 1 90.25 51 GLU B CA 1
ATOM 2745 C C . GLU B 1 51 ? -18.703 -23.391 -15.25 1 90.25 51 GLU B C 1
ATOM 2747 O O . GLU B 1 51 ? -19.453 -22.453 -14.977 1 90.25 51 GLU B O 1
ATOM 2752 N N . LYS B 1 52 ? -17.688 -23.688 -14.562 1 88.62 52 LYS B N 1
ATOM 2753 C CA . LYS B 1 52 ? -17.469 -23.047 -13.266 1 88.62 52 LYS B CA 1
ATOM 2754 C C . LYS B 1 52 ? -16.641 -21.781 -13.406 1 88.62 52 LYS B C 1
ATOM 2756 O O . LYS B 1 52 ? -16.859 -20.812 -12.688 1 88.62 52 LYS B O 1
ATOM 2761 N N . ILE B 1 53 ? -15.664 -21.797 -14.273 1 93.38 53 ILE B N 1
ATOM 2762 C CA . ILE B 1 53 ? -14.805 -20.641 -14.508 1 93.38 53 ILE B CA 1
ATOM 2763 C C . ILE B 1 53 ? -14.672 -20.391 -16 1 93.38 53 ILE B C 1
ATOM 2765 O O . ILE B 1 53 ? -13.648 -20.703 -16.609 1 93.38 53 ILE B O 1
ATOM 2769 N N . PRO B 1 54 ? -15.586 -19.719 -16.562 1 95.12 54 PRO B N 1
ATOM 2770 C CA . PRO B 1 54 ? -15.602 -19.5 -18.016 1 95.12 54 PRO B CA 1
ATOM 2771 C C . PRO B 1 54 ? -14.32 -18.828 -18.516 1 95.12 54 PRO B C 1
ATOM 2773 O O . PRO B 1 54 ? -13.891 -19.078 -19.641 1 95.12 54 PRO B O 1
ATOM 2776 N N . GLN B 1 55 ? -13.695 -18.016 -17.688 1 96.62 55 GLN B N 1
ATOM 2777 C CA . GLN B 1 55 ? -12.477 -17.281 -18.047 1 96.62 55 GLN B CA 1
ATOM 2778 C C . GLN B 1 55 ? -11.344 -18.25 -18.391 1 96.62 55 GLN B C 1
ATOM 2780 O O . GLN B 1 55 ? -10.406 -17.891 -19.094 1 96.62 55 GLN B O 1
ATOM 2785 N N . MET B 1 56 ? -11.422 -19.516 -17.938 1 97.12 56 MET B N 1
ATOM 2786 C CA . MET B 1 56 ? -10.359 -20.516 -18.109 1 97.12 56 MET B CA 1
ATOM 2787 C C . MET B 1 56 ? -10.781 -21.594 -19.109 1 97.12 56 MET B C 1
ATOM 2789 O O . MET B 1 56 ? -10.102 -22.609 -19.25 1 97.12 56 MET B O 1
ATOM 2793 N N . ALA B 1 57 ? -11.891 -21.391 -19.797 1 96.75 57 ALA B N 1
ATOM 2794 C CA . ALA B 1 57 ? -12.477 -22.406 -20.672 1 96.75 57 ALA B CA 1
ATOM 2795 C C . ALA B 1 57 ? -11.516 -22.75 -21.812 1 96.75 57 ALA B C 1
ATOM 2797 O O . ALA B 1 57 ? -11.562 -23.859 -22.359 1 96.75 57 ALA B O 1
ATOM 2798 N N . ASP B 1 58 ? -10.719 -21.875 -22.141 1 97.94 58 ASP B N 1
ATOM 2799 C CA . ASP B 1 58 ? -9.844 -22.047 -23.297 1 97.94 58 ASP B CA 1
ATOM 2800 C C . ASP B 1 58 ? -8.453 -22.516 -22.875 1 97.94 58 ASP B C 1
ATOM 2802 O O . ASP B 1 58 ? -7.465 -22.219 -23.562 1 97.94 58 ASP B O 1
ATOM 2806 N N . ALA B 1 59 ? -8.336 -23.172 -21.703 1 98.38 59 ALA B N 1
ATOM 2807 C CA . ALA B 1 59 ? -7.051 -23.578 -21.141 1 98.38 59 ALA B CA 1
ATOM 2808 C C . ALA B 1 59 ? -6.227 -24.359 -22.156 1 98.38 59 ALA B C 1
ATOM 2810 O O . ALA B 1 59 ? -5.027 -24.109 -22.312 1 98.38 59 ALA B O 1
ATOM 2811 N N . SER B 1 60 ? -6.828 -25.297 -22.812 1 98.06 60 SER B N 1
ATOM 2812 C CA . SER B 1 60 ? -6.121 -26.125 -23.797 1 98.06 60 SER B CA 1
ATOM 2813 C C . SER B 1 60 ? -5.652 -25.281 -24.984 1 98.06 60 SER B C 1
ATOM 2815 O O . SER B 1 60 ? -4.512 -25.406 -25.422 1 98.06 60 SER B O 1
ATOM 2817 N N . GLU B 1 61 ? -6.52 -24.438 -25.547 1 98.31 61 GLU B N 1
ATOM 2818 C CA . GLU B 1 61 ? -6.188 -23.594 -26.688 1 98.31 61 GLU B CA 1
ATOM 2819 C C . GLU B 1 61 ? -5.055 -22.625 -26.344 1 98.31 61 GLU B C 1
ATOM 2821 O O . GLU B 1 61 ? -4.117 -22.469 -27.125 1 98.31 61 GLU B O 1
ATOM 2826 N N . LEU B 1 62 ? -5.137 -22 -25.188 1 98.62 62 LEU B N 1
ATOM 2827 C CA . LEU B 1 62 ? -4.086 -21.078 -24.75 1 98.62 62 LEU B CA 1
ATOM 2828 C C . LEU B 1 62 ? -2.758 -21.812 -24.578 1 98.62 62 LEU B C 1
ATOM 2830 O O . LEU B 1 62 ? -1.709 -21.297 -24.984 1 98.62 62 LEU B O 1
ATOM 2834 N N . SER B 1 63 ? -2.826 -22.984 -24 1 98.62 63 SER B N 1
ATOM 2835 C CA . SER B 1 63 ? -1.623 -23.781 -23.812 1 98.62 63 SER B CA 1
ATOM 2836 C C . SER B 1 63 ? -0.988 -24.156 -25.141 1 98.62 63 SER B C 1
ATOM 2838 O O . SER B 1 63 ? 0.235 -24.109 -25.297 1 98.62 63 SER B O 1
ATOM 2840 N N . ASP B 1 64 ? -1.826 -24.531 -26.078 1 97.94 64 ASP B N 1
ATOM 2841 C CA . ASP B 1 64 ? -1.324 -24.859 -27.406 1 97.94 64 ASP B CA 1
ATOM 2842 C C . ASP B 1 64 ? -0.551 -23.688 -28 1 97.94 64 ASP B C 1
ATOM 2844 O O . ASP B 1 64 ? 0.522 -23.875 -28.578 1 97.94 64 ASP B O 1
ATOM 2848 N N . GLU B 1 65 ? -1.135 -22.516 -27.875 1 97.69 65 GLU B N 1
ATOM 2849 C CA . GLU B 1 65 ? -0.479 -21.328 -28.375 1 97.69 65 GLU B CA 1
ATOM 2850 C C . GLU B 1 65 ? 0.872 -21.094 -27.703 1 97.69 65 GLU B C 1
ATOM 2852 O O . GLU B 1 65 ? 1.863 -20.797 -28.375 1 97.69 65 GLU B O 1
ATOM 2857 N N . ILE B 1 66 ? 0.967 -21.25 -26.391 1 98.19 66 ILE B N 1
ATOM 2858 C CA . ILE B 1 66 ? 2.172 -21.016 -25.594 1 98.19 66 ILE B CA 1
ATOM 2859 C C . ILE B 1 66 ? 3.266 -22 -26.016 1 98.19 66 ILE B C 1
ATOM 2861 O O . ILE B 1 66 ? 4.395 -21.594 -26.312 1 98.19 66 ILE B O 1
ATOM 2865 N N . PHE B 1 67 ? 2.945 -23.25 -26.141 1 97.69 67 PHE B N 1
ATOM 2866 C CA . PHE B 1 67 ? 3.955 -24.281 -26.312 1 97.69 67 PHE B CA 1
ATOM 2867 C C . PHE B 1 67 ? 4.316 -24.453 -27.781 1 97.69 67 PHE B C 1
ATOM 2869 O O . PHE B 1 67 ? 5.32 -25.078 -28.109 1 97.69 67 PHE B O 1
ATOM 2876 N N . GLN B 1 68 ? 3.525 -23.828 -28.672 1 96.56 68 GLN B N 1
ATOM 2877 C CA . GLN B 1 68 ? 3.885 -23.766 -30.078 1 96.56 68 GLN B CA 1
ATOM 2878 C C . GLN B 1 68 ? 4.957 -22.719 -30.328 1 96.56 68 GLN B C 1
ATOM 2880 O O . GLN B 1 68 ? 5.566 -22.688 -31.406 1 96.56 68 GLN B O 1
ATOM 2885 N N . HIS B 1 69 ? 5.199 -21.859 -29.391 1 96.31 69 HIS B N 1
ATOM 2886 C CA . HIS B 1 69 ? 6.211 -20.828 -29.516 1 96.31 69 HIS B CA 1
ATOM 2887 C C . HIS B 1 69 ? 7.41 -21.125 -28.609 1 96.31 69 HIS B C 1
ATOM 2889 O O . HIS B 1 69 ? 7.441 -20.688 -27.453 1 96.31 69 HIS B O 1
ATOM 2895 N N . PRO B 1 70 ? 8.461 -21.625 -29.125 1 92.75 70 PRO B N 1
ATOM 2896 C CA . PRO B 1 70 ? 9.602 -22.078 -28.328 1 92.75 70 PRO B CA 1
ATOM 2897 C C . PRO B 1 70 ? 10.32 -20.938 -27.609 1 92.75 70 PRO B C 1
ATOM 2899 O O . PRO B 1 70 ? 10.875 -21.141 -26.531 1 92.75 70 PRO B O 1
ATOM 2902 N N . HIS B 1 71 ? 10.266 -19.797 -28.234 1 92.44 71 HIS B N 1
ATOM 2903 C CA . HIS B 1 71 ? 10.93 -18.672 -27.594 1 92.44 71 HIS B CA 1
ATOM 2904 C C . HIS B 1 71 ? 10.289 -18.344 -26.25 1 92.44 71 HIS B C 1
ATOM 2906 O O . HIS B 1 71 ? 10.945 -17.812 -25.359 1 92.44 71 HIS B O 1
ATOM 2912 N N . LEU B 1 72 ? 9.039 -18.672 -26.016 1 94.75 72 LEU B N 1
ATOM 2913 C CA . LEU B 1 72 ? 8.352 -18.5 -24.75 1 94.75 72 LEU B CA 1
ATOM 2914 C C . LEU B 1 72 ? 8.531 -19.734 -23.859 1 94.75 72 LEU B C 1
ATOM 2916 O O . LEU B 1 72 ? 9.07 -19.641 -22.75 1 94.75 72 LEU B O 1
ATOM 2920 N N . SER B 1 73 ? 8.234 -20.891 -24.422 1 92.38 73 SER B N 1
ATOM 2921 C CA . SER B 1 73 ? 8.109 -22.125 -23.641 1 92.38 73 SER B CA 1
ATOM 2922 C C . SER B 1 73 ? 9.469 -22.594 -23.141 1 92.38 73 SER B C 1
ATOM 2924 O O . SER B 1 73 ? 9.555 -23.344 -22.172 1 92.38 73 SER B O 1
ATOM 2926 N N . GLN B 1 74 ? 10.578 -22.141 -23.688 1 93.81 74 GLN B N 1
ATOM 2927 C CA . GLN B 1 74 ? 11.914 -22.578 -23.281 1 93.81 74 GLN B CA 1
ATOM 2928 C C . GLN B 1 74 ? 12.547 -21.578 -22.328 1 93.81 74 GLN B C 1
ATOM 2930 O O . GLN B 1 74 ? 13.539 -21.891 -21.656 1 93.81 74 GLN B O 1
ATOM 2935 N N . THR B 1 75 ? 11.953 -20.422 -22.234 1 96.25 75 THR B N 1
ATOM 2936 C CA . THR B 1 75 ? 12.586 -19.375 -21.438 1 96.25 75 THR B CA 1
ATOM 2937 C C . THR B 1 75 ? 11.75 -19.062 -20.203 1 96.25 75 THR B C 1
ATOM 2939 O O . THR B 1 75 ? 12.25 -18.469 -19.234 1 96.25 75 THR B O 1
ATOM 2942 N N . ILE B 1 76 ? 10.508 -19.453 -20.266 1 98.38 76 ILE B N 1
ATOM 2943 C CA . ILE B 1 76 ? 9.586 -19.156 -19.172 1 98.38 76 ILE B CA 1
ATOM 2944 C C . ILE B 1 76 ? 9.078 -20.469 -18.547 1 98.38 76 ILE B C 1
ATOM 2946 O O . ILE B 1 76 ? 8.727 -21.406 -19.281 1 98.38 76 ILE B O 1
ATOM 2950 N N . ALA B 1 77 ? 9.148 -20.547 -17.281 1 98.5 77 ALA B N 1
ATOM 2951 C CA . ALA B 1 77 ? 8.508 -21.656 -16.578 1 98.5 77 ALA B CA 1
ATOM 2952 C C . ALA B 1 77 ? 7.004 -21.422 -16.453 1 98.5 77 ALA B C 1
ATOM 2954 O O . ALA B 1 77 ? 6.559 -20.703 -15.555 1 98.5 77 ALA B O 1
ATOM 2955 N N . PHE B 1 78 ? 6.277 -22.062 -17.328 1 98.81 78 PHE B N 1
ATOM 2956 C CA . PHE B 1 78 ? 4.824 -21.953 -17.281 1 98.81 78 PHE B CA 1
ATOM 2957 C C . PHE B 1 78 ? 4.23 -23.016 -16.359 1 98.81 78 PHE B C 1
ATOM 2959 O O . PHE B 1 78 ? 4.695 -24.156 -16.344 1 98.81 78 PHE B O 1
ATOM 2966 N N . SER B 1 79 ? 3.271 -22.625 -15.57 1 98.81 79 SER B N 1
ATOM 2967 C CA . SER B 1 79 ? 2.504 -23.547 -14.75 1 98.81 79 SER B CA 1
ATOM 2968 C C . SER B 1 79 ? 1.004 -23.359 -14.953 1 98.81 79 SER B C 1
ATOM 2970 O O . SER B 1 79 ? 0.58 -22.438 -15.641 1 98.81 79 SER B O 1
ATOM 2972 N N . CYS B 1 80 ? 0.223 -24.297 -14.461 1 98.75 80 CYS B N 1
ATOM 2973 C CA . CYS B 1 80 ? -1.233 -24.203 -14.484 1 98.75 80 CYS B CA 1
ATOM 2974 C C . CYS B 1 80 ? -1.839 -24.875 -13.258 1 98.75 80 CYS B C 1
ATOM 2976 O O . CYS B 1 80 ? -1.194 -25.719 -12.625 1 98.75 80 CYS B O 1
ATOM 2978 N N . LEU B 1 81 ? -2.979 -24.453 -12.875 1 97.81 81 LEU B N 1
ATOM 2979 C CA . LEU B 1 81 ? -3.705 -25.047 -11.766 1 97.81 81 LEU B CA 1
ATOM 2980 C C . LEU B 1 81 ? -4.395 -26.344 -12.203 1 97.81 81 LEU B C 1
ATOM 2982 O O . LEU B 1 81 ? -5.059 -26.375 -13.242 1 97.81 81 LEU B O 1
ATOM 2986 N N . THR B 1 82 ? -4.215 -27.391 -11.43 1 97.06 82 THR B N 1
ATOM 2987 C CA . THR B 1 82 ? -4.805 -28.703 -11.703 1 97.06 82 THR B CA 1
ATOM 2988 C C . THR B 1 82 ? -5.547 -29.234 -10.484 1 97.06 82 THR B C 1
ATOM 2990 O O . THR B 1 82 ? -4.941 -29.859 -9.609 1 97.06 82 THR B O 1
ATOM 2993 N N . PRO B 1 83 ? -6.844 -29.172 -10.422 1 92.31 83 PRO B N 1
ATOM 2994 C CA . PRO B 1 83 ? -7.613 -29.516 -9.227 1 92.31 83 PRO B CA 1
ATOM 2995 C C . PRO B 1 83 ? -7.781 -31.031 -9.055 1 92.31 83 PRO B C 1
ATOM 2997 O O . PRO B 1 83 ? -8.148 -31.5 -7.977 1 92.31 83 PRO B O 1
ATOM 3000 N N . ASN B 1 84 ? -7.539 -31.844 -10.156 1 93.12 84 ASN B N 1
ATOM 3001 C CA . ASN B 1 84 ? -7.695 -33.281 -10.102 1 93.12 84 ASN B CA 1
ATOM 3002 C C . ASN B 1 84 ? -6.809 -34 -11.133 1 93.12 84 ASN B C 1
ATOM 3004 O O . ASN B 1 84 ? -6.094 -33.344 -11.891 1 93.12 84 ASN B O 1
ATOM 3008 N N . THR B 1 85 ? -6.945 -35.281 -11.156 1 95.94 85 THR B N 1
ATOM 3009 C CA . THR B 1 85 ? -6.055 -36.062 -11.992 1 95.94 85 THR B CA 1
ATOM 3010 C C . THR B 1 85 ? -6.375 -35.875 -13.469 1 95.94 85 THR B C 1
ATOM 3012 O O . THR B 1 85 ? -5.48 -35.906 -14.32 1 95.94 85 THR B O 1
ATOM 3015 N N . ILE B 1 86 ? -7.621 -35.656 -13.781 1 96.25 86 ILE B N 1
ATOM 3016 C CA . ILE B 1 86 ? -8.008 -35.375 -15.156 1 96.25 86 ILE B CA 1
ATOM 3017 C C . ILE B 1 86 ? -7.348 -34.094 -15.633 1 96.25 86 ILE B C 1
ATOM 3019 O O . ILE B 1 86 ? -6.785 -34.031 -16.719 1 96.25 86 ILE B O 1
ATOM 3023 N N . ALA B 1 87 ? -7.438 -33.125 -14.781 1 97.25 87 ALA B N 1
ATOM 3024 C CA . ALA B 1 87 ? -6.785 -31.828 -15.062 1 97.25 87 ALA B CA 1
ATOM 3025 C C . ALA B 1 87 ? -5.277 -32 -15.195 1 97.25 87 ALA B C 1
ATOM 3027 O O . ALA B 1 87 ? -4.652 -31.406 -16.078 1 97.25 87 ALA B O 1
ATOM 3028 N N . TYR B 1 88 ? -4.691 -32.781 -14.352 1 98.06 88 TYR B N 1
ATOM 3029 C CA . TYR B 1 88 ? -3.264 -33.094 -14.414 1 98.06 88 TYR B CA 1
ATOM 3030 C C . TYR B 1 88 ? -2.885 -33.688 -15.766 1 98.06 88 TYR B C 1
ATOM 3032 O O . TYR B 1 88 ? -1.903 -33.25 -16.375 1 98.06 88 TYR B O 1
ATOM 3040 N N . GLU B 1 89 ? -3.68 -34.594 -16.219 1 98.12 89 GLU B N 1
ATOM 3041 C CA . GLU B 1 89 ? -3.398 -35.25 -17.484 1 98.12 89 GLU B CA 1
ATOM 3042 C C . GLU B 1 89 ? -3.488 -34.281 -18.656 1 98.12 89 GLU B C 1
ATOM 3044 O O . GLU B 1 89 ? -2.699 -34.344 -19.594 1 98.12 89 GLU B O 1
ATOM 3049 N N . LYS B 1 90 ? -4.449 -33.438 -18.578 1 98.19 90 LYS B N 1
ATOM 3050 C CA . LYS B 1 90 ? -4.578 -32.406 -19.609 1 98.19 90 LYS B CA 1
ATOM 3051 C C . LYS B 1 90 ? -3.363 -31.469 -19.609 1 98.19 90 LYS B C 1
ATOM 3053 O O . LYS B 1 90 ? -2.863 -31.109 -20.672 1 98.19 90 LYS B O 1
ATOM 3058 N N . ALA B 1 91 ? -2.922 -31.109 -18.406 1 98.56 91 ALA B N 1
ATOM 3059 C CA . ALA B 1 91 ? -1.738 -30.266 -18.281 1 98.56 91 ALA B CA 1
ATOM 3060 C C . ALA B 1 91 ? -0.506 -30.969 -18.859 1 98.56 91 ALA B C 1
ATOM 3062 O O . ALA B 1 91 ? 0.279 -30.344 -19.594 1 98.56 91 ALA B O 1
ATOM 3063 N N . LEU B 1 92 ? -0.348 -32.219 -18.531 1 98.12 92 LEU B N 1
ATOM 3064 C CA . LEU B 1 92 ? 0.761 -33.031 -19.031 1 98.12 92 LEU B CA 1
ATOM 3065 C C . LEU B 1 92 ? 0.735 -33.094 -20.562 1 98.12 92 LEU B C 1
ATOM 3067 O O . LEU B 1 92 ? 1.76 -32.875 -21.219 1 98.12 92 LEU B O 1
ATOM 3071 N N . SER B 1 93 ? -0.444 -33.375 -21.078 1 97.94 93 SER B N 1
ATOM 3072 C CA . SER B 1 93 ? -0.615 -33.469 -22.531 1 97.94 93 SER B CA 1
ATOM 3073 C C . SER B 1 93 ? -0.326 -32.156 -23.219 1 97.94 93 SER B C 1
ATOM 3075 O O . SER B 1 93 ? 0.147 -32.156 -24.359 1 97.94 93 SER B O 1
ATOM 3077 N N . ALA B 1 94 ? -0.597 -31.047 -22.562 1 97.75 94 ALA B N 1
ATOM 3078 C CA . ALA B 1 94 ? -0.406 -29.719 -23.125 1 97.75 94 ALA B CA 1
ATOM 3079 C C . ALA B 1 94 ? 1.07 -29.328 -23.141 1 97.75 94 ALA B C 1
ATOM 3081 O O . ALA B 1 94 ? 1.478 -28.438 -23.875 1 97.75 94 ALA B O 1
ATOM 3082 N N . GLY B 1 95 ? 1.877 -29.984 -22.25 1 97.31 95 GLY B N 1
ATOM 3083 C CA . GLY B 1 95 ? 3.309 -29.75 -22.312 1 97.31 95 GLY B CA 1
ATOM 3084 C C . GLY B 1 95 ? 3.855 -29.109 -21.047 1 97.31 95 GLY B C 1
ATOM 3085 O O . GLY B 1 95 ? 5.051 -28.812 -20.969 1 97.31 95 GLY B O 1
ATOM 3086 N N . TYR B 1 96 ? 3.025 -28.922 -20.016 1 98.56 96 TYR B N 1
ATOM 3087 C CA . TYR B 1 96 ? 3.477 -28.297 -18.781 1 98.56 96 TYR B CA 1
ATOM 3088 C C . TYR B 1 96 ? 4.488 -29.172 -18.062 1 98.56 96 TYR B C 1
ATOM 3090 O O . TYR B 1 96 ? 4.332 -30.391 -18 1 98.56 96 TYR B O 1
ATOM 3098 N N . LYS B 1 97 ? 5.531 -28.547 -17.5 1 98.12 97 LYS B N 1
ATOM 3099 C CA . LYS B 1 97 ? 6.52 -29.234 -16.672 1 98.12 97 LYS B CA 1
ATOM 3100 C C . LYS B 1 97 ? 6.348 -28.891 -15.203 1 98.12 97 LYS B C 1
ATOM 3102 O O . LYS B 1 97 ? 7.082 -29.391 -14.352 1 98.12 97 LYS B O 1
ATOM 3107 N N . GLU B 1 98 ? 5.406 -28.047 -14.891 1 98.62 98 GLU B N 1
ATOM 3108 C CA . GLU B 1 98 ? 5.023 -27.641 -13.547 1 98.62 98 GLU B CA 1
ATOM 3109 C C . GLU B 1 98 ? 3.514 -27.453 -13.43 1 98.62 98 GLU B C 1
ATOM 3111 O O . GLU B 1 98 ? 2.889 -26.875 -14.328 1 98.62 98 GLU B O 1
ATOM 3116 N N . VAL B 1 99 ? 2.932 -28.031 -12.43 1 98.75 99 VAL B N 1
ATOM 3117 C CA . VAL B 1 99 ? 1.513 -27.828 -12.156 1 98.75 99 VAL B CA 1
ATOM 3118 C C . VAL B 1 99 ? 1.324 -27.359 -10.719 1 98.75 99 VAL B C 1
ATOM 3120 O O . VAL B 1 99 ? 2.256 -27.422 -9.914 1 98.75 99 VAL B O 1
ATOM 3123 N N . ALA B 1 100 ? 0.159 -26.828 -10.438 1 98.56 100 ALA B N 1
ATOM 3124 C CA . ALA B 1 100 ? -0.169 -26.359 -9.094 1 98.56 100 ALA B CA 1
ATOM 3125 C C . ALA B 1 100 ? -1.43 -27.031 -8.562 1 98.56 100 ALA B C 1
ATOM 3127 O O . ALA B 1 100 ? -2.357 -27.312 -9.328 1 98.56 100 ALA B O 1
ATOM 3128 N N . VAL B 1 101 ? -1.419 -27.328 -7.32 1 97.38 101 VAL B N 1
ATOM 3129 C CA . VAL B 1 101 ? -2.607 -27.766 -6.59 1 97.38 101 VAL B CA 1
ATOM 3130 C C . VAL B 1 101 ? -2.959 -26.734 -5.516 1 97.38 101 VAL B C 1
ATOM 3132 O O . VAL B 1 101 ? -2.111 -25.938 -5.113 1 97.38 101 VAL B O 1
ATOM 3135 N N . PHE B 1 102 ? -4.223 -26.734 -5.141 1 95.44 102 PHE B N 1
ATOM 3136 C CA . PHE B 1 102 ? -4.629 -25.719 -4.188 1 95.44 102 PHE B CA 1
ATOM 3137 C C . PHE B 1 102 ? -5.562 -26.297 -3.133 1 95.44 102 PHE B C 1
ATOM 3139 O O . PHE B 1 102 ? -6.41 -27.141 -3.441 1 95.44 102 PHE B O 1
ATOM 3146 N N . THR B 1 103 ? -5.289 -25.953 -1.914 1 96.94 103 THR B N 1
ATOM 3147 C CA . THR B 1 103 ? -6.141 -26.219 -0.763 1 96.94 103 THR B CA 1
ATOM 3148 C C . THR B 1 103 ? -6.219 -25.016 0.158 1 96.94 103 THR B C 1
ATOM 3150 O O . THR B 1 103 ? -5.883 -23.891 -0.246 1 96.94 103 THR B O 1
ATOM 3153 N N . ALA B 1 104 ? -6.855 -25.188 1.341 1 97.69 104 ALA B N 1
ATOM 3154 C CA . ALA B 1 104 ? -7.004 -24.078 2.285 1 97.69 104 ALA B CA 1
ATOM 3155 C C . ALA B 1 104 ? -6.926 -24.578 3.727 1 97.69 104 ALA B C 1
ATOM 3157 O O . ALA B 1 104 ? -6.969 -25.781 3.977 1 97.69 104 ALA B O 1
ATOM 3158 N N . THR B 1 105 ? -6.734 -23.672 4.59 1 97.94 105 THR B N 1
ATOM 3159 C CA . THR B 1 105 ? -6.723 -23.984 6.012 1 97.94 105 THR B CA 1
ATOM 3160 C C . THR B 1 105 ? -8.148 -24.109 6.547 1 97.94 105 THR B C 1
ATOM 3162 O O . THR B 1 105 ? -8.391 -24.844 7.508 1 97.94 105 THR B O 1
ATOM 3165 N N . SER B 1 106 ? -9.078 -23.422 5.949 1 96.94 106 SER B N 1
ATOM 3166 C CA . SER B 1 106 ? -10.453 -23.344 6.426 1 96.94 106 SER B CA 1
ATOM 3167 C C . SER B 1 106 ? -11.312 -24.469 5.84 1 96.94 106 SER B C 1
ATOM 3169 O O . SER B 1 106 ? -11.375 -24.625 4.621 1 96.94 106 SER B O 1
ATOM 3171 N N . GLU B 1 107 ? -12.031 -25.188 6.707 1 96.5 107 GLU B N 1
ATOM 3172 C CA . GLU B 1 107 ? -12.945 -26.234 6.266 1 96.5 107 GLU B CA 1
ATOM 3173 C C . GLU B 1 107 ? -14.094 -25.656 5.445 1 96.5 107 GLU B C 1
ATOM 3175 O O . GLU B 1 107 ? -14.445 -26.188 4.395 1 96.5 107 GLU B O 1
ATOM 3180 N N . THR B 1 108 ? -14.633 -24.562 5.977 1 96.94 108 THR B N 1
ATOM 3181 C CA . THR B 1 108 ? -15.758 -23.922 5.301 1 96.94 108 THR B CA 1
ATOM 3182 C C . THR B 1 108 ? -15.344 -23.406 3.928 1 96.94 108 THR B C 1
ATOM 3184 O O . THR B 1 108 ? -16.062 -23.594 2.943 1 96.94 108 THR B O 1
ATOM 3187 N N . PHE B 1 109 ? -14.203 -22.797 3.834 1 95.88 109 PHE B N 1
ATOM 3188 C CA . PHE B 1 109 ? -13.695 -22.297 2.57 1 95.88 109 PHE B CA 1
ATOM 3189 C C . PHE B 1 109 ? -13.445 -23.422 1.585 1 95.88 109 PHE B C 1
ATOM 3191 O O . PHE B 1 109 ? -13.812 -23.328 0.412 1 95.88 109 PHE B O 1
ATOM 3198 N N . THR B 1 110 ? -12.836 -24.469 2.023 1 94.5 110 THR B N 1
ATOM 3199 C CA . THR B 1 110 ? -12.531 -25.609 1.173 1 94.5 110 THR B CA 1
ATOM 3200 C C . THR B 1 110 ? -13.812 -26.25 0.646 1 94.5 110 THR B C 1
ATOM 3202 O O . THR B 1 110 ? -13.906 -26.594 -0.538 1 94.5 110 THR B O 1
ATOM 3205 N N . LYS B 1 111 ? -14.75 -26.359 1.479 1 94.19 111 LYS B N 1
ATOM 3206 C CA . LYS B 1 111 ? -16.031 -26.953 1.093 1 94.19 111 LYS B CA 1
ATOM 3207 C C . LYS B 1 111 ? -16.719 -26.109 0.029 1 94.19 111 LYS B C 1
ATOM 3209 O O . LYS B 1 111 ? -17.234 -26.641 -0.955 1 94.19 111 LYS B O 1
ATOM 3214 N N . LYS B 1 112 ? -16.703 -24.891 0.219 1 90.75 112 LYS B N 1
ATOM 3215 C CA . LYS B 1 112 ? -17.391 -23.984 -0.698 1 90.75 112 LYS B CA 1
ATOM 3216 C C . LYS B 1 112 ? -16.688 -23.938 -2.051 1 90.75 112 LYS B C 1
ATOM 3218 O O . LYS B 1 112 ? -17.328 -23.781 -3.088 1 90.75 112 LYS B O 1
ATOM 3223 N N . ASN B 1 113 ? -15.367 -24.109 -2.016 1 86.25 113 ASN B N 1
ATOM 3224 C CA . ASN B 1 113 ? -14.594 -23.938 -3.244 1 86.25 113 ASN B CA 1
ATOM 3225 C C . ASN B 1 113 ? -14.492 -25.234 -4.031 1 86.25 113 ASN B C 1
ATOM 3227 O O . ASN B 1 113 ? -14.586 -25.234 -5.258 1 86.25 113 ASN B O 1
ATOM 3231 N N . ILE B 1 114 ? -14.266 -26.375 -3.344 1 84.19 114 ILE B N 1
ATOM 3232 C CA . ILE B 1 114 ? -14.008 -27.594 -4.121 1 84.19 114 ILE B CA 1
ATOM 3233 C C . ILE B 1 114 ? -14.852 -28.734 -3.582 1 84.19 114 ILE B C 1
ATOM 3235 O O . ILE B 1 114 ? -14.664 -29.891 -3.975 1 84.19 114 ILE B O 1
ATOM 3239 N N . ASN B 1 115 ? -15.836 -28.453 -2.641 1 88.19 115 ASN B N 1
ATOM 3240 C CA . ASN B 1 115 ? -16.812 -29.406 -2.109 1 88.19 115 ASN B CA 1
ATOM 3241 C C . ASN B 1 115 ? -16.125 -30.609 -1.456 1 88.19 115 ASN B C 1
ATOM 3243 O O . ASN B 1 115 ? -16.484 -31.75 -1.705 1 88.19 115 ASN B O 1
ATOM 3247 N N . LYS B 1 116 ? -15.07 -30.359 -0.724 1 91.88 116 LYS B N 1
ATOM 3248 C CA . LYS B 1 116 ? -14.328 -31.344 0.048 1 91.88 116 LYS B CA 1
ATOM 3249 C C . LYS B 1 116 ? -13.914 -30.781 1.405 1 91.88 116 LYS B C 1
ATOM 3251 O O . LYS B 1 116 ? -13.898 -29.562 1.602 1 91.88 116 LYS B O 1
ATOM 3256 N N . THR B 1 117 ? -13.68 -31.734 2.375 1 93.81 117 THR B N 1
ATOM 3257 C CA . THR B 1 117 ? -12.961 -31.312 3.574 1 93.81 117 THR B CA 1
ATOM 3258 C C . THR B 1 117 ? -11.484 -31.078 3.264 1 93.81 117 THR B C 1
ATOM 3260 O O . THR B 1 117 ? -10.992 -31.469 2.209 1 93.81 117 THR B O 1
ATOM 3263 N N . VAL B 1 118 ? -10.797 -30.406 4.18 1 94.5 118 VAL B N 1
ATOM 3264 C CA . VAL B 1 118 ? -9.367 -30.188 4.008 1 94.5 118 VAL B CA 1
ATOM 3265 C C . VAL B 1 118 ? -8.641 -31.516 3.881 1 94.5 118 VAL B C 1
ATOM 3267 O O . VAL B 1 118 ? -7.82 -31.703 2.977 1 94.5 118 VAL B O 1
ATOM 3270 N N . ARG B 1 119 ? -8.977 -32.469 4.715 1 93.88 119 ARG B N 1
ATOM 3271 C CA . ARG B 1 119 ? -8.367 -33.812 4.672 1 93.88 119 ARG B CA 1
ATOM 3272 C C . ARG B 1 119 ? -8.641 -34.5 3.338 1 93.88 119 ARG B C 1
ATOM 3274 O O . ARG B 1 119 ? -7.734 -35.062 2.73 1 93.88 119 ARG B O 1
ATOM 3281 N N . GLU B 1 120 ? -9.852 -34.438 2.885 1 92.62 120 GLU B N 1
ATOM 3282 C CA . GLU B 1 120 ? -10.227 -35.031 1.607 1 92.62 120 GLU B CA 1
ATOM 3283 C C . GLU B 1 120 ? -9.461 -34.375 0.451 1 92.62 120 GLU B C 1
ATOM 3285 O O . GLU B 1 120 ? -9.07 -35.062 -0.496 1 92.62 120 GLU B O 1
ATOM 3290 N N . SER B 1 121 ? -9.359 -33.094 0.519 1 91.06 121 SER B N 1
ATOM 3291 C CA . SER B 1 121 ? -8.625 -32.375 -0.526 1 91.06 121 SER B CA 1
ATOM 3292 C C . SER B 1 121 ? -7.172 -32.844 -0.59 1 91.06 121 SER B C 1
ATOM 3294 O O . SER B 1 121 ? -6.625 -33.031 -1.677 1 91.06 121 SER B O 1
ATOM 3296 N N . LEU B 1 122 ? -6.547 -33.031 0.525 1 94 122 LEU B N 1
ATOM 3297 C CA . LEU B 1 122 ? -5.156 -33.469 0.604 1 94 122 LEU B CA 1
ATOM 3298 C C . LEU B 1 122 ? -5 -34.875 0.079 1 94 122 LEU B C 1
ATOM 3300 O O . LEU B 1 122 ? -4.051 -35.188 -0.647 1 94 122 LEU B O 1
ATOM 3304 N N . ASP B 1 123 ? -5.949 -35.688 0.408 1 92.5 123 ASP B N 1
ATOM 3305 C CA . ASP B 1 123 ? -5.914 -37.062 -0.055 1 92.5 123 ASP B CA 1
ATOM 3306 C C . ASP B 1 123 ? -6.074 -37.125 -1.571 1 92.5 123 ASP B C 1
ATOM 3308 O O . ASP B 1 123 ? -5.457 -37.969 -2.223 1 92.5 123 ASP B O 1
ATOM 3312 N N . ALA B 1 124 ? -6.863 -36.281 -2.027 1 89.94 124 ALA B N 1
ATOM 3313 C CA . ALA B 1 124 ? -7.137 -36.25 -3.461 1 89.94 124 ALA B CA 1
ATOM 3314 C C . ALA B 1 124 ? -5.883 -35.875 -4.254 1 89.94 124 ALA B C 1
ATOM 3316 O O . ALA B 1 124 ? -5.758 -36.25 -5.43 1 89.94 124 ALA B O 1
ATOM 3317 N N . PHE B 1 125 ? -4.941 -35.188 -3.629 1 94.94 125 PHE B N 1
ATOM 3318 C CA . PHE B 1 125 ? -3.752 -34.719 -4.336 1 94.94 125 PHE B CA 1
ATOM 3319 C C . PHE B 1 125 ? -2.697 -35.844 -4.402 1 94.94 125 PHE B C 1
ATOM 3321 O O . PHE B 1 125 ? -1.742 -35.719 -5.176 1 94.94 125 PHE B O 1
ATOM 3328 N N . THR B 1 126 ? -2.854 -36.906 -3.578 1 96.25 126 THR B N 1
ATOM 3329 C CA . THR B 1 126 ? -1.853 -37.969 -3.506 1 96.25 126 THR B CA 1
ATOM 3330 C C . THR B 1 126 ? -1.585 -38.562 -4.887 1 96.25 126 THR B C 1
ATOM 3332 O O . THR B 1 126 ? -0.43 -38.75 -5.27 1 96.25 126 THR B O 1
ATOM 3335 N N . GLU B 1 127 ? -2.629 -38.812 -5.566 1 96.31 127 GLU B N 1
ATOM 3336 C CA . GLU B 1 127 ? -2.48 -39.375 -6.898 1 96.31 127 GLU B CA 1
ATOM 3337 C C . GLU B 1 127 ? -1.76 -38.406 -7.84 1 96.31 127 GLU B C 1
ATOM 3339 O O . GLU B 1 127 ? -0.955 -38.844 -8.672 1 96.31 127 GLU B O 1
ATOM 3344 N N . ILE B 1 128 ? -2.055 -37.156 -7.77 1 97.5 128 ILE B N 1
ATOM 3345 C CA . ILE B 1 128 ? -1.398 -36.156 -8.594 1 97.5 128 ILE B CA 1
ATOM 3346 C C . ILE B 1 128 ? 0.101 -36.125 -8.297 1 97.5 128 ILE B C 1
ATOM 3348 O O . ILE B 1 128 ? 0.918 -36.125 -9.227 1 97.5 128 ILE B O 1
ATOM 3352 N N . PHE B 1 129 ? 0.485 -36.188 -7.074 1 98.31 129 PHE B N 1
ATOM 3353 C CA . PHE B 1 129 ? 1.889 -36.188 -6.68 1 98.31 129 PHE B CA 1
ATOM 3354 C C . PHE B 1 129 ? 2.598 -37.438 -7.16 1 98.31 129 PHE B C 1
ATOM 3356 O O . PHE B 1 129 ? 3.752 -37.375 -7.59 1 98.31 129 PHE B O 1
ATOM 3363 N N . GLN B 1 130 ? 1.907 -38.562 -7.07 1 97.94 130 GLN B N 1
ATOM 3364 C CA . GLN B 1 130 ? 2.479 -39.812 -7.562 1 97.94 130 GLN B CA 1
ATOM 3365 C C . GLN B 1 130 ? 2.729 -39.75 -9.062 1 97.94 130 GLN B C 1
ATOM 3367 O O . GLN B 1 130 ? 3.811 -40.094 -9.531 1 97.94 130 GLN B O 1
ATOM 3372 N N . ASN B 1 131 ? 1.686 -39.312 -9.75 1 98.19 131 ASN B N 1
ATOM 3373 C CA . ASN B 1 131 ? 1.815 -39.156 -11.195 1 98.19 131 ASN B CA 1
ATOM 3374 C C . ASN B 1 131 ? 2.922 -38.188 -11.562 1 98.19 131 ASN B C 1
ATOM 3376 O O . ASN B 1 131 ? 3.697 -38.438 -12.484 1 98.19 131 ASN B O 1
ATOM 3380 N N . ALA B 1 132 ? 2.979 -37.062 -10.852 1 98.5 132 ALA B N 1
ATOM 3381 C CA . ALA B 1 132 ? 3.971 -36.031 -11.109 1 98.5 132 ALA B CA 1
ATOM 3382 C C . ALA B 1 132 ? 5.387 -36.562 -10.914 1 98.5 132 ALA B C 1
ATOM 3384 O O . ALA B 1 132 ? 6.289 -36.25 -11.695 1 98.5 132 ALA B O 1
ATOM 3385 N N . ARG B 1 133 ? 5.59 -37.375 -9.867 1 97.94 133 ARG B N 1
ATOM 3386 C CA . ARG B 1 133 ? 6.891 -37.969 -9.633 1 97.94 133 ARG B CA 1
ATOM 3387 C C . ARG B 1 133 ? 7.281 -38.906 -10.781 1 97.94 133 ARG B C 1
ATOM 3389 O O . ARG B 1 133 ? 8.422 -38.875 -11.258 1 97.94 133 ARG B O 1
ATOM 3396 N N . ARG B 1 134 ? 6.312 -39.656 -11.141 1 98 134 ARG B N 1
ATOM 3397 C CA . ARG B 1 134 ? 6.535 -40.562 -12.242 1 98 134 ARG B CA 1
ATOM 3398 C C . ARG B 1 134 ? 6.891 -39.812 -13.523 1 98 134 ARG B C 1
ATOM 3400 O O . ARG B 1 134 ? 7.805 -40.219 -14.25 1 98 134 ARG B O 1
ATOM 3407 N N . ASP B 1 135 ? 6.211 -38.781 -13.758 1 98.38 135 ASP B N 1
ATOM 3408 C CA . ASP B 1 135 ? 6.316 -38.062 -15.023 1 98.38 135 ASP B CA 1
ATOM 3409 C C . ASP B 1 135 ? 7.371 -36.969 -14.945 1 98.38 135 ASP B C 1
ATOM 3411 O O . ASP B 1 135 ? 7.621 -36.25 -15.93 1 98.38 135 ASP B O 1
ATOM 3415 N N . LYS B 1 136 ? 8.023 -36.719 -13.781 1 97.94 136 LYS B N 1
ATOM 3416 C CA . LYS B 1 136 ? 9.039 -35.719 -13.539 1 97.94 136 LYS B CA 1
ATOM 3417 C C . LYS B 1 136 ? 8.469 -34.312 -13.727 1 97.94 136 LYS B C 1
ATOM 3419 O O . LYS B 1 136 ? 9.062 -33.469 -14.422 1 97.94 136 LYS B O 1
ATOM 3424 N N . ILE B 1 137 ? 7.285 -34.125 -13.266 1 98.44 137 ILE B N 1
ATOM 3425 C CA . ILE B 1 137 ? 6.594 -32.844 -13.25 1 98.44 137 ILE B CA 1
ATOM 3426 C C . ILE B 1 137 ? 6.684 -32.219 -11.867 1 98.44 137 ILE B C 1
ATOM 3428 O O . ILE B 1 137 ? 6.48 -32.906 -10.852 1 98.44 137 ILE B O 1
ATOM 3432 N N . LYS B 1 138 ? 7.09 -30.938 -11.773 1 98.62 138 LYS B N 1
ATOM 3433 C CA . LYS B 1 138 ? 7.105 -30.234 -10.5 1 98.62 138 LYS B CA 1
ATOM 3434 C C . LYS B 1 138 ? 5.691 -29.875 -10.055 1 98.62 138 LYS B C 1
ATOM 3436 O O . LYS B 1 138 ? 4.852 -29.5 -10.875 1 98.62 138 LYS B O 1
ATOM 3441 N N . VAL B 1 139 ? 5.441 -29.969 -8.734 1 98.81 139 VAL B N 1
ATOM 3442 C CA . VAL B 1 139 ? 4.133 -29.594 -8.203 1 98.81 139 VAL B CA 1
ATOM 3443 C C . VAL B 1 139 ? 4.293 -28.484 -7.16 1 98.81 139 VAL B C 1
ATOM 3445 O O . VAL B 1 139 ? 5.008 -28.656 -6.168 1 98.81 139 VAL B O 1
ATOM 3448 N N . ARG B 1 140 ? 3.734 -27.359 -7.438 1 98.81 140 ARG B N 1
ATOM 3449 C CA . ARG B 1 140 ? 3.607 -26.266 -6.484 1 98.81 140 ARG B CA 1
ATOM 3450 C C . ARG B 1 140 ? 2.268 -26.312 -5.758 1 98.81 140 ARG B C 1
ATOM 3452 O O . ARG B 1 140 ? 1.243 -26.656 -6.359 1 98.81 140 ARG B O 1
ATOM 3459 N N . ALA B 1 141 ? 2.246 -26.016 -4.469 1 98.75 141 ALA B N 1
ATOM 3460 C CA . ALA B 1 141 ? 0.99 -26.094 -3.729 1 98.75 141 ALA B CA 1
ATOM 3461 C C . ALA B 1 141 ? 0.609 -24.734 -3.143 1 98.75 141 ALA B C 1
ATOM 3463 O O . ALA B 1 141 ? 1.465 -24.016 -2.621 1 98.75 141 ALA B O 1
ATOM 3464 N N . TYR B 1 142 ? -0.63 -24.422 -3.32 1 98.38 142 TYR B N 1
ATOM 3465 C CA . TYR B 1 142 ? -1.195 -23.219 -2.707 1 98.38 142 TYR B CA 1
ATOM 3466 C C . TYR B 1 142 ? -1.994 -23.578 -1.459 1 98.38 142 TYR B C 1
ATOM 3468 O O . TYR B 1 142 ? -2.795 -24.516 -1.471 1 98.38 142 TYR B O 1
ATOM 3476 N N . ILE B 1 143 ? -1.758 -22.828 -0.384 1 98.56 143 ILE B N 1
ATOM 3477 C CA . ILE B 1 143 ? -2.613 -22.891 0.797 1 98.56 143 ILE B CA 1
ATOM 3478 C C . ILE B 1 143 ? -3.328 -21.547 0.981 1 98.56 143 ILE B C 1
ATOM 3480 O O . ILE B 1 143 ? -2.701 -20.547 1.326 1 98.56 143 ILE B O 1
ATOM 3484 N N . SER B 1 144 ? -4.637 -21.516 0.774 1 97.75 144 SER B N 1
ATOM 3485 C CA . SER B 1 144 ? -5.445 -20.312 0.953 1 97.75 144 SER B CA 1
ATOM 3486 C C . SER B 1 144 ? -5.793 -20.094 2.422 1 97.75 144 SER B C 1
ATOM 3488 O O . SER B 1 144 ? -5.703 -21.016 3.23 1 97.75 144 SER B O 1
ATOM 3490 N N . THR B 1 145 ? -6.164 -18.906 2.811 1 98.12 145 THR B N 1
ATOM 3491 C CA . THR B 1 145 ? -6.699 -18.453 4.094 1 98.12 145 THR B CA 1
ATOM 3492 C C . THR B 1 145 ? -5.695 -18.719 5.215 1 98.12 145 THR B C 1
ATOM 3494 O O . THR B 1 145 ? -6.066 -19.203 6.285 1 98.12 145 THR B O 1
ATOM 3497 N N . VAL B 1 146 ? -4.453 -18.359 4.938 1 98.5 146 VAL B N 1
ATOM 3498 C CA . VAL B 1 146 ? -3.406 -18.734 5.887 1 98.5 146 VAL B CA 1
ATOM 3499 C C . VAL B 1 146 ? -3.441 -17.797 7.086 1 98.5 146 VAL B C 1
ATOM 3501 O O . VAL B 1 146 ? -2.846 -18.078 8.125 1 98.5 146 VAL B O 1
ATOM 3504 N N . ILE B 1 147 ? -4.137 -16.609 6.953 1 98.38 147 ILE B N 1
ATOM 3505 C CA . ILE B 1 147 ? -4.238 -15.648 8.039 1 98.38 147 ILE B CA 1
ATOM 3506 C C . ILE B 1 147 ? -5.68 -15.57 8.531 1 98.38 147 ILE B C 1
ATOM 3508 O O . ILE B 1 147 ? -5.938 -15.562 9.734 1 98.38 147 ILE B O 1
ATOM 3512 N N . ALA B 1 148 ? -6.559 -15.461 7.57 1 97.62 148 ALA B N 1
ATOM 3513 C CA . ALA B 1 148 ? -7.98 -15.312 7.863 1 97.62 148 ALA B CA 1
ATOM 3514 C C . ALA B 1 148 ? -8.836 -15.875 6.73 1 97.62 148 ALA B C 1
ATOM 3516 O O . ALA B 1 148 ? -8.398 -15.914 5.578 1 97.62 148 ALA B O 1
ATOM 3517 N N . CYS B 1 149 ? -9.953 -16.312 7.137 1 97.31 149 CYS B N 1
ATOM 3518 C CA . CYS B 1 149 ? -10.977 -16.844 6.242 1 97.31 149 CYS B CA 1
ATOM 3519 C C . CYS B 1 149 ? -12.219 -15.969 6.266 1 97.31 149 CYS B C 1
ATOM 3521 O O . CYS B 1 149 ? -12.641 -15.508 7.328 1 97.31 149 CYS B O 1
ATOM 3523 N N . PRO B 1 150 ? -12.781 -15.688 5.129 1 94.69 150 PRO B N 1
ATOM 3524 C CA . PRO B 1 150 ? -13.977 -14.844 5.113 1 94.69 150 PRO B CA 1
ATOM 3525 C C . PRO B 1 150 ? -15.148 -15.469 5.875 1 94.69 150 PRO B C 1
ATOM 3527 O O . PRO B 1 150 ? -16.078 -14.758 6.285 1 94.69 150 PRO B O 1
ATOM 3530 N N . TYR B 1 151 ? -15.117 -16.766 6.18 1 96 151 TYR B N 1
ATOM 3531 C CA . TYR B 1 151 ? -16.234 -17.469 6.809 1 96 151 TYR B CA 1
ATOM 3532 C C . TYR B 1 151 ? -15.906 -17.812 8.258 1 96 151 TYR B C 1
ATOM 3534 O O . TYR B 1 151 ? -16.797 -17.828 9.117 1 96 151 TYR B O 1
ATOM 3542 N N . GLU B 1 152 ? -14.641 -18.125 8.508 1 97.06 152 GLU B N 1
ATOM 3543 C CA . GLU B 1 152 ? -14.289 -18.656 9.812 1 97.06 152 GLU B CA 1
ATOM 3544 C C . GLU B 1 152 ? -13.5 -17.641 10.633 1 97.06 152 GLU B C 1
ATOM 3546 O O . GLU B 1 152 ? -13.25 -17.859 11.82 1 97.06 152 GLU B O 1
ATOM 3551 N N . GLY B 1 153 ? -13.148 -16.531 10.016 1 96.88 153 GLY B N 1
ATOM 3552 C CA . GLY B 1 153 ? -12.391 -15.539 10.75 1 96.88 153 GLY B CA 1
ATOM 3553 C C . GLY B 1 153 ? -10.906 -15.867 10.836 1 96.88 153 GLY B C 1
ATOM 3554 O O . GLY B 1 153 ? -10.305 -16.297 9.852 1 96.88 153 GLY B O 1
ATOM 3555 N N . LYS B 1 154 ? -10.359 -15.594 11.961 1 97.38 154 LYS B N 1
ATOM 3556 C CA . LYS B 1 154 ? -8.914 -15.742 12.156 1 97.38 154 LYS B CA 1
ATOM 3557 C C . LYS B 1 154 ? -8.5 -17.219 12.07 1 97.38 154 LYS B C 1
ATOM 3559 O O . LYS B 1 154 ? -9.195 -18.094 12.594 1 97.38 154 LYS B O 1
ATOM 3564 N N . ILE B 1 155 ? -7.402 -17.5 11.445 1 98.06 155 ILE B N 1
ATOM 3565 C CA . ILE B 1 155 ? -6.844 -18.844 11.305 1 98.06 155 ILE B CA 1
ATOM 3566 C C . ILE B 1 155 ? -5.527 -18.938 12.078 1 98.06 155 ILE B C 1
ATOM 3568 O O . ILE B 1 155 ? -4.656 -18.078 11.938 1 98.06 155 ILE B O 1
ATOM 3572 N N . LEU B 1 156 ? -5.383 -19.938 12.906 1 97.25 156 LEU B N 1
ATOM 3573 C CA . LEU B 1 156 ? -4.156 -20.141 13.672 1 97.25 156 LEU B CA 1
ATOM 3574 C C . LEU B 1 156 ? -3.025 -20.625 12.773 1 97.25 156 LEU B C 1
ATOM 3576 O O . LEU B 1 156 ? -3.238 -21.453 11.891 1 97.25 156 LEU B O 1
ATOM 3580 N N . PRO B 1 157 ? -1.822 -20.094 12.945 1 98.19 157 PRO B N 1
ATOM 3581 C CA . PRO B 1 157 ? -0.68 -20.469 12.109 1 98.19 157 PRO B CA 1
ATOM 3582 C C . PRO B 1 157 ? -0.4 -21.969 12.117 1 98.19 157 PRO B C 1
ATOM 3584 O O . PRO B 1 157 ? 0.096 -22.516 11.133 1 98.19 157 PRO B O 1
ATOM 3587 N N . GLU B 1 158 ? -0.755 -22.656 13.195 1 98.12 158 GLU B N 1
ATOM 3588 C CA . GLU B 1 158 ? -0.501 -24.094 13.344 1 98.12 158 GLU B CA 1
ATOM 3589 C C . GLU B 1 158 ? -1.249 -24.891 12.281 1 98.12 158 GLU B C 1
ATOM 3591 O O . GLU B 1 158 ? -0.762 -25.922 11.82 1 98.12 158 GLU B O 1
ATOM 3596 N N . LYS B 1 159 ? -2.398 -24.422 11.93 1 97.69 159 LYS B N 1
ATOM 3597 C CA . LYS B 1 159 ? -3.172 -25.094 10.891 1 97.69 159 LYS B CA 1
ATOM 3598 C C . LYS B 1 159 ? -2.449 -25.047 9.547 1 97.69 159 LYS B C 1
ATOM 3600 O O . LYS B 1 159 ? -2.391 -26.047 8.836 1 97.69 159 LYS B O 1
ATOM 3605 N N . THR B 1 160 ? -1.937 -23.938 9.234 1 98.56 160 THR B N 1
ATOM 3606 C CA . THR B 1 160 ? -1.164 -23.766 8.008 1 98.56 160 THR B CA 1
ATOM 3607 C C . THR B 1 160 ? 0.063 -24.672 8.016 1 98.56 160 THR B C 1
ATOM 3609 O O . THR B 1 160 ? 0.384 -25.312 7.008 1 98.56 160 THR B O 1
ATOM 3612 N N . LYS B 1 161 ? 0.726 -24.719 9.125 1 98.56 161 LYS B N 1
ATOM 3613 C CA . LYS B 1 161 ? 1.932 -25.531 9.258 1 98.56 161 LYS B CA 1
ATOM 3614 C C . LYS B 1 161 ? 1.628 -27 9.023 1 98.56 161 LYS B C 1
ATOM 3616 O O . LYS B 1 161 ? 2.377 -27.703 8.336 1 98.56 161 LYS B O 1
ATOM 3621 N N . GLU B 1 162 ? 0.55 -27.469 9.641 1 98 162 GLU B N 1
ATOM 3622 C CA . GLU B 1 162 ? 0.147 -28.859 9.484 1 98 162 GLU B CA 1
ATOM 3623 C C . GLU B 1 162 ? -0.085 -29.219 8.023 1 98 162 GLU B C 1
ATOM 3625 O O . GLU B 1 162 ? 0.421 -30.234 7.531 1 98 162 GLU B O 1
ATOM 3630 N N . ILE B 1 163 ? -0.764 -28.406 7.32 1 98.25 163 ILE B N 1
ATOM 3631 C CA . ILE B 1 163 ? -1.104 -28.641 5.922 1 98.25 163 ILE B CA 1
ATOM 3632 C C . ILE B 1 163 ? 0.152 -28.531 5.062 1 98.25 163 ILE B C 1
ATOM 3634 O O . ILE B 1 163 ? 0.365 -29.344 4.16 1 98.25 163 ILE B O 1
ATOM 3638 N N . ALA B 1 164 ? 0.978 -27.547 5.363 1 98.69 164 ALA B N 1
ATOM 3639 C CA . ALA B 1 164 ? 2.223 -27.359 4.621 1 98.69 164 ALA B CA 1
ATOM 3640 C C . ALA B 1 164 ? 3.117 -28.594 4.727 1 98.69 164 ALA B C 1
ATOM 3642 O O . ALA B 1 164 ? 3.654 -29.062 3.721 1 98.69 164 ALA B O 1
ATOM 3643 N N . LYS B 1 165 ? 3.25 -29.109 5.934 1 98.31 165 LYS B N 1
ATOM 3644 C CA . LYS B 1 165 ? 4.09 -30.281 6.148 1 98.31 165 LYS B CA 1
ATOM 3645 C C . LYS B 1 165 ? 3.586 -31.484 5.336 1 98.31 165 LYS B C 1
ATOM 3647 O O . LYS B 1 165 ? 4.379 -32.219 4.73 1 98.31 165 LYS B O 1
ATOM 3652 N N . ARG B 1 166 ? 2.328 -31.656 5.324 1 97.75 166 ARG B N 1
ATOM 3653 C CA . ARG B 1 166 ? 1.741 -32.75 4.582 1 97.75 166 ARG B CA 1
ATOM 3654 C C . ARG B 1 166 ? 2.02 -32.625 3.088 1 97.75 166 ARG B C 1
ATOM 3656 O O . ARG B 1 166 ? 2.381 -33.594 2.428 1 97.75 166 ARG B O 1
ATOM 3663 N N . LEU B 1 167 ? 1.833 -31.438 2.555 1 98.44 167 LEU B N 1
ATOM 3664 C CA . LEU B 1 167 ? 2.033 -31.172 1.133 1 98.44 167 LEU B CA 1
ATOM 3665 C C . LEU B 1 167 ? 3.5 -31.359 0.751 1 98.44 167 LEU B C 1
ATOM 3667 O O . LEU B 1 167 ? 3.809 -31.906 -0.31 1 98.44 167 LEU B O 1
ATOM 3671 N N . LEU B 1 168 ? 4.375 -30.859 1.628 1 98.56 168 LEU B N 1
ATOM 3672 C CA . LEU B 1 168 ? 5.809 -31.016 1.394 1 98.56 168 LEU B CA 1
ATOM 3673 C C . LEU B 1 168 ? 6.199 -32.5 1.418 1 98.56 168 LEU B C 1
ATOM 3675 O O . LEU B 1 168 ? 6.996 -32.938 0.589 1 98.56 168 LEU B O 1
ATOM 3679 N N . ASP B 1 169 ? 5.625 -33.25 2.352 1 97.62 169 ASP B N 1
ATOM 3680 C CA . ASP B 1 169 ? 5.887 -34.688 2.445 1 97.62 169 ASP B CA 1
ATOM 3681 C C . ASP B 1 169 ? 5.434 -35.406 1.18 1 97.62 169 ASP B C 1
ATOM 3683 O O . ASP B 1 169 ? 6.051 -36.406 0.771 1 97.62 169 ASP B O 1
ATOM 3687 N N . GLU B 1 170 ? 4.395 -34.938 0.582 1 97.5 170 GLU B N 1
ATOM 3688 C CA . GLU B 1 170 ? 3.871 -35.531 -0.641 1 97.5 170 GLU B CA 1
ATOM 3689 C C . GLU B 1 170 ? 4.758 -35.219 -1.84 1 97.5 170 GLU B C 1
ATOM 3691 O O . GLU B 1 170 ? 4.734 -35.906 -2.848 1 97.5 170 GLU B O 1
ATOM 3696 N N . GLY B 1 171 ? 5.414 -34.062 -1.76 1 97.94 171 GLY B N 1
ATOM 3697 C CA . GLY B 1 171 ? 6.359 -33.812 -2.838 1 97.94 171 GLY B CA 1
ATOM 3698 C C . GLY B 1 171 ? 6.266 -32.406 -3.418 1 97.94 171 GLY B C 1
ATOM 3699 O O . GLY B 1 171 ? 6.91 -32.125 -4.422 1 97.94 171 GLY B O 1
ATOM 3700 N N . ALA B 1 172 ? 5.477 -31.531 -2.818 1 98.69 172 ALA B N 1
ATOM 3701 C CA . ALA B 1 172 ? 5.453 -30.141 -3.291 1 98.69 172 ALA B CA 1
ATOM 3702 C C . ALA B 1 172 ? 6.836 -29.5 -3.188 1 98.69 172 ALA B C 1
ATOM 3704 O O . ALA B 1 172 ? 7.496 -29.609 -2.152 1 98.69 172 ALA B O 1
ATOM 3705 N N . TYR B 1 173 ? 7.297 -28.797 -4.227 1 98.5 173 TYR B N 1
ATOM 3706 C CA . TYR B 1 173 ? 8.641 -28.234 -4.164 1 98.5 173 TYR B CA 1
ATOM 3707 C C . TYR B 1 173 ? 8.609 -26.844 -3.521 1 98.5 173 TYR B C 1
ATOM 3709 O O . TYR B 1 173 ? 9.648 -26.344 -3.092 1 98.5 173 TYR B O 1
ATOM 3717 N N . GLU B 1 174 ? 7.383 -26.25 -3.457 1 98.81 174 GLU B N 1
ATOM 3718 C CA . GLU B 1 174 ? 7.172 -24.938 -2.881 1 98.81 174 GLU B CA 1
ATOM 3719 C C . GLU B 1 174 ? 5.73 -24.75 -2.422 1 98.81 174 GLU B C 1
ATOM 3721 O O . GLU B 1 174 ? 4.797 -25.188 -3.102 1 98.81 174 GLU B O 1
ATOM 3726 N N . ILE B 1 175 ? 5.547 -24.141 -1.272 1 98.88 175 ILE B N 1
ATOM 3727 C CA . ILE B 1 175 ? 4.23 -23.812 -0.734 1 98.88 175 ILE B CA 1
ATOM 3728 C C . ILE B 1 175 ? 3.979 -22.312 -0.865 1 98.88 175 ILE B C 1
ATOM 3730 O O . ILE B 1 175 ? 4.684 -21.5 -0.259 1 98.88 175 ILE B O 1
ATOM 3734 N N . SER B 1 176 ? 3.031 -21.969 -1.694 1 98.88 176 SER B N 1
ATOM 3735 C CA . SER B 1 176 ? 2.588 -20.578 -1.788 1 98.88 176 SER B CA 1
ATOM 3736 C C . SER B 1 176 ? 1.533 -20.266 -0.733 1 98.88 176 SER B C 1
ATOM 3738 O O . SER B 1 176 ? 0.452 -20.844 -0.732 1 98.88 176 SER B O 1
ATOM 3740 N N . LEU B 1 177 ? 1.82 -19.344 0.148 1 98.88 177 LEU B N 1
ATOM 3741 C CA . LEU B 1 177 ? 0.951 -19 1.268 1 98.88 177 LEU B CA 1
ATOM 3742 C C . LEU B 1 177 ? -0.017 -17.891 0.881 1 98.88 177 LEU B C 1
ATOM 3744 O O . LEU B 1 177 ? 0.369 -16.719 0.819 1 98.88 177 LEU B O 1
ATOM 3748 N N . GLY B 1 178 ? -1.28 -18.234 0.749 1 98.38 178 GLY B N 1
ATOM 3749 C CA . GLY B 1 178 ? -2.293 -17.312 0.261 1 98.38 178 GLY B CA 1
ATOM 3750 C C . GLY B 1 178 ? -2.965 -16.531 1.369 1 98.38 178 GLY B C 1
ATOM 3751 O O . GLY B 1 178 ? -3.869 -17.031 2.039 1 98.38 178 GLY B O 1
ATOM 3752 N N . GLU B 1 179 ? -2.457 -15.352 1.565 1 97.12 179 GLU B N 1
ATOM 3753 C CA . GLU B 1 179 ? -3.213 -14.383 2.357 1 97.12 179 GLU B CA 1
ATOM 3754 C C . GLU B 1 179 ? -4.445 -13.891 1.601 1 97.12 179 GLU B C 1
ATOM 3756 O O . GLU B 1 179 ? -4.453 -12.781 1.072 1 97.12 179 GLU B O 1
ATOM 3761 N N . THR B 1 180 ? -5.484 -14.547 1.614 1 95.5 180 THR B N 1
ATOM 3762 C CA . THR B 1 180 ? -6.547 -14.672 0.625 1 95.5 180 THR B CA 1
ATOM 3763 C C . THR B 1 180 ? -7.406 -13.406 0.597 1 95.5 180 THR B C 1
ATOM 3765 O O . THR B 1 180 ? -7.762 -12.914 -0.476 1 95.5 180 THR B O 1
ATOM 3768 N N . ILE B 1 181 ? -7.684 -12.828 1.751 1 95.75 181 ILE B N 1
ATOM 3769 C CA . ILE B 1 181 ? -8.688 -11.773 1.726 1 95.75 181 ILE B CA 1
ATOM 3770 C C . ILE B 1 181 ? -8.023 -10.414 1.962 1 95.75 181 ILE B C 1
ATOM 3772 O O . ILE B 1 181 ? -8.703 -9.391 2.059 1 95.75 181 ILE B O 1
ATOM 3776 N N . GLY B 1 182 ? -6.688 -10.398 2.062 1 96.81 182 GLY B N 1
ATOM 3777 C CA . GLY B 1 182 ? -5.926 -9.156 2.072 1 96.81 182 GLY B CA 1
ATOM 3778 C C . GLY B 1 182 ? -6.137 -8.336 3.332 1 96.81 182 GLY B C 1
ATOM 3779 O O . GLY B 1 182 ? -6.145 -7.105 3.281 1 96.81 182 GLY B O 1
ATOM 3780 N N . VAL B 1 183 ? -6.332 -8.977 4.52 1 97.19 183 VAL B N 1
ATOM 3781 C CA . VAL B 1 183 ? -6.645 -8.258 5.746 1 97.19 183 VAL B CA 1
ATOM 3782 C C . VAL B 1 183 ? -5.414 -8.211 6.648 1 97.19 183 VAL B C 1
ATOM 3784 O O . VAL B 1 183 ? -5.371 -7.445 7.613 1 97.19 183 VAL B O 1
ATOM 3787 N N . ALA B 1 184 ? -4.398 -9.008 6.344 1 98.25 184 ALA B N 1
ATOM 3788 C CA . ALA B 1 184 ? -3.291 -9.195 7.273 1 98.25 184 ALA B CA 1
ATOM 3789 C C . ALA B 1 184 ? -2.41 -7.949 7.34 1 98.25 184 ALA B C 1
ATOM 3791 O O . ALA B 1 184 ? -2.273 -7.227 6.348 1 98.25 184 ALA B O 1
ATOM 3792 N N . VAL B 1 185 ? -1.854 -7.703 8.461 1 98.62 185 VAL B N 1
ATOM 3793 C CA . VAL B 1 185 ? -0.817 -6.699 8.672 1 98.62 185 VAL B CA 1
ATOM 3794 C C . VAL B 1 185 ? 0.486 -7.379 9.086 1 98.62 185 VAL B C 1
ATOM 3796 O O . VAL B 1 185 ? 0.506 -8.578 9.359 1 98.62 185 VAL B O 1
ATOM 3799 N N . PRO B 1 186 ? 1.593 -6.66 9.148 1 98.75 186 PRO B N 1
ATOM 3800 C CA . PRO B 1 186 ? 2.926 -7.254 9.273 1 98.75 186 PRO B CA 1
ATOM 3801 C C . PRO B 1 186 ? 3.076 -8.109 10.523 1 98.75 186 PRO B C 1
ATOM 3803 O O . PRO B 1 186 ? 3.713 -9.164 10.484 1 98.75 186 PRO B O 1
ATOM 3806 N N . ASN B 1 187 ? 2.502 -7.727 11.648 1 98.19 187 ASN B N 1
ATOM 3807 C CA . ASN B 1 187 ? 2.682 -8.516 12.859 1 98.19 187 ASN B CA 1
ATOM 3808 C C . ASN B 1 187 ? 2.039 -9.898 12.727 1 98.19 187 ASN B C 1
ATOM 3810 O O . ASN B 1 187 ? 2.533 -10.875 13.297 1 98.19 187 ASN B O 1
ATOM 3814 N N . GLU B 1 188 ? 0.948 -10 11.992 1 98.5 188 GLU B N 1
ATOM 3815 C CA . GLU B 1 188 ? 0.298 -11.281 11.75 1 98.5 188 GLU B CA 1
ATOM 3816 C C . GLU B 1 188 ? 1.119 -12.141 10.789 1 98.5 188 GLU B C 1
ATOM 3818 O O . GLU B 1 188 ? 1.181 -13.367 10.938 1 98.5 188 GLU B O 1
ATOM 3823 N N . ILE B 1 189 ? 1.773 -11.523 9.828 1 98.75 189 ILE B N 1
ATOM 3824 C CA . ILE B 1 189 ? 2.697 -12.203 8.93 1 98.75 189 ILE B CA 1
ATOM 3825 C C . ILE B 1 189 ? 3.893 -12.727 9.719 1 98.75 189 ILE B C 1
ATOM 3827 O O . ILE B 1 189 ? 4.328 -13.859 9.508 1 98.75 189 ILE B O 1
ATOM 3831 N N . ALA B 1 190 ? 4.387 -11.906 10.594 1 98.69 190 ALA B N 1
ATOM 3832 C CA . ALA B 1 190 ? 5.508 -12.312 11.438 1 98.69 190 ALA B CA 1
ATOM 3833 C C . ALA B 1 190 ? 5.156 -13.547 12.258 1 98.69 190 ALA B C 1
ATOM 3835 O O . ALA B 1 190 ? 5.965 -14.477 12.375 1 98.69 190 ALA B O 1
ATOM 3836 N N . LYS B 1 191 ? 3.967 -13.547 12.828 1 98.5 191 LYS B N 1
ATOM 3837 C CA . LYS B 1 191 ? 3.518 -14.688 13.617 1 98.5 191 LYS B CA 1
ATOM 3838 C C . LYS B 1 191 ? 3.439 -15.953 12.766 1 98.5 191 LYS B C 1
ATOM 3840 O O . LYS B 1 191 ? 3.844 -17.031 13.203 1 98.5 191 LYS B O 1
ATOM 3845 N N . LEU B 1 192 ? 2.902 -15.82 11.562 1 98.81 192 LEU B N 1
ATOM 3846 C CA . LEU B 1 192 ? 2.789 -16.953 10.648 1 98.81 192 LEU B CA 1
ATOM 3847 C C . LEU B 1 192 ? 4.16 -17.547 10.344 1 98.81 192 LEU B C 1
ATOM 3849 O O . LEU B 1 192 ? 4.379 -18.75 10.531 1 98.81 192 LEU B O 1
ATOM 3853 N N . PHE B 1 193 ? 5.133 -16.703 9.938 1 98.81 193 PHE B N 1
ATOM 3854 C CA . PHE B 1 193 ? 6.43 -17.203 9.5 1 98.81 193 PHE B CA 1
ATOM 3855 C C . PHE B 1 193 ? 7.254 -17.672 10.688 1 98.81 193 PHE B C 1
ATOM 3857 O O . PHE B 1 193 ? 8.031 -18.625 10.578 1 98.81 193 PHE B O 1
ATOM 3864 N N . SER B 1 194 ? 7.094 -16.984 11.883 1 98.75 194 SER B N 1
ATOM 3865 C CA . SER B 1 194 ? 7.762 -17.484 13.078 1 98.75 194 SER B CA 1
ATOM 3866 C C . SER B 1 194 ? 7.379 -18.922 13.367 1 98.75 194 SER B C 1
ATOM 3868 O O . SER B 1 194 ? 8.234 -19.75 13.727 1 98.75 194 SER B O 1
ATOM 3870 N N . ASN B 1 195 ? 6.121 -19.203 13.203 1 98.69 195 ASN B N 1
ATOM 3871 C CA . ASN B 1 195 ? 5.629 -20.562 13.43 1 98.69 195 ASN B CA 1
ATOM 3872 C C . ASN B 1 195 ? 6.113 -21.516 12.352 1 98.69 195 ASN B C 1
ATOM 3874 O O . ASN B 1 195 ? 6.633 -22.594 12.664 1 98.69 195 ASN B O 1
ATOM 3878 N N . LEU B 1 196 ? 6.004 -21.203 11.117 1 98.81 196 LEU B N 1
ATOM 3879 C CA . LEU B 1 196 ? 6.34 -22.062 9.992 1 98.81 196 LEU B CA 1
ATOM 3880 C C . LEU B 1 196 ? 7.832 -22.391 9.984 1 98.81 196 LEU B C 1
ATOM 3882 O O . LEU B 1 196 ? 8.219 -23.547 9.773 1 98.81 196 LEU B O 1
ATOM 3886 N N . LEU B 1 197 ? 8.695 -21.391 10.25 1 98.62 197 LEU B N 1
ATOM 3887 C CA . LEU B 1 197 ? 10.133 -21.516 10.031 1 98.62 197 LEU B CA 1
ATOM 3888 C C . LEU B 1 197 ? 10.812 -22.156 11.242 1 98.62 197 LEU B C 1
ATOM 3890 O O . LEU B 1 197 ? 12.016 -22.406 11.219 1 98.62 197 LEU B O 1
ATOM 3894 N N . SER B 1 198 ? 10.016 -22.422 12.266 1 97.69 198 SER B N 1
ATOM 3895 C CA . SER B 1 198 ? 10.562 -23.156 13.406 1 97.69 198 SER B CA 1
ATOM 3896 C C . SER B 1 198 ? 11.008 -24.562 13 1 97.69 198 SER B C 1
ATOM 3898 O O . SER B 1 198 ? 11.922 -25.125 13.602 1 97.69 198 SER B O 1
ATOM 3900 N N . ASP B 1 199 ? 10.352 -25.125 11.859 1 95.5 199 ASP B N 1
ATOM 3901 C CA . ASP B 1 199 ? 10.734 -26.5 11.523 1 95.5 199 ASP B CA 1
ATOM 3902 C C . ASP B 1 199 ? 10.734 -26.719 10.016 1 95.5 199 ASP B C 1
ATOM 3904 O O . ASP B 1 199 ? 11.031 -27.812 9.539 1 95.5 199 ASP B O 1
ATOM 3908 N N . ILE B 1 200 ? 10.328 -25.766 9.266 1 98.62 200 ILE B N 1
ATOM 3909 C CA . ILE B 1 200 ? 10.328 -25.891 7.812 1 98.62 200 ILE B CA 1
ATOM 3910 C C . ILE B 1 200 ? 11.273 -24.859 7.207 1 98.62 200 ILE B C 1
ATOM 3912 O O . ILE B 1 200 ? 11.227 -23.672 7.578 1 98.62 200 ILE B O 1
ATOM 3916 N N . PRO B 1 201 ? 12.172 -25.25 6.297 1 98.56 201 PRO B N 1
ATOM 3917 C CA . PRO B 1 201 ? 13.109 -24.297 5.695 1 98.56 201 PRO B CA 1
ATOM 3918 C C . PRO B 1 201 ? 12.406 -23.172 4.945 1 98.56 201 PRO B C 1
ATOM 3920 O O . PRO B 1 201 ? 11.406 -23.406 4.262 1 98.56 201 PRO B O 1
ATOM 3923 N N . LYS B 1 202 ? 12.93 -21.938 5.031 1 98.5 202 LYS B N 1
ATOM 3924 C CA . LYS B 1 202 ? 12.336 -20.719 4.461 1 98.5 202 LYS B CA 1
ATOM 3925 C C . LYS B 1 202 ? 12.297 -20.797 2.938 1 98.5 202 LYS B C 1
ATOM 3927 O O . LYS B 1 202 ? 11.414 -20.203 2.305 1 98.5 202 LYS B O 1
ATOM 3932 N N . GLU B 1 203 ? 13.188 -21.594 2.287 1 98.5 203 GLU B N 1
ATOM 3933 C CA . GLU B 1 203 ? 13.305 -21.672 0.834 1 98.5 203 GLU B CA 1
ATOM 3934 C C . GLU B 1 203 ? 12.102 -22.391 0.223 1 98.5 203 GLU B C 1
ATOM 3936 O O . GLU B 1 203 ? 11.891 -22.328 -0.989 1 98.5 203 GLU B O 1
ATOM 3941 N N . LEU B 1 204 ? 11.297 -23 1.059 1 98.81 204 LEU B N 1
ATOM 3942 C CA . LEU B 1 204 ? 10.188 -23.812 0.574 1 98.81 204 LEU B CA 1
ATOM 3943 C C . LEU B 1 204 ? 8.898 -23.016 0.546 1 98.81 204 LEU B C 1
ATOM 3945 O O . LEU B 1 204 ? 7.84 -23.531 0.182 1 98.81 204 LEU B O 1
ATOM 3949 N N . PHE B 1 205 ? 9 -21.688 0.932 1 98.94 205 PHE B N 1
ATOM 3950 C CA . PHE B 1 205 ? 7.777 -20.906 1.036 1 98.94 205 PHE B CA 1
ATOM 3951 C C . PHE B 1 205 ? 7.801 -19.734 0.057 1 98.94 205 PHE B C 1
ATOM 3953 O O . PHE B 1 205 ? 8.859 -19.172 -0.227 1 98.94 205 PHE B O 1
ATOM 3960 N N . ALA B 1 206 ? 6.648 -19.438 -0.454 1 98.88 206 ALA B N 1
ATOM 3961 C CA . ALA B 1 206 ? 6.367 -18.203 -1.191 1 98.88 206 ALA B CA 1
ATOM 3962 C C . ALA B 1 206 ? 5.215 -17.438 -0.556 1 98.88 206 ALA B C 1
ATOM 3964 O O . ALA B 1 206 ? 4.297 -18.031 0.008 1 98.88 206 ALA B O 1
ATOM 3965 N N . GLY B 1 207 ? 5.305 -16.141 -0.594 1 98.88 207 GLY B N 1
ATOM 3966 C CA . GLY B 1 207 ? 4.191 -15.32 -0.151 1 98.88 207 GLY B CA 1
ATOM 3967 C C . GLY B 1 207 ? 3.24 -14.945 -1.272 1 98.88 207 GLY B C 1
ATOM 3968 O O . GLY B 1 207 ? 3.67 -14.461 -2.322 1 98.88 207 GLY B O 1
ATOM 3969 N N . HIS B 1 208 ? 1.986 -15.188 -1.132 1 98.81 208 HIS B N 1
ATOM 3970 C CA . HIS B 1 208 ? 0.893 -14.75 -1.993 1 98.81 208 HIS B CA 1
ATOM 3971 C C . HIS B 1 208 ? -0.061 -13.82 -1.248 1 98.81 208 HIS B C 1
ATOM 3973 O O . HIS B 1 208 ? -1.059 -14.273 -0.683 1 98.81 208 HIS B O 1
ATOM 3979 N N . PHE B 1 209 ? 0.203 -12.516 -1.368 1 98.5 209 PHE B N 1
ATOM 3980 C CA . PHE B 1 209 ? -0.528 -11.531 -0.576 1 98.5 209 PHE B CA 1
ATOM 3981 C C . PHE B 1 209 ? -1.548 -10.797 -1.435 1 98.5 209 PHE B C 1
ATOM 3983 O O . PHE B 1 209 ? -1.246 -10.398 -2.562 1 98.5 209 PHE B O 1
ATOM 3990 N N . HIS B 1 210 ? -2.746 -10.703 -0.929 1 97.94 210 HIS B N 1
ATOM 3991 C CA . HIS B 1 210 ? -3.732 -9.812 -1.531 1 97.94 210 HIS B CA 1
ATOM 3992 C C . HIS B 1 210 ? -3.67 -8.422 -0.909 1 97.94 210 HIS B C 1
ATOM 3994 O O . HIS B 1 210 ? -3.117 -8.25 0.179 1 97.94 210 HIS B O 1
ATOM 4000 N N . ASP B 1 211 ? -4.223 -7.477 -1.619 1 97.75 211 ASP B N 1
ATOM 4001 C CA . ASP B 1 211 ? -3.973 -6.086 -1.244 1 97.75 211 ASP B CA 1
ATOM 4002 C C . ASP B 1 211 ? -5.281 -5.348 -0.978 1 97.75 211 ASP B C 1
ATOM 4004 O O . ASP B 1 211 ? -5.391 -4.148 -1.242 1 97.75 211 ASP B O 1
ATOM 4008 N N . THR B 1 212 ? -6.254 -6.031 -0.426 1 96.81 212 THR B N 1
ATOM 4009 C CA . THR B 1 212 ? -7.59 -5.492 -0.193 1 96.81 212 THR B CA 1
ATOM 4010 C C . THR B 1 212 ? -7.523 -4.227 0.655 1 96.81 212 THR B C 1
ATOM 4012 O O . THR B 1 212 ? -8.156 -3.221 0.328 1 96.81 212 THR B O 1
ATOM 4015 N N . TYR B 1 213 ? -6.699 -4.199 1.704 1 97.19 213 TYR B N 1
ATOM 4016 C CA . TYR B 1 213 ? -6.641 -3.059 2.613 1 97.19 213 TYR B CA 1
ATOM 4017 C C . TYR B 1 213 ? -5.32 -2.309 2.463 1 97.19 213 TYR B C 1
ATOM 4019 O O . TYR B 1 213 ? -4.977 -1.474 3.301 1 97.19 213 TYR B O 1
ATOM 4027 N N . GLY B 1 214 ? -4.551 -2.654 1.453 1 97.31 214 GLY B N 1
ATOM 4028 C CA . GLY B 1 214 ? -3.35 -1.901 1.132 1 97.31 214 GLY B CA 1
ATOM 4029 C C . GLY B 1 214 ? -2.152 -2.299 1.974 1 97.31 214 GLY B C 1
ATOM 4030 O O . GLY B 1 214 ? -1.257 -1.486 2.213 1 97.31 214 GLY B O 1
ATOM 4031 N N . MET B 1 215 ? -2.127 -3.543 2.443 1 98.69 215 MET B N 1
ATOM 4032 C CA . MET B 1 215 ? -1.097 -3.949 3.393 1 98.69 215 MET B CA 1
ATOM 4033 C C . MET B 1 215 ? -0.054 -4.836 2.719 1 98.69 215 MET B C 1
ATOM 4035 O O . MET B 1 215 ? 0.975 -5.156 3.316 1 98.69 215 MET B O 1
ATOM 4039 N N . ALA B 1 216 ? -0.214 -5.172 1.451 1 98.75 216 ALA B N 1
ATOM 4040 C CA . ALA B 1 216 ? 0.533 -6.254 0.819 1 98.75 216 ALA B CA 1
ATOM 4041 C C . ALA B 1 216 ? 2.029 -5.953 0.803 1 98.75 216 ALA B C 1
ATOM 4043 O O . ALA B 1 216 ? 2.846 -6.824 1.119 1 98.75 216 ALA B O 1
ATOM 4044 N N . ILE B 1 217 ? 2.439 -4.715 0.435 1 98.88 217 ILE B N 1
ATOM 4045 C CA . ILE B 1 217 ? 3.855 -4.375 0.354 1 98.88 217 ILE B CA 1
ATOM 4046 C C . ILE B 1 217 ? 4.48 -4.434 1.746 1 98.88 217 ILE B C 1
ATOM 4048 O O . ILE B 1 217 ? 5.594 -4.941 1.912 1 98.88 217 ILE B O 1
ATOM 4052 N N . ALA B 1 218 ? 3.771 -3.889 2.746 1 98.81 218 ALA B N 1
ATOM 4053 C CA . ALA B 1 218 ? 4.262 -3.975 4.117 1 98.81 218 ALA B CA 1
ATOM 4054 C C . ALA B 1 218 ? 4.422 -5.43 4.555 1 98.81 218 ALA B C 1
ATOM 4056 O O . ALA B 1 218 ? 5.363 -5.77 5.273 1 98.81 218 ALA B O 1
ATOM 4057 N N . ASN B 1 219 ? 3.506 -6.285 4.129 1 98.88 219 ASN B N 1
ATOM 4058 C CA . ASN B 1 219 ? 3.576 -7.711 4.445 1 98.88 219 ASN B CA 1
ATOM 4059 C C . ASN B 1 219 ? 4.754 -8.383 3.746 1 98.88 219 ASN B C 1
ATOM 4061 O O . ASN B 1 219 ? 5.43 -9.227 4.336 1 98.88 219 ASN B O 1
ATOM 4065 N N . VAL B 1 220 ? 4.996 -8.023 2.477 1 98.94 220 VAL B N 1
ATOM 4066 C CA . VAL B 1 220 ? 6.172 -8.508 1.764 1 98.94 220 VAL B CA 1
ATOM 4067 C C . VAL B 1 220 ? 7.438 -8.102 2.518 1 98.94 220 VAL B C 1
ATOM 4069 O O . VAL B 1 220 ? 8.344 -8.914 2.699 1 98.94 220 VAL B O 1
ATOM 4072 N N . ASN B 1 221 ? 7.484 -6.816 2.916 1 98.81 221 ASN B N 1
ATOM 4073 C CA . ASN B 1 221 ? 8.641 -6.316 3.656 1 98.81 221 ASN B CA 1
ATOM 4074 C C . ASN B 1 221 ? 8.906 -7.152 4.902 1 98.81 221 ASN B C 1
ATOM 4076 O O . ASN B 1 221 ? 10.062 -7.461 5.211 1 98.81 221 ASN B O 1
ATOM 4080 N N . GLU B 1 222 ? 7.824 -7.488 5.641 1 98.69 222 GLU B N 1
ATOM 4081 C CA . GLU B 1 222 ? 7.965 -8.336 6.82 1 98.69 222 GLU B CA 1
ATOM 4082 C C . GLU B 1 222 ? 8.445 -9.734 6.441 1 98.69 222 GLU B C 1
ATOM 4084 O O . GLU B 1 222 ? 9.328 -10.297 7.098 1 98.69 222 GLU B O 1
ATOM 4089 N N . ALA B 1 223 ? 7.887 -10.32 5.379 1 98.88 223 ALA B N 1
ATOM 4090 C CA . ALA B 1 223 ? 8.273 -11.648 4.918 1 98.88 223 ALA B CA 1
ATOM 4091 C C . ALA B 1 223 ? 9.75 -11.68 4.531 1 98.88 223 ALA B C 1
ATOM 4093 O O . ALA B 1 223 ? 10.445 -12.664 4.805 1 98.88 223 ALA B O 1
ATOM 4094 N N . LEU B 1 224 ? 10.25 -10.609 3.875 1 98.69 224 LEU B N 1
ATOM 4095 C CA . LEU B 1 224 ? 11.656 -10.508 3.498 1 98.69 224 LEU B CA 1
ATOM 4096 C C . LEU B 1 224 ? 12.555 -10.602 4.727 1 98.69 224 LEU B C 1
ATOM 4098 O O . LEU B 1 224 ? 13.633 -11.203 4.664 1 98.69 224 LEU B O 1
ATOM 4102 N N . ARG B 1 225 ? 12.141 -10.023 5.797 1 97.62 225 ARG B N 1
ATOM 4103 C CA . ARG B 1 225 ? 12.914 -10.047 7.031 1 97.62 225 ARG B CA 1
ATOM 4104 C C . ARG B 1 225 ? 13.055 -11.469 7.566 1 97.62 225 ARG B C 1
ATOM 4106 O O . ARG B 1 225 ? 14.031 -11.781 8.242 1 97.62 225 ARG B O 1
ATOM 4113 N N . PHE B 1 226 ? 12.086 -12.344 7.293 1 98.44 226 PHE B N 1
ATOM 4114 C CA . PHE B 1 226 ? 12.133 -13.742 7.711 1 98.44 226 PHE B CA 1
ATOM 4115 C C . PHE B 1 226 ? 12.891 -14.586 6.695 1 98.44 226 PHE B C 1
ATOM 4117 O O . PHE B 1 226 ? 12.977 -15.805 6.836 1 98.44 226 PHE B O 1
ATOM 4124 N N . GLY B 1 227 ? 13.375 -13.938 5.617 1 98.38 227 GLY B N 1
ATOM 4125 C CA . GLY B 1 227 ? 14.227 -14.617 4.656 1 98.38 227 GLY B CA 1
ATOM 4126 C C . GLY B 1 227 ? 13.461 -15.172 3.471 1 98.38 227 GLY B C 1
ATOM 4127 O O . GLY B 1 227 ? 14.031 -15.852 2.615 1 98.38 227 GLY B O 1
ATOM 4128 N N . ILE B 1 228 ? 12.156 -14.898 3.365 1 98.81 228 ILE B N 1
ATOM 4129 C CA . ILE B 1 228 ? 11.375 -15.336 2.215 1 98.81 228 ILE B CA 1
ATOM 4130 C C . ILE B 1 228 ? 11.859 -14.617 0.959 1 98.81 228 ILE B C 1
ATOM 4132 O O . ILE B 1 228 ? 12.109 -13.406 0.99 1 98.81 228 ILE B O 1
ATOM 4136 N N . ARG B 1 229 ? 11.992 -15.344 -0.153 1 98.81 229 ARG B N 1
ATOM 4137 C CA . ARG B 1 229 ? 12.555 -14.758 -1.368 1 98.81 229 ARG B CA 1
ATOM 4138 C C . ARG B 1 229 ? 11.734 -15.156 -2.594 1 98.81 229 ARG B C 1
ATOM 4140 O O . ARG B 1 229 ? 12.234 -15.102 -3.721 1 98.81 229 ARG B O 1
ATOM 4147 N N . SER B 1 230 ? 10.484 -15.586 -2.406 1 98.88 230 SER B N 1
ATOM 4148 C CA . SER B 1 230 ? 9.547 -15.953 -3.463 1 98.88 230 SER B CA 1
ATOM 4149 C C . SER B 1 230 ? 8.164 -15.359 -3.211 1 98.88 230 SER B C 1
ATOM 4151 O O . SER B 1 230 ? 7.633 -15.461 -2.104 1 98.88 230 SER B O 1
ATOM 4153 N N . PHE B 1 231 ? 7.66 -14.656 -4.254 1 98.94 231 PHE B N 1
ATOM 4154 C CA . PHE B 1 231 ? 6.367 -13.992 -4.09 1 98.94 231 PHE B CA 1
ATOM 4155 C C . PHE B 1 231 ? 5.523 -14.133 -5.348 1 98.94 231 PHE B C 1
ATOM 4157 O O . PHE B 1 231 ? 6.051 -14.117 -6.461 1 98.94 231 PHE B O 1
ATOM 4164 N N . ASP B 1 232 ? 4.238 -14.281 -5.16 1 98.94 232 ASP B N 1
ATOM 4165 C CA . ASP B 1 232 ? 3.266 -14.227 -6.246 1 98.94 232 ASP B CA 1
ATOM 4166 C C . ASP B 1 232 ? 2.689 -12.82 -6.395 1 98.94 232 ASP B C 1
ATOM 4168 O O . ASP B 1 232 ? 2.461 -12.133 -5.398 1 98.94 232 ASP B O 1
ATOM 4172 N N . SER B 1 233 ? 2.447 -12.422 -7.555 1 98.88 233 SER B N 1
ATOM 4173 C CA . SER B 1 233 ? 1.816 -11.141 -7.852 1 98.88 233 SER B CA 1
ATOM 4174 C C . SER B 1 233 ? 1.109 -11.172 -9.203 1 98.88 233 SER B C 1
ATOM 4176 O O . SER B 1 233 ? 1.275 -12.117 -9.977 1 98.88 233 SER B O 1
ATOM 4178 N N . ALA B 1 234 ? 0.272 -10.227 -9.461 1 98.81 234 ALA B N 1
ATOM 4179 C CA . ALA B 1 234 ? -0.448 -10.102 -10.727 1 98.81 234 ALA B CA 1
ATOM 4180 C C . ALA B 1 234 ? -0.31 -8.688 -11.297 1 98.81 234 ALA B C 1
ATOM 4182 O O . ALA B 1 234 ? -0.65 -7.707 -10.633 1 98.81 234 ALA B O 1
ATOM 4183 N N . SER B 1 235 ? 0.152 -8.609 -12.5 1 98.44 235 SER B N 1
ATOM 4184 C CA . SER B 1 235 ? 0.314 -7.32 -13.164 1 98.44 235 SER B CA 1
ATOM 4185 C C . SER B 1 235 ? -0.943 -6.469 -13.023 1 98.44 235 SER B C 1
ATOM 4187 O O . SER B 1 235 ? -2.059 -6.969 -13.18 1 98.44 235 SER B O 1
ATOM 4189 N N . GLY B 1 236 ? -0.761 -5.184 -12.711 1 97.31 236 GLY B N 1
ATOM 4190 C CA . GLY B 1 236 ? -1.866 -4.25 -12.57 1 97.31 236 GLY B CA 1
ATOM 4191 C C . GLY B 1 236 ? -2.688 -4.484 -11.312 1 97.31 236 GLY B C 1
ATOM 4192 O O . GLY B 1 236 ? -3.629 -3.738 -11.031 1 97.31 236 GLY B O 1
ATOM 4193 N N . GLY B 1 237 ? -2.338 -5.484 -10.555 1 97.62 237 GLY B N 1
ATOM 4194 C CA . GLY B 1 237 ? -3.168 -5.848 -9.414 1 97.62 237 GLY B CA 1
ATOM 4195 C C . GLY B 1 237 ? -4.449 -6.555 -9.812 1 97.62 237 GLY B C 1
ATOM 4196 O O . GLY B 1 237 ? -5.477 -6.406 -9.148 1 97.62 237 GLY B O 1
ATOM 4197 N N . LEU B 1 238 ? -4.391 -7.227 -10.898 1 97.19 238 LEU B N 1
ATOM 4198 C CA . LEU B 1 238 ? -5.551 -7.969 -11.375 1 97.19 238 LEU B CA 1
ATOM 4199 C C . LEU B 1 238 ? -6.086 -8.898 -10.297 1 97.19 238 LEU B C 1
ATOM 4201 O O . LEU B 1 238 ? -5.332 -9.367 -9.445 1 97.19 238 LEU B O 1
ATOM 4205 N N . GLY B 1 239 ? -7.188 -9.18 -10.484 1 93.94 239 GLY B N 1
ATOM 4206 C CA . GLY B 1 239 ? -7.941 -9.93 -9.484 1 93.94 239 GLY B CA 1
ATOM 4207 C C . GLY B 1 239 ? -8.984 -9.086 -8.773 1 93.94 239 GLY B C 1
ATOM 4208 O O . GLY B 1 239 ? -9.531 -8.148 -9.352 1 93.94 239 GLY B O 1
ATOM 4209 N N . GLY B 1 240 ? -9.305 -9.219 -7.602 1 86.44 240 GLY B N 1
ATOM 4210 C CA . GLY B 1 240 ? -10.312 -8.602 -6.75 1 86.44 240 GLY B CA 1
ATOM 4211 C C . GLY B 1 240 ? -10.68 -9.453 -5.547 1 86.44 240 GLY B C 1
ATOM 4212 O O . GLY B 1 240 ? -10.273 -10.617 -5.457 1 86.44 240 GLY B O 1
ATOM 4213 N N . CYS B 1 241 ? -11.219 -8.766 -4.715 1 82.62 241 CYS B N 1
ATOM 4214 C CA . CYS B 1 241 ? -11.688 -9.484 -3.537 1 82.62 241 CYS B CA 1
ATOM 4215 C C . CYS B 1 241 ? -13.188 -9.727 -3.602 1 82.62 241 CYS B C 1
ATOM 4217 O O . CYS B 1 241 ? -13.977 -8.781 -3.557 1 82.62 241 CYS B O 1
ATOM 4219 N N . PRO B 1 242 ? -13.578 -11.016 -3.756 1 82.25 242 PRO B N 1
ATOM 4220 C CA . PRO B 1 242 ? -15.016 -11.289 -3.824 1 82.25 242 PRO B CA 1
ATOM 4221 C C . PRO B 1 242 ? -15.75 -10.922 -2.535 1 82.25 242 PRO B C 1
ATOM 4223 O O . PRO B 1 242 ? -16.984 -10.797 -2.531 1 82.25 242 PRO B O 1
ATOM 4226 N N . TYR B 1 243 ? -15.016 -10.727 -1.519 1 82.19 243 TYR B N 1
ATOM 4227 C CA . TYR B 1 243 ? -15.609 -10.484 -0.208 1 82.19 243 TYR B CA 1
ATOM 4228 C C . TYR B 1 243 ? -15.656 -8.992 0.101 1 82.19 243 TYR B C 1
ATOM 4230 O O . TYR B 1 243 ? -16.219 -8.578 1.117 1 82.19 243 TYR B O 1
ATOM 4238 N N . ALA B 1 244 ? -15.039 -8.219 -0.68 1 83.69 244 ALA B N 1
ATOM 4239 C CA . ALA B 1 244 ? -15.039 -6.758 -0.614 1 83.69 244 ALA B CA 1
ATOM 4240 C C . ALA B 1 244 ? -15.133 -6.145 -2.008 1 83.69 244 ALA B C 1
ATOM 4242 O O . ALA B 1 244 ? -14.109 -5.879 -2.645 1 83.69 244 ALA B O 1
ATOM 4243 N N . LYS B 1 245 ? -16.266 -5.93 -2.428 1 82.69 245 LYS B N 1
ATOM 4244 C CA . LYS B 1 245 ? -16.5 -5.484 -3.797 1 82.69 245 LYS B CA 1
ATOM 4245 C C . LYS B 1 245 ? -15.734 -4.195 -4.09 1 82.69 245 LYS B C 1
ATOM 4247 O O . LYS B 1 245 ? -15.781 -3.248 -3.303 1 82.69 245 LYS B O 1
ATOM 4252 N N . GLY B 1 246 ? -15.047 -4.242 -5.172 1 82.31 246 GLY B N 1
ATOM 4253 C CA . GLY B 1 246 ? -14.312 -3.064 -5.598 1 82.31 246 GLY B CA 1
ATOM 4254 C C . GLY B 1 246 ? -12.914 -2.992 -5.016 1 82.31 246 GLY B C 1
ATOM 4255 O O . GLY B 1 246 ? -12.094 -2.188 -5.461 1 82.31 246 GLY B O 1
ATOM 4256 N N . ALA B 1 247 ? -12.68 -3.795 -4.07 1 88.75 247 ALA B N 1
ATOM 4257 C CA . ALA B 1 247 ? -11.375 -3.793 -3.412 1 88.75 247 ALA B CA 1
ATOM 4258 C C . ALA B 1 247 ? -10.336 -4.508 -4.266 1 88.75 247 ALA B C 1
ATOM 4260 O O . ALA B 1 247 ? -10.672 -5.324 -5.125 1 88.75 247 ALA B O 1
ATOM 4261 N N . ALA B 1 248 ? -9.102 -4.156 -3.996 1 88.69 248 ALA B N 1
ATOM 4262 C CA . ALA B 1 248 ? -7.98 -4.762 -4.703 1 88.69 248 ALA B CA 1
ATOM 4263 C C . ALA B 1 248 ? -7.859 -6.246 -4.363 1 88.69 248 ALA B C 1
ATOM 4265 O O . ALA B 1 248 ? -8.234 -6.672 -3.271 1 88.69 248 ALA B O 1
ATOM 4266 N N . GLY B 1 249 ? -7.352 -6.977 -5.336 1 91.75 249 GLY B N 1
ATOM 4267 C CA . GLY B 1 249 ? -7.102 -8.398 -5.152 1 91.75 249 GLY B CA 1
ATOM 4268 C C . GLY B 1 249 ? -5.637 -8.719 -4.918 1 91.75 249 GLY B C 1
ATOM 4269 O O . GLY B 1 249 ? -5.074 -8.344 -3.887 1 91.75 249 GLY B O 1
ATOM 4270 N N . ASN B 1 250 ? -4.98 -9.242 -5.984 1 97.94 250 ASN B N 1
ATOM 4271 C CA . ASN B 1 250 ? -3.576 -9.633 -5.895 1 97.94 250 ASN B CA 1
ATOM 4272 C C . ASN B 1 250 ? -2.668 -8.422 -5.707 1 97.94 250 ASN B C 1
ATOM 4274 O O . ASN B 1 250 ? -2.992 -7.32 -6.16 1 97.94 250 ASN B O 1
ATOM 4278 N N . LEU B 1 251 ? -1.594 -8.586 -5.008 1 98.56 251 LEU B N 1
ATOM 4279 C CA . LEU B 1 251 ? -0.523 -7.594 -5.043 1 98.56 251 LEU B CA 1
ATOM 4280 C C . LEU B 1 251 ? -0.089 -7.312 -6.477 1 98.56 251 LEU B C 1
ATOM 4282 O O . LEU B 1 251 ? 0.162 -8.242 -7.25 1 98.56 251 LEU B O 1
ATOM 4286 N N . ALA B 1 252 ? -0.016 -6.055 -6.832 1 98.69 252 ALA B N 1
ATOM 4287 C CA . ALA B 1 252 ? 0.385 -5.68 -8.188 1 98.69 252 ALA B CA 1
ATOM 4288 C C . ALA B 1 252 ? 1.861 -5.984 -8.422 1 98.69 252 ALA B C 1
ATOM 4290 O O . ALA B 1 252 ? 2.717 -5.605 -7.621 1 98.69 252 ALA B O 1
ATOM 4291 N N . THR B 1 253 ? 2.168 -6.598 -9.57 1 98.94 253 THR B N 1
ATOM 4292 C CA . THR B 1 253 ? 3.553 -6.926 -9.883 1 98.94 253 THR B CA 1
ATOM 4293 C C . THR B 1 253 ? 4.395 -5.656 -10 1 98.94 253 THR B C 1
ATOM 4295 O O . THR B 1 253 ? 5.551 -5.633 -9.562 1 98.94 253 THR B O 1
ATOM 4298 N N . GLU B 1 254 ? 3.812 -4.586 -10.57 1 98.75 254 GLU B N 1
ATOM 4299 C CA . GLU B 1 254 ? 4.551 -3.33 -10.695 1 98.75 254 GLU B CA 1
ATOM 4300 C C . GLU B 1 254 ? 4.949 -2.783 -9.328 1 98.75 254 GLU B C 1
ATOM 4302 O O . GLU B 1 254 ? 6.078 -2.332 -9.141 1 98.75 254 GLU B O 1
ATOM 4307 N N . ASP B 1 255 ? 4.008 -2.807 -8.391 1 98.75 255 ASP B N 1
ATOM 4308 C CA . ASP B 1 255 ? 4.285 -2.311 -7.043 1 98.75 255 ASP B CA 1
ATOM 4309 C C . ASP B 1 255 ? 5.371 -3.145 -6.367 1 98.75 255 ASP B C 1
ATOM 4311 O O . ASP B 1 255 ? 6.254 -2.602 -5.699 1 98.75 255 ASP B O 1
ATOM 4315 N N . LEU B 1 256 ? 5.281 -4.449 -6.562 1 98.94 256 LEU B N 1
ATOM 4316 C CA . LEU B 1 256 ? 6.258 -5.367 -5.984 1 98.94 256 LEU B CA 1
ATOM 4317 C C . LEU B 1 256 ? 7.645 -5.125 -6.562 1 98.94 256 LEU B C 1
ATOM 4319 O O . LEU B 1 256 ? 8.625 -5.016 -5.82 1 98.94 256 LEU B O 1
ATOM 4323 N N . VAL B 1 257 ? 7.766 -5.062 -7.879 1 98.94 257 VAL B N 1
ATOM 4324 C CA . VAL B 1 257 ? 9.039 -4.852 -8.562 1 98.94 257 VAL B CA 1
ATOM 4325 C C . VAL B 1 257 ? 9.641 -3.516 -8.133 1 98.94 257 VAL B C 1
ATOM 4327 O O . VAL B 1 257 ? 10.828 -3.436 -7.809 1 98.94 257 VAL B O 1
ATOM 4330 N N . TYR B 1 258 ? 8.797 -2.451 -8.117 1 98.75 258 TYR B N 1
ATOM 4331 C CA . TYR B 1 258 ? 9.25 -1.135 -7.684 1 98.75 258 TYR B CA 1
ATOM 4332 C C . TYR B 1 258 ? 9.867 -1.204 -6.293 1 98.75 258 TYR B C 1
ATOM 4334 O O . TYR B 1 258 ? 10.992 -0.746 -6.086 1 98.75 258 TYR B O 1
ATOM 4342 N N . PHE B 1 259 ? 9.125 -1.797 -5.41 1 98.88 259 PHE B N 1
ATOM 4343 C CA . PHE B 1 259 ? 9.539 -1.92 -4.016 1 98.88 259 PHE B CA 1
ATOM 4344 C C . PHE B 1 259 ? 10.844 -2.693 -3.902 1 98.88 259 PHE B C 1
ATOM 4346 O O . PHE B 1 259 ? 11.797 -2.221 -3.283 1 98.88 259 PHE B O 1
ATOM 4353 N N . LEU B 1 260 ? 10.898 -3.867 -4.539 1 98.88 260 LEU B N 1
ATOM 4354 C CA . LEU B 1 260 ? 12.031 -4.777 -4.398 1 98.88 260 LEU B CA 1
ATOM 4355 C C . LEU B 1 260 ? 13.297 -4.16 -4.98 1 98.88 260 LEU B C 1
ATOM 4357 O O . LEU B 1 260 ? 14.352 -4.156 -4.336 1 98.88 260 LEU B O 1
ATOM 4361 N N . GLU B 1 261 ? 13.211 -3.654 -6.164 1 98.44 261 GLU B N 1
ATOM 4362 C CA . GLU B 1 261 ? 14.406 -3.125 -6.824 1 98.44 261 GLU B CA 1
ATOM 4363 C C . GLU B 1 261 ? 14.961 -1.918 -6.07 1 98.44 261 GLU B C 1
ATOM 4365 O O . GLU B 1 261 ? 16.172 -1.777 -5.922 1 98.44 261 GLU B O 1
ATOM 4370 N N . ARG B 1 262 ? 14.109 -1.104 -5.57 1 97.56 262 ARG B N 1
ATOM 4371 C CA . ARG B 1 262 ? 14.555 0.07 -4.824 1 97.56 262 ARG B CA 1
ATOM 4372 C C . ARG B 1 262 ? 15.109 -0.326 -3.461 1 97.56 262 ARG B C 1
ATOM 4374 O O . ARG B 1 262 ? 15.898 0.413 -2.867 1 97.56 262 ARG B O 1
ATOM 4381 N N . GLN B 1 263 ? 14.672 -1.457 -2.971 1 97.62 263 GLN B N 1
ATOM 4382 C CA . GLN B 1 263 ? 15.211 -1.983 -1.723 1 97.62 263 GLN B CA 1
ATOM 4383 C C . GLN B 1 263 ? 16.562 -2.65 -1.949 1 97.62 263 GLN B C 1
ATOM 4385 O O . GLN B 1 263 ? 17.234 -3.037 -0.993 1 97.62 263 GLN B O 1
ATOM 4390 N N . GLY B 1 264 ? 16.938 -2.836 -3.215 1 97.19 264 GLY B N 1
ATOM 4391 C CA . GLY B 1 264 ? 18.25 -3.367 -3.521 1 97.19 264 GLY B CA 1
ATOM 4392 C C . GLY B 1 264 ? 18.219 -4.809 -3.99 1 97.19 264 GLY B C 1
ATOM 4393 O O . GLY B 1 264 ? 19.266 -5.453 -4.102 1 97.19 264 GLY B O 1
ATOM 4394 N N . TYR B 1 265 ? 17.016 -5.383 -4.234 1 98.44 265 TYR B N 1
ATOM 4395 C CA . TYR B 1 265 ? 16.891 -6.738 -4.762 1 98.44 265 TYR B CA 1
ATOM 4396 C C . TYR B 1 265 ? 16.844 -6.727 -6.285 1 98.44 265 TYR B C 1
ATOM 4398 O O . TYR B 1 265 ? 16.5 -5.711 -6.895 1 98.44 265 TYR B O 1
ATOM 4406 N N . GLU B 1 266 ? 17.203 -7.844 -6.855 1 98.44 266 GLU B N 1
ATOM 4407 C CA . GLU B 1 266 ? 17.078 -8.039 -8.297 1 98.44 266 GLU B CA 1
ATOM 4408 C C . GLU B 1 266 ? 15.859 -8.875 -8.641 1 98.44 266 GLU B C 1
ATOM 4410 O O . GLU B 1 266 ? 15.594 -9.898 -8 1 98.44 266 GLU B O 1
ATOM 4415 N N . THR B 1 267 ? 15.109 -8.406 -9.602 1 98.38 267 THR B N 1
ATOM 4416 C CA . THR B 1 267 ? 13.938 -9.156 -10.023 1 98.38 267 THR B CA 1
ATOM 4417 C C . THR B 1 267 ? 14.086 -9.633 -11.469 1 98.38 267 THR B C 1
ATOM 4419 O O . THR B 1 267 ? 13.445 -10.594 -11.883 1 98.38 267 THR B O 1
ATOM 4422 N N . GLY B 1 268 ? 14.922 -8.898 -12.273 1 98.31 268 GLY B N 1
ATOM 4423 C CA . GLY B 1 268 ? 15.086 -9.203 -13.688 1 98.31 268 GLY B CA 1
ATOM 4424 C C . GLY B 1 268 ? 13.93 -8.711 -14.539 1 98.31 268 GLY B C 1
ATOM 4425 O O . GLY B 1 268 ? 13.82 -9.07 -15.711 1 98.31 268 GLY B O 1
ATOM 4426 N N . ILE B 1 269 ? 13.078 -7.836 -13.992 1 98.75 269 ILE B N 1
ATOM 4427 C CA . ILE B 1 269 ? 11.867 -7.422 -14.688 1 98.75 269 ILE B CA 1
ATOM 4428 C C . ILE B 1 269 ? 11.984 -5.953 -15.094 1 98.75 269 ILE B C 1
ATOM 4430 O O . ILE B 1 269 ? 12.383 -5.109 -14.289 1 98.75 269 ILE B O 1
ATOM 4434 N N . ASP B 1 270 ? 11.734 -5.664 -16.344 1 98.62 270 ASP B N 1
ATOM 4435 C CA . ASP B 1 270 ? 11.672 -4.297 -16.859 1 98.62 270 ASP B CA 1
ATOM 4436 C C . ASP B 1 270 ? 10.336 -3.641 -16.516 1 98.62 270 ASP B C 1
ATOM 4438 O O . ASP B 1 270 ? 9.312 -3.961 -17.125 1 98.62 270 ASP B O 1
ATOM 4442 N N . LEU B 1 271 ? 10.383 -2.721 -15.688 1 98.19 271 LEU B N 1
ATOM 4443 C CA . LEU B 1 271 ? 9.18 -2.104 -15.156 1 98.19 271 LEU B CA 1
ATOM 4444 C C . LEU B 1 271 ? 8.398 -1.387 -16.25 1 98.19 271 LEU B C 1
ATOM 4446 O O . LEU B 1 271 ? 7.168 -1.408 -16.266 1 98.19 271 LEU B O 1
ATOM 4450 N N . SER B 1 272 ? 9.023 -0.696 -17.156 1 97.88 272 SER B N 1
ATOM 4451 C CA . SER B 1 272 ? 8.352 0.015 -18.234 1 97.88 272 SER B CA 1
ATOM 4452 C C . SER B 1 272 ? 7.566 -0.945 -19.125 1 97.88 272 SER B C 1
ATOM 4454 O O . SER B 1 272 ? 6.426 -0.665 -19.5 1 97.88 272 SER B O 1
ATOM 4456 N N . LYS B 1 273 ? 8.164 -2.086 -19.453 1 98.69 273 LYS B N 1
ATOM 4457 C CA . LYS B 1 273 ? 7.48 -3.092 -20.266 1 98.69 273 LYS B CA 1
ATOM 4458 C C . LYS B 1 273 ? 6.332 -3.736 -19.484 1 98.69 273 LYS B C 1
ATOM 4460 O O . LYS B 1 273 ? 5.309 -4.094 -20.078 1 98.69 273 LYS B O 1
ATOM 4465 N N . LEU B 1 274 ? 6.574 -3.912 -18.203 1 98.75 274 LEU B N 1
ATOM 4466 C CA . LEU B 1 274 ? 5.508 -4.445 -17.359 1 98.75 274 LEU B CA 1
ATOM 4467 C C . LEU B 1 274 ? 4.301 -3.514 -17.359 1 98.75 274 LEU B C 1
ATOM 4469 O O . LEU B 1 274 ? 3.158 -3.975 -17.422 1 98.75 274 LEU B O 1
ATOM 4473 N N . VAL B 1 275 ? 4.527 -2.211 -17.297 1 98.25 275 VAL B N 1
ATOM 4474 C CA . VAL B 1 275 ? 3.465 -1.21 -17.328 1 98.25 275 VAL B CA 1
ATOM 4475 C C . VAL B 1 275 ? 2.719 -1.304 -18.656 1 98.25 275 VAL B C 1
ATOM 4477 O O . VAL B 1 275 ? 1.493 -1.169 -18.703 1 98.25 275 VAL B O 1
ATOM 4480 N N . GLU B 1 276 ? 3.436 -1.575 -19.734 1 98.31 276 GLU B N 1
ATOM 4481 C CA . GLU B 1 276 ? 2.803 -1.761 -21.031 1 98.31 276 GLU B CA 1
ATOM 4482 C C . GLU B 1 276 ? 1.859 -2.961 -21.016 1 98.31 276 GLU B C 1
ATOM 4484 O O . GLU B 1 276 ? 0.774 -2.908 -21.609 1 98.31 276 GLU B O 1
ATOM 4489 N N . ALA B 1 277 ? 2.326 -4.027 -20.406 1 98.69 277 ALA B N 1
ATOM 4490 C CA . ALA B 1 277 ? 1.489 -5.219 -20.297 1 98.69 277 ALA B CA 1
ATOM 4491 C C . ALA B 1 277 ? 0.203 -4.922 -19.531 1 98.69 277 ALA B C 1
ATOM 4493 O O . ALA B 1 277 ? -0.884 -5.32 -19.953 1 98.69 277 ALA B O 1
ATOM 4494 N N . SER B 1 278 ? 0.342 -4.199 -18.438 1 98.38 278 SER B N 1
ATOM 4495 C CA . SER B 1 278 ? -0.811 -3.844 -17.609 1 98.38 278 SER B CA 1
ATOM 4496 C C . SER B 1 278 ? -1.736 -2.879 -18.344 1 98.38 278 SER B C 1
ATOM 4498 O O . SER B 1 278 ? -2.959 -2.967 -18.219 1 98.38 278 SER B O 1
ATOM 4500 N N . ALA B 1 279 ? -1.157 -1.945 -19.078 1 98.19 279 ALA B N 1
ATOM 4501 C CA . ALA B 1 279 ? -1.966 -1.026 -19.875 1 98.19 279 ALA B CA 1
ATOM 4502 C C . ALA B 1 279 ? -2.801 -1.782 -20.906 1 98.19 279 ALA B C 1
ATOM 4504 O O . ALA B 1 279 ? -3.98 -1.477 -21.109 1 98.19 279 ALA B O 1
ATOM 4505 N N . TYR B 1 280 ? -2.188 -2.74 -21.609 1 98.5 280 TYR B N 1
ATOM 4506 C CA . TYR B 1 280 ? -2.904 -3.588 -22.562 1 98.5 280 TYR B CA 1
ATOM 4507 C C . TYR B 1 280 ? -4.086 -4.277 -21.891 1 98.5 280 TYR B C 1
ATOM 4509 O O . TYR B 1 280 ? -5.199 -4.27 -22.422 1 98.5 280 TYR B O 1
ATOM 4517 N N . MET B 1 281 ? -3.816 -4.836 -20.719 1 98 281 MET B N 1
ATOM 4518 C CA . MET B 1 281 ? -4.859 -5.59 -20.016 1 98 281 MET B CA 1
ATOM 4519 C C . MET B 1 281 ? -5.977 -4.664 -19.547 1 98 281 MET B C 1
ATOM 4521 O O . MET B 1 281 ? -7.152 -5.031 -19.594 1 98 281 MET B O 1
ATOM 4525 N N . GLN B 1 282 ? -5.605 -3.521 -19.031 1 97.19 282 GLN B N 1
ATOM 4526 C CA . GLN B 1 282 ? -6.617 -2.547 -18.641 1 97.19 282 GLN B CA 1
ATOM 4527 C C . GLN B 1 282 ? -7.598 -2.279 -19.766 1 97.19 282 GLN B C 1
ATOM 4529 O O . GLN B 1 282 ? -8.805 -2.199 -19.547 1 97.19 282 GLN B O 1
ATOM 4534 N N . ASN B 1 283 ? -7.07 -2.086 -20.938 1 97.69 283 ASN B N 1
ATOM 4535 C CA . ASN B 1 283 ? -7.91 -1.849 -22.109 1 97.69 283 ASN B CA 1
ATOM 4536 C C . ASN B 1 283 ? -8.797 -3.055 -22.406 1 97.69 283 ASN B C 1
ATOM 4538 O O . ASN B 1 283 ? -9.961 -2.896 -22.797 1 97.69 283 ASN B O 1
ATOM 4542 N N . GLN B 1 284 ? -8.266 -4.246 -22.266 1 98 284 GLN B N 1
ATOM 4543 C CA . GLN B 1 284 ? -8.992 -5.465 -22.594 1 98 284 GLN B CA 1
ATOM 4544 C C . GLN B 1 284 ? -10.148 -5.695 -21.625 1 98 284 GLN B C 1
ATOM 4546 O O . GLN B 1 284 ? -11.242 -6.094 -22.031 1 98 284 GLN B O 1
ATOM 4551 N N . ILE B 1 285 ? -9.914 -5.465 -20.359 1 96.75 285 ILE B N 1
ATOM 4552 C CA . ILE B 1 285 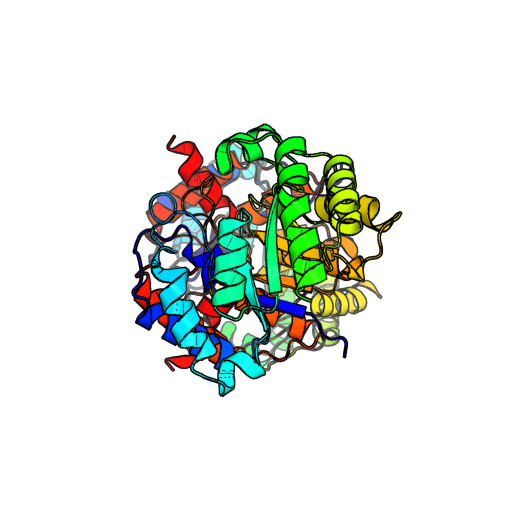? -10.938 -5.781 -19.359 1 96.75 285 ILE B CA 1
ATOM 4553 C C . ILE B 1 285 ? -11.852 -4.574 -19.172 1 96.75 285 ILE B C 1
ATOM 4555 O O . ILE B 1 285 ? -12.898 -4.684 -18.516 1 96.75 285 ILE B O 1
ATOM 4559 N N . ALA B 1 286 ? -11.484 -3.377 -19.609 1 95.25 286 ALA B N 1
ATOM 4560 C CA . ALA B 1 286 ? -12.305 -2.168 -19.672 1 95.25 286 ALA B CA 1
ATOM 4561 C C . ALA B 1 286 ? -12.656 -1.662 -18.281 1 95.25 286 ALA B C 1
ATOM 4563 O O . ALA B 1 286 ? -13.797 -1.274 -18.016 1 95.25 286 ALA B O 1
ATOM 4564 N N . ARG B 1 287 ? -11.703 -1.682 -17.375 1 92.81 287 ARG B N 1
ATOM 4565 C CA . ARG B 1 287 ? -11.797 -1.068 -16.047 1 92.81 287 ARG B CA 1
ATOM 4566 C C . ARG B 1 287 ? -10.422 -0.652 -15.539 1 92.81 287 ARG B C 1
ATOM 4568 O O . ARG B 1 287 ? -9.406 -1.211 -15.953 1 92.81 287 ARG B O 1
ATOM 4575 N N . PRO B 1 288 ? -10.414 0.3 -14.664 1 92 288 PRO B N 1
ATOM 4576 C CA . PRO B 1 288 ? -9.117 0.744 -14.148 1 92 288 PRO B CA 1
ATOM 4577 C C . PRO B 1 288 ? -8.422 -0.32 -13.305 1 92 288 PRO B C 1
ATOM 4579 O O . PRO B 1 288 ? -9.094 -1.139 -12.664 1 92 288 PRO B O 1
ATOM 4582 N N . LEU B 1 289 ? -7.137 -0.319 -13.383 1 94.38 289 LEU B N 1
ATOM 4583 C CA . LEU B 1 289 ? -6.32 -1.164 -12.523 1 94.38 289 LEU B CA 1
ATOM 4584 C C . LEU B 1 289 ? -5.906 -0.415 -11.258 1 94.38 289 LEU B C 1
ATOM 4586 O O . LEU B 1 289 ? -5.922 0.818 -11.234 1 94.38 289 LEU B O 1
ATOM 4590 N N . ASN B 1 290 ? -5.527 -1.142 -10.258 1 91.69 290 ASN B N 1
ATOM 4591 C CA . ASN B 1 290 ? -5.375 -0.549 -8.93 1 91.69 290 ASN B CA 1
ATOM 4592 C C . ASN B 1 290 ? -3.906 -0.426 -8.539 1 91.69 290 ASN B C 1
ATOM 4594 O O . ASN B 1 290 ? -3.59 0.053 -7.449 1 91.69 290 ASN B O 1
ATOM 4598 N N . SER B 1 291 ? -2.996 -0.831 -9.391 1 96.31 291 SER B N 1
ATOM 4599 C CA . SER B 1 291 ? -1.569 -0.711 -9.109 1 96.31 291 SER B CA 1
ATOM 4600 C C . SER B 1 291 ? -1.148 0.75 -8.992 1 96.31 291 SER B C 1
ATOM 4602 O O . SER B 1 291 ? -1.353 1.534 -9.922 1 96.31 291 SER B O 1
ATOM 4604 N N . ARG B 1 292 ? -0.57 1.149 -7.84 1 96.75 292 ARG B N 1
ATOM 4605 C CA . ARG B 1 292 ? -0.105 2.52 -7.648 1 96.75 292 ARG B CA 1
ATOM 4606 C C . ARG B 1 292 ? 1.036 2.85 -8.609 1 96.75 292 ARG B C 1
ATOM 4608 O O . ARG B 1 292 ? 1.085 3.945 -9.164 1 96.75 292 ARG B O 1
ATOM 4615 N N . THR B 1 293 ? 1.934 1.91 -8.758 1 97.5 293 THR B N 1
ATOM 4616 C CA . THR B 1 293 ? 3.07 2.109 -9.648 1 97.5 293 THR B CA 1
ATOM 4617 C C . THR B 1 293 ? 2.605 2.24 -11.094 1 97.5 293 THR B C 1
ATOM 4619 O O . THR B 1 293 ? 3.1 3.09 -11.836 1 97.5 293 THR B O 1
ATOM 4622 N N . PHE B 1 294 ? 1.647 1.398 -11.508 1 97.25 294 PHE B N 1
ATOM 4623 C CA . PHE B 1 294 ? 1.083 1.479 -12.852 1 97.25 294 PHE B CA 1
ATOM 4624 C C . PHE B 1 294 ? 0.466 2.85 -13.094 1 97.25 294 PHE B C 1
ATOM 4626 O O . PHE B 1 294 ? 0.757 3.494 -14.109 1 97.25 294 PHE B O 1
ATOM 4633 N N . ILE B 1 295 ? -0.312 3.35 -12.133 1 95.12 295 ILE B N 1
ATOM 4634 C CA . ILE B 1 295 ? -1.013 4.621 -12.25 1 95.12 295 ILE B CA 1
ATOM 4635 C C . ILE B 1 295 ? -0 5.762 -12.344 1 95.12 295 ILE B C 1
ATOM 4637 O O . ILE B 1 295 ? -0.135 6.656 -13.18 1 95.12 295 ILE B O 1
ATOM 4641 N N . ALA B 1 296 ? 1.009 5.699 -11.523 1 95.19 296 ALA B N 1
ATOM 4642 C CA . ALA B 1 296 ? 2.01 6.758 -11.453 1 95.19 296 ALA B CA 1
ATOM 4643 C C . ALA B 1 296 ? 2.83 6.828 -12.742 1 95.19 296 ALA B C 1
ATOM 4645 O O . ALA B 1 296 ? 3.268 7.906 -13.148 1 95.19 296 ALA B O 1
ATOM 4646 N N . ARG B 1 297 ? 3.021 5.645 -13.391 1 93.75 297 ARG B N 1
ATOM 4647 C CA . ARG B 1 297 ? 3.947 5.582 -14.516 1 93.75 297 ARG B CA 1
ATOM 4648 C C . ARG B 1 297 ? 3.199 5.641 -15.844 1 93.75 297 ARG B C 1
ATOM 4650 O O . ARG B 1 297 ? 3.795 5.93 -16.891 1 93.75 297 ARG B O 1
ATOM 4657 N N . GLU B 1 298 ? 2.014 5.102 -15.82 1 82.38 298 GLU B N 1
ATOM 4658 C CA . GLU B 1 298 ? 1.28 5.082 -17.078 1 82.38 298 GLU B CA 1
ATOM 4659 C C . GLU B 1 298 ? 1.165 6.484 -17.672 1 82.38 298 GLU B C 1
ATOM 4661 O O . GLU B 1 298 ? 1.29 6.664 -18.891 1 82.38 298 GLU B O 1
ATOM 4666 N N . LYS B 1 299 ? 0.926 7.492 -16.828 1 65.19 299 LYS B N 1
ATOM 4667 C CA . LYS B 1 299 ? 0.662 8.812 -17.391 1 65.19 299 LYS B CA 1
ATOM 4668 C C . LYS B 1 299 ? 1.963 9.555 -17.688 1 65.19 299 LYS B C 1
ATOM 4670 O O . LYS B 1 299 ? 1.954 10.594 -18.359 1 65.19 299 LYS B O 1
ATOM 4675 N N . ASP B 1 300 ? 3.115 9.125 -17.141 1 56.69 300 ASP B N 1
ATOM 4676 C CA . ASP B 1 300 ? 4.395 9.711 -17.531 1 56.69 300 ASP B CA 1
ATOM 4677 C C . ASP B 1 300 ? 4.738 9.359 -18.984 1 56.69 300 ASP B C 1
ATOM 4679 O O . ASP B 1 300 ? 5.41 10.125 -19.672 1 56.69 300 ASP B O 1
ATOM 4683 N N . SER B 1 301 ? 4.43 8.156 -19.484 1 43.75 301 SER B N 1
ATOM 4684 C CA . SER B 1 301 ? 4.758 7.723 -20.844 1 43.75 301 SER B CA 1
ATOM 4685 C C . SER B 1 301 ? 3.91 8.445 -21.875 1 43.75 301 SER B C 1
ATOM 4687 O O . SER B 1 301 ? 4.145 8.312 -23.078 1 43.75 301 SER B O 1
ATOM 4689 N N . ALA B 1 302 ? 2.74 8.766 -21.562 1 37.22 302 ALA B N 1
ATOM 4690 C CA . ALA B 1 302 ? 2.055 9.547 -22.578 1 37.22 302 ALA B CA 1
ATOM 4691 C C . ALA B 1 302 ? 2.736 10.898 -22.781 1 37.22 302 ALA B C 1
ATOM 4693 O O . ALA B 1 302 ? 2.287 11.719 -23.594 1 37.22 302 ALA B O 1
ATOM 4694 N N . VAL B 1 303 ? 3.623 11.344 -21.891 1 33.5 303 VAL B N 1
ATOM 4695 C CA . VAL B 1 303 ? 4.348 12.555 -22.281 1 33.5 303 VAL B CA 1
ATOM 4696 C C . VAL B 1 303 ? 5.605 12.172 -23.062 1 33.5 303 VAL B C 1
ATOM 4698 O O . VAL B 1 303 ? 6.379 11.312 -22.625 1 33.5 303 VAL B O 1
#

Radius of gyration: 25.68 Å; Cα contacts (8 Å, |Δi|>4): 1367; chains: 2; bounding box: 48×79×54 Å